Protein AF-0000000085125922 (afdb_homodimer)

Structure (mmCIF, N/CA/C/O backbone):
data_AF-0000000085125922-model_v1
#
loop_
_entity.id
_entity.type
_entity.pdbx_description
1 polymer 'Metal dependent phosphohydrolase'
#
loop_
_atom_site.group_PDB
_atom_site.id
_atom_site.type_symbol
_atom_site.label_atom_id
_atom_site.label_alt_id
_atom_site.label_comp_id
_atom_site.label_asym_id
_atom_site.label_entity_id
_atom_site.label_seq_id
_atom_site.pdbx_PDB_ins_code
_atom_site.Cartn_x
_atom_site.Cartn_y
_atom_site.Cartn_z
_atom_site.occupancy
_atom_site.B_iso_or_equiv
_atom_site.auth_seq_id
_atom_site.auth_comp_id
_atom_site.auth_asym_id
_atom_site.auth_atom_id
_atom_site.pdbx_PDB_model_num
ATOM 1 N N . MET A 1 1 ? 83.375 18.859 -31.219 1 23.72 1 MET A N 1
ATOM 2 C CA . MET A 1 1 ? 82.5 17.797 -30.75 1 23.72 1 MET A CA 1
ATOM 3 C C . MET A 1 1 ? 81.812 18.156 -29.422 1 23.72 1 MET A C 1
ATOM 5 O O . MET A 1 1 ? 82.5 18.047 -28.375 1 23.72 1 MET A O 1
ATOM 9 N N . ALA A 1 2 ? 81 19.297 -29.406 1 33.5 2 ALA A N 1
ATOM 10 C CA . ALA A 1 2 ? 80.312 19.875 -28.266 1 33.5 2 ALA A CA 1
ATOM 11 C C . ALA A 1 2 ? 79.375 18.859 -27.656 1 33.5 2 ALA A C 1
ATOM 13 O O . ALA A 1 2 ? 78.5 18.266 -28.359 1 33.5 2 ALA A O 1
ATOM 14 N N . GLN A 1 3 ? 79.812 18.141 -26.594 1 27.28 3 GLN A N 1
ATOM 15 C CA . GLN A 1 3 ? 79.062 17.188 -25.781 1 27.28 3 GLN A CA 1
ATOM 16 C C . GLN A 1 3 ? 77.812 17.828 -25.219 1 27.28 3 GLN A C 1
ATOM 18 O O . GLN A 1 3 ? 77.875 18.812 -24.484 1 27.28 3 GLN A O 1
ATOM 23 N N . TYR A 1 4 ? 76.688 17.859 -25.984 1 34.41 4 TYR A N 1
ATOM 24 C CA . TYR A 1 4 ? 75.375 18.297 -25.516 1 34.41 4 TYR A CA 1
ATOM 25 C C . TYR A 1 4 ? 74.875 17.453 -24.328 1 34.41 4 TYR A C 1
ATOM 27 O O . TYR A 1 4 ? 74.812 16.234 -24.422 1 34.41 4 TYR A O 1
ATOM 35 N N . GLN A 1 5 ? 75.312 17.828 -23.078 1 34.16 5 GLN A N 1
ATOM 36 C CA . GLN A 1 5 ? 74.75 17.281 -21.828 1 34.16 5 GLN A CA 1
ATOM 37 C C . GLN A 1 5 ? 73.25 17.297 -21.828 1 34.16 5 GLN A C 1
ATOM 39 O O . GLN A 1 5 ? 72.625 18.359 -21.922 1 34.16 5 GLN A O 1
ATOM 44 N N . THR A 1 6 ? 72.562 16.328 -22.453 1 35.84 6 THR A N 1
ATOM 45 C CA . THR A 1 6 ? 71.125 16.156 -22.375 1 35.84 6 THR A CA 1
ATOM 46 C C . THR A 1 6 ? 70.688 16.094 -20.922 1 35.84 6 THR A C 1
ATOM 48 O O . THR A 1 6 ? 71.062 15.203 -20.172 1 35.84 6 THR A O 1
ATOM 51 N N . GLY A 1 7 ? 70.625 17.234 -20.203 1 35.59 7 GLY A N 1
ATOM 52 C CA . GLY A 1 7 ? 70 17.297 -18.875 1 35.59 7 GLY A CA 1
ATOM 53 C C . GLY A 1 7 ? 68.75 16.5 -18.766 1 35.59 7 GLY A C 1
ATOM 54 O O . GLY A 1 7 ? 67.875 16.531 -19.672 1 35.59 7 GLY A O 1
ATOM 55 N N . ASN A 1 8 ? 68.812 15.305 -18.234 1 36.09 8 ASN A N 1
ATOM 56 C CA . ASN A 1 8 ? 67.625 14.469 -17.922 1 36.09 8 ASN A CA 1
ATOM 57 C C . ASN A 1 8 ? 66.5 15.281 -17.266 1 36.09 8 ASN A C 1
ATOM 59 O O . ASN A 1 8 ? 66.75 15.945 -16.25 1 36.09 8 ASN A O 1
ATOM 63 N N . PRO A 1 9 ? 65.5 15.781 -18 1 38.12 9 PRO A N 1
ATOM 64 C CA . PRO A 1 9 ? 64.438 16.484 -17.344 1 38.12 9 PRO A CA 1
ATOM 65 C C . PRO A 1 9 ? 63.938 15.805 -16.047 1 38.12 9 PRO A C 1
ATOM 67 O O . PRO A 1 9 ? 63.781 14.586 -16.031 1 38.12 9 PRO A O 1
ATOM 70 N N . ARG A 1 10 ? 64.5 16.203 -14.906 1 38.09 10 ARG A N 1
ATOM 71 C CA . ARG A 1 10 ? 63.938 15.789 -13.617 1 38.09 10 ARG A CA 1
ATOM 72 C C . ARG A 1 10 ? 62.438 15.602 -13.695 1 38.09 10 ARG A C 1
ATOM 74 O O . ARG A 1 10 ? 61.719 16.5 -14.148 1 38.09 10 ARG A O 1
ATOM 81 N N . GLU A 1 11 ? 62.062 14.414 -14.016 1 39.72 11 GLU A N 1
ATOM 82 C CA . GLU A 1 11 ? 60.656 14.086 -13.867 1 39.72 11 GLU A CA 1
ATOM 83 C C . GLU A 1 11 ? 60.031 14.812 -12.664 1 39.72 11 GLU A C 1
ATOM 85 O O . GLU A 1 11 ? 60.625 14.805 -11.57 1 39.72 11 GLU A O 1
ATOM 90 N N . PRO A 1 12 ? 59.406 16.016 -12.82 1 39.19 12 PRO A N 1
ATOM 91 C CA . PRO A 1 12 ? 58.844 16.672 -11.648 1 39.19 12 PRO A CA 1
ATOM 92 C C . PRO A 1 12 ? 58.344 15.688 -10.594 1 39.19 12 PRO A C 1
ATOM 94 O O . PRO A 1 12 ? 57.656 14.727 -10.922 1 39.19 12 PRO A O 1
ATOM 97 N N . SER A 1 13 ? 59.125 15.18 -9.688 1 42.81 13 SER A N 1
ATOM 98 C CA . SER A 1 13 ? 58.656 14.539 -8.453 1 42.81 13 SER A CA 1
ATOM 99 C C . SER A 1 13 ? 57.375 15.172 -7.949 1 42.81 13 SER A C 1
ATOM 101 O O . SER A 1 13 ? 57.375 16.344 -7.559 1 42.81 13 SER A O 1
ATOM 103 N N . ARG A 1 14 ? 56.281 15.031 -8.617 1 44.16 14 ARG A N 1
ATOM 104 C CA . ARG A 1 14 ? 55.031 15.516 -8.039 1 44.16 14 ARG A CA 1
ATOM 105 C C . ARG A 1 14 ? 54.969 15.258 -6.539 1 44.16 14 ARG A C 1
ATOM 107 O O . ARG A 1 14 ? 54.75 14.125 -6.105 1 44.16 14 ARG A O 1
ATOM 114 N N . ARG A 1 15 ? 55.781 15.836 -5.809 1 50.28 15 ARG A N 1
ATOM 115 C CA . ARG A 1 15 ? 55.781 15.93 -4.352 1 50.28 15 ARG A CA 1
ATOM 116 C C . ARG A 1 15 ? 54.406 16.234 -3.814 1 50.28 15 ARG A C 1
ATOM 118 O O . ARG A 1 15 ? 53.844 17.312 -4.066 1 50.28 15 ARG A O 1
ATOM 125 N N . PHE A 1 16 ? 53.625 15.148 -3.701 1 58.78 16 PHE A N 1
ATOM 126 C CA . PHE A 1 16 ? 52.281 15.453 -3.211 1 58.78 16 PHE A CA 1
ATOM 127 C C . PHE A 1 16 ? 52.312 15.891 -1.753 1 58.78 16 PHE A C 1
ATOM 129 O O . PHE A 1 16 ? 53.156 15.414 -0.979 1 58.78 16 PHE A O 1
ATOM 136 N N . ASP A 1 17 ? 51.938 17.016 -1.491 1 68.56 17 ASP A N 1
ATOM 137 C CA . ASP A 1 17 ? 51.75 17.641 -0.191 1 68.56 17 ASP A CA 1
ATOM 138 C C . ASP A 1 17 ? 51.094 16.688 0.794 1 68.56 17 ASP A C 1
ATOM 140 O O . ASP A 1 17 ? 50.031 16.125 0.505 1 68.56 17 ASP A O 1
ATOM 144 N N . PRO A 1 18 ? 52 16.109 1.729 1 73.44 18 PRO A N 1
ATOM 145 C CA . PRO A 1 18 ? 51.438 15.234 2.762 1 73.44 18 PRO A CA 1
ATOM 146 C C . PRO A 1 18 ? 50.062 15.688 3.238 1 73.44 18 PRO A C 1
ATOM 148 O O . PRO A 1 18 ? 49.188 14.852 3.521 1 73.44 18 PRO A O 1
ATOM 151 N N . ALA A 1 19 ? 49.875 16.906 3.281 1 78.25 19 ALA A N 1
ATOM 152 C CA . ALA A 1 19 ? 48.562 17.438 3.697 1 78.25 19 ALA A CA 1
ATOM 153 C C . ALA A 1 19 ? 47.469 17.047 2.699 1 78.25 19 ALA A C 1
ATOM 155 O O . ALA A 1 19 ? 46.344 16.734 3.09 1 78.25 19 ALA A O 1
ATOM 156 N N . ALA A 1 20 ? 47.844 17.016 1.454 1 78.94 20 ALA A N 1
ATOM 157 C CA . ALA A 1 20 ? 46.875 16.656 0.409 1 78.94 20 ALA A CA 1
ATOM 158 C C . ALA A 1 20 ? 46.5 15.188 0.489 1 78.94 20 ALA A C 1
ATOM 160 O O . ALA A 1 20 ? 45.344 14.828 0.316 1 78.94 20 ALA A O 1
ATOM 161 N N . VAL A 1 21 ? 47.406 14.344 0.812 1 78.88 21 VAL A N 1
ATOM 162 C CA . VAL A 1 21 ? 47.156 12.914 0.924 1 78.88 21 VAL A CA 1
ATOM 163 C C . VAL A 1 21 ? 46.281 12.641 2.125 1 78.88 21 VAL A C 1
ATOM 165 O O . VAL A 1 21 ? 45.344 11.836 2.035 1 78.88 21 VAL A O 1
ATOM 168 N N . GLU A 1 22 ? 46.562 13.328 3.205 1 81.06 22 GLU A N 1
ATOM 169 C CA . GLU A 1 22 ? 45.75 13.188 4.402 1 81.06 22 GLU A CA 1
ATOM 170 C C . GLU A 1 22 ? 44.281 13.609 4.137 1 81.06 22 GLU A C 1
ATOM 172 O O . GLU A 1 22 ? 43.344 12.961 4.605 1 81.06 22 GLU A O 1
ATOM 177 N N . GLN A 1 23 ? 44.188 14.641 3.412 1 82.5 23 GLN A N 1
ATOM 178 C CA . GLN A 1 23 ? 42.844 15.125 3.057 1 82.5 23 GLN A CA 1
ATOM 179 C C . GLN A 1 23 ? 42.125 14.102 2.195 1 82.5 23 GLN A C 1
ATOM 181 O O . GLN A 1 23 ? 40.906 13.875 2.383 1 82.5 23 GLN A O 1
ATOM 186 N N . MET A 1 24 ? 42.781 13.438 1.279 1 81.81 24 MET A N 1
ATOM 187 C CA . MET A 1 24 ? 42.156 12.445 0.402 1 81.81 24 MET A CA 1
ATOM 188 C C . MET A 1 24 ? 41.719 11.219 1.192 1 81.81 24 MET A C 1
ATOM 190 O O . MET A 1 24 ? 40.656 10.656 0.935 1 81.81 24 MET A O 1
ATOM 194 N N . GLU A 1 25 ? 42.531 10.898 2.176 1 80.25 25 GLU A N 1
ATOM 195 C CA . GLU A 1 25 ? 42.188 9.766 3.035 1 80.25 25 GLU A CA 1
ATOM 196 C C . GLU A 1 25 ? 40.938 10.062 3.844 1 80.25 25 GLU A C 1
ATOM 198 O O . GLU A 1 25 ? 40.062 9.195 4.004 1 80.25 25 GLU A O 1
ATOM 203 N N . GLN A 1 26 ? 40.906 11.258 4.301 1 86.56 26 GLN A N 1
ATOM 204 C CA . GLN A 1 26 ? 39.719 11.664 5.047 1 86.56 26 GLN A CA 1
ATOM 205 C C . GLN A 1 26 ? 38.469 11.656 4.156 1 86.56 26 GLN A C 1
ATOM 207 O O . GLN A 1 26 ? 37.406 11.227 4.582 1 86.56 26 GLN A O 1
ATOM 212 N N . LEU A 1 27 ? 38.625 12.062 2.988 1 82.25 27 LEU A N 1
ATOM 213 C CA . LEU A 1 27 ? 37.531 12.078 2.041 1 82.25 27 LEU A CA 1
ATOM 214 C C . LEU A 1 27 ? 37.031 10.664 1.733 1 82.25 27 LEU A C 1
ATOM 216 O O . LEU A 1 27 ? 35.844 10.414 1.669 1 82.25 27 LEU A O 1
ATOM 220 N N . ILE A 1 28 ? 37.938 9.836 1.632 1 80.94 28 ILE A N 1
ATOM 221 C CA . ILE A 1 28 ? 37.625 8.445 1.343 1 80.94 28 ILE A CA 1
ATOM 222 C C . ILE A 1 28 ? 36.844 7.84 2.516 1 80.94 28 ILE A C 1
ATOM 224 O O . ILE A 1 28 ? 35.844 7.137 2.32 1 80.94 28 ILE A O 1
ATOM 228 N N . GLN A 1 29 ? 37.312 8.164 3.717 1 85.31 29 GLN A N 1
ATOM 229 C CA . GLN A 1 29 ? 36.625 7.664 4.902 1 85.31 29 GLN A CA 1
ATOM 230 C C . GLN A 1 29 ? 35.219 8.242 5.008 1 85.31 29 GLN A C 1
ATOM 232 O O . GLN A 1 29 ? 34.25 7.516 5.312 1 85.31 29 GLN A O 1
ATOM 237 N N . ASP A 1 30 ? 35.156 9.484 4.77 1 86.44 30 ASP A N 1
ATOM 238 C CA . ASP A 1 30 ? 33.875 10.148 4.832 1 86.44 30 ASP A CA 1
ATOM 239 C C . ASP A 1 30 ? 32.906 9.594 3.783 1 86.44 30 ASP A C 1
ATOM 241 O O . ASP A 1 30 ? 31.734 9.367 4.066 1 86.44 30 ASP A O 1
ATOM 245 N N . PHE A 1 31 ? 33.406 9.305 2.643 1 82.19 31 PHE A N 1
ATOM 246 C CA . PHE A 1 31 ? 32.594 8.75 1.566 1 82.19 31 PHE A CA 1
ATOM 247 C C . PHE A 1 31 ? 32.125 7.344 1.914 1 82.19 31 PHE A C 1
ATOM 249 O O . PHE A 1 31 ? 30.984 6.977 1.624 1 82.19 31 PHE A O 1
ATOM 256 N N . GLY A 1 32 ? 33.062 6.652 2.52 1 82.75 32 GLY A N 1
ATOM 257 C CA . GLY A 1 32 ? 32.688 5.316 2.957 1 82.75 32 GLY A CA 1
ATOM 258 C C . GLY A 1 32 ? 31.547 5.32 3.951 1 82.75 32 GLY A C 1
ATOM 259 O O . GLY A 1 32 ? 30.625 4.512 3.844 1 82.75 32 GLY A O 1
ATOM 260 N N . ARG A 1 33 ? 31.625 6.242 4.859 1 88 33 ARG A N 1
ATOM 261 C CA . ARG A 1 33 ? 30.578 6.363 5.863 1 88 33 ARG A CA 1
ATOM 262 C C . ARG A 1 33 ? 29.25 6.785 5.223 1 88 33 ARG A C 1
ATOM 264 O O . ARG A 1 33 ? 28.203 6.215 5.523 1 88 33 ARG A O 1
ATOM 271 N N . MET A 1 34 ? 29.344 7.691 4.332 1 87.31 34 MET A N 1
ATOM 272 C CA . MET A 1 34 ? 28.141 8.188 3.658 1 87.31 34 MET A CA 1
ATOM 273 C C . MET A 1 34 ? 27.5 7.098 2.805 1 87.31 34 MET A C 1
ATOM 275 O O . MET A 1 34 ? 26.281 6.957 2.787 1 87.31 34 MET A O 1
ATOM 279 N N . TYR A 1 35 ? 28.375 6.398 2.193 1 85.56 35 TYR A N 1
ATOM 280 C CA . TYR A 1 35 ? 27.906 5.309 1.351 1 85.56 35 TYR A CA 1
ATOM 281 C C . TYR A 1 35 ? 27.188 4.25 2.182 1 85.56 35 TYR A C 1
ATOM 283 O O . TYR A 1 35 ? 26.109 3.779 1.804 1 85.56 35 TYR A O 1
ATOM 291 N N . ARG A 1 36 ? 27.734 3.945 3.279 1 87.88 36 ARG A N 1
ATOM 292 C CA . ARG A 1 36 ? 27.141 2.939 4.152 1 87.88 36 ARG A CA 1
ATOM 293 C C . ARG A 1 36 ? 25.797 3.416 4.691 1 87.88 36 ARG A C 1
ATOM 295 O O . ARG A 1 36 ? 24.828 2.641 4.762 1 87.88 36 ARG A O 1
ATOM 302 N N . GLU A 1 37 ? 25.734 4.613 5.051 1 88.88 37 GLU A N 1
ATOM 303 C CA . GLU A 1 37 ? 24.5 5.184 5.551 1 88.88 37 GLU A CA 1
ATOM 304 C C . GLU A 1 37 ? 23.406 5.141 4.488 1 88.88 37 GLU A C 1
ATOM 306 O O . GLU A 1 37 ? 22.266 4.777 4.777 1 88.88 37 GLU A O 1
ATOM 311 N N . ARG A 1 38 ? 23.766 5.484 3.262 1 88.81 38 ARG A N 1
ATOM 312 C CA . ARG A 1 38 ? 22.797 5.48 2.176 1 88.81 38 ARG A CA 1
ATOM 313 C C . ARG A 1 38 ? 22.328 4.066 1.857 1 88.81 38 ARG A C 1
ATOM 315 O O . ARG A 1 38 ? 21.156 3.842 1.572 1 88.81 38 ARG A O 1
ATOM 322 N N . ASN A 1 39 ? 23.281 3.178 1.933 1 89.31 39 ASN A N 1
ATOM 323 C CA . ASN A 1 39 ? 22.938 1.778 1.706 1 89.31 39 ASN A CA 1
ATOM 324 C C . ASN A 1 39 ? 21.969 1.257 2.77 1 89.31 39 ASN A C 1
ATOM 326 O O . ASN A 1 39 ? 21.047 0.514 2.457 1 89.31 39 ASN A O 1
ATOM 330 N N . ASP A 1 40 ? 22.219 1.629 3.959 1 90.56 40 ASP A N 1
ATOM 331 C CA . ASP A 1 40 ? 21.344 1.211 5.051 1 90.56 40 ASP A CA 1
ATOM 332 C C . ASP A 1 40 ? 19.938 1.784 4.875 1 90.56 40 ASP A C 1
ATOM 334 O O . ASP A 1 40 ? 18.938 1.075 5.059 1 90.56 40 ASP A O 1
ATOM 338 N N . LEU A 1 41 ? 19.891 3.006 4.488 1 89.12 41 LEU A N 1
ATOM 339 C CA . LEU A 1 41 ? 18.609 3.648 4.27 1 89.12 41 LEU A CA 1
ATOM 340 C C . LEU A 1 41 ? 17.875 3.002 3.102 1 89.12 41 LEU A C 1
ATOM 342 O O . LEU A 1 41 ? 16.656 2.816 3.154 1 89.12 41 LEU A O 1
ATOM 346 N N . LEU A 1 42 ? 18.578 2.695 2.072 1 89.81 42 LEU A N 1
ATOM 347 C CA . LEU A 1 42 ? 17.984 2.039 0.913 1 89.81 42 LEU A CA 1
ATOM 348 C C . LEU A 1 42 ? 17.391 0.691 1.3 1 89.81 42 LEU A C 1
ATOM 350 O O . LEU A 1 42 ? 16.266 0.372 0.906 1 89.81 42 LEU A O 1
ATOM 354 N N . LYS A 1 43 ? 18.094 -0.055 2.074 1 90.56 43 LYS A N 1
ATOM 355 C CA . LYS A 1 43 ? 17.594 -1.348 2.537 1 90.56 43 LYS A CA 1
ATOM 356 C C . LYS A 1 43 ? 16.328 -1.183 3.375 1 90.56 43 LYS A C 1
ATOM 358 O O . LYS A 1 43 ? 15.375 -1.942 3.219 1 90.56 43 LYS A O 1
ATOM 363 N N . GLU A 1 44 ? 16.359 -0.213 4.211 1 90.5 44 GLU A N 1
ATOM 364 C CA . GLU A 1 44 ? 15.219 0.043 5.09 1 90.5 44 GLU A CA 1
ATOM 365 C C . GLU A 1 44 ? 13.969 0.416 4.289 1 90.5 44 GLU A C 1
ATOM 367 O O . GLU A 1 44 ? 12.898 -0.141 4.516 1 90.5 44 GLU A O 1
ATOM 372 N N . VAL A 1 45 ? 14.141 1.299 3.348 1 90.88 45 VAL A N 1
ATOM 373 C CA . VAL A 1 45 ? 12.992 1.772 2.59 1 90.88 45 VAL A CA 1
ATOM 374 C C . VAL A 1 45 ? 12.492 0.667 1.657 1 90.88 45 VAL A C 1
ATOM 376 O O . VAL A 1 45 ? 11.289 0.518 1.447 1 90.88 45 VAL A O 1
ATOM 379 N N . THR A 1 46 ? 13.43 -0.085 1.116 1 91.88 46 THR A N 1
ATOM 380 C CA . THR A 1 46 ? 13.047 -1.196 0.252 1 91.88 46 THR A CA 1
ATOM 381 C C . THR A 1 46 ? 12.219 -2.223 1.022 1 91.88 46 THR A C 1
ATOM 383 O O . THR A 1 46 ? 11.203 -2.711 0.525 1 91.88 46 THR A O 1
ATOM 386 N N . ARG A 1 47 ? 12.648 -2.498 2.188 1 91.69 47 ARG A N 1
ATOM 387 C CA . ARG A 1 47 ? 11.938 -3.447 3.035 1 91.69 47 ARG A CA 1
ATOM 388 C C . ARG A 1 47 ? 10.547 -2.926 3.4 1 91.69 47 ARG A C 1
ATOM 390 O O . ARG A 1 47 ? 9.562 -3.664 3.338 1 91.69 47 ARG A O 1
ATOM 397 N N . ALA A 1 48 ? 10.484 -1.724 3.783 1 91.56 48 ALA A N 1
ATOM 398 C CA . ALA A 1 48 ? 9.203 -1.101 4.109 1 91.56 48 ALA A CA 1
ATOM 399 C C . ALA A 1 48 ? 8.281 -1.088 2.896 1 91.56 48 ALA A C 1
ATOM 401 O O . ALA A 1 48 ? 7.078 -1.343 3.021 1 91.56 48 ALA A O 1
ATOM 402 N N . HIS A 1 49 ? 8.867 -0.761 1.781 1 92.88 49 HIS A N 1
ATOM 403 C CA . HIS A 1 49 ? 8.109 -0.766 0.535 1 92.88 49 HIS A CA 1
ATOM 404 C C . HIS A 1 49 ? 7.543 -2.15 0.239 1 92.88 49 HIS A C 1
ATOM 406 O O . HIS A 1 49 ? 6.371 -2.285 -0.121 1 92.88 49 HIS A O 1
ATOM 412 N N . HIS A 1 50 ? 8.32 -3.154 0.436 1 94.56 50 HIS A N 1
ATOM 413 C CA . HIS A 1 50 ? 7.895 -4.531 0.22 1 94.56 50 HIS A CA 1
ATOM 414 C C . HIS A 1 50 ? 6.715 -4.895 1.119 1 94.56 50 HIS A C 1
ATOM 416 O O . HIS A 1 50 ? 5.719 -5.441 0.65 1 94.56 50 HIS A O 1
ATOM 422 N N . GLU A 1 51 ? 6.863 -4.566 2.322 1 92.75 51 GLU A N 1
ATOM 423 C CA . GLU A 1 51 ? 5.789 -4.863 3.268 1 92.75 51 GLU A CA 1
ATOM 424 C C . 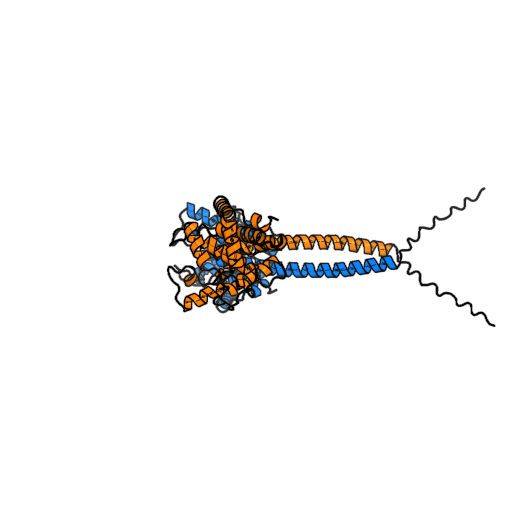GLU A 1 51 ? 4.5 -4.148 2.879 1 92.75 51 GLU A C 1
ATOM 426 O O . GLU A 1 51 ? 3.414 -4.73 2.957 1 92.75 51 GLU A O 1
ATOM 431 N N . THR A 1 52 ? 4.617 -2.934 2.494 1 93.12 52 THR A N 1
ATOM 432 C CA . THR A 1 52 ? 3.447 -2.162 2.088 1 93.12 52 THR A CA 1
ATOM 433 C C . THR A 1 52 ? 2.789 -2.785 0.861 1 93.12 52 THR A C 1
ATOM 435 O O . THR A 1 52 ? 1.561 -2.855 0.778 1 93.12 52 THR A O 1
ATOM 438 N N . LEU A 1 53 ? 3.582 -3.236 -0.054 1 94.44 53 LEU A N 1
ATOM 439 C CA . LEU A 1 53 ? 3.045 -3.895 -1.239 1 94.44 53 LEU A CA 1
ATOM 440 C C . LEU A 1 53 ? 2.287 -5.164 -0.859 1 94.44 53 LEU A C 1
ATOM 442 O O . LEU A 1 53 ? 1.225 -5.445 -1.417 1 94.44 53 LEU A O 1
ATOM 446 N N . LEU A 1 54 ? 2.797 -5.871 0.092 1 94.06 54 LEU A N 1
ATOM 447 C CA . LEU A 1 54 ? 2.117 -7.078 0.547 1 94.06 54 LEU A CA 1
ATOM 448 C C . LEU A 1 54 ? 0.792 -6.734 1.22 1 94.06 54 LEU A C 1
ATOM 450 O O . LEU A 1 54 ? -0.209 -7.426 1.019 1 94.06 54 LEU A O 1
ATOM 454 N N . ARG A 1 55 ? 0.777 -5.703 1.972 1 91.31 55 ARG A N 1
ATOM 455 C CA . ARG A 1 55 ? -0.463 -5.254 2.596 1 91.31 55 ARG A CA 1
ATOM 456 C C . ARG A 1 55 ? -1.464 -4.785 1.546 1 91.31 55 ARG A C 1
ATOM 458 O O . ARG A 1 55 ? -2.67 -5 1.689 1 91.31 55 ARG A O 1
ATOM 465 N N . LEU A 1 56 ? -0.984 -4.086 0.569 1 92.81 56 LEU A N 1
ATOM 466 C CA . LEU A 1 56 ? -1.843 -3.672 -0.535 1 92.81 56 LEU A CA 1
ATOM 467 C C . LEU A 1 56 ? -2.418 -4.887 -1.259 1 92.81 56 LEU A C 1
ATOM 469 O O . LEU A 1 56 ? -3.604 -4.91 -1.595 1 92.81 56 LEU A O 1
ATOM 473 N N . ALA A 1 57 ? -1.562 -5.883 -1.498 1 93.12 57 ALA A N 1
ATOM 474 C CA . ALA A 1 57 ? -2.027 -7.125 -2.107 1 93.12 57 ALA A CA 1
ATOM 475 C C . ALA A 1 57 ? -3.125 -7.77 -1.266 1 93.12 57 ALA A C 1
ATOM 477 O O . ALA A 1 57 ? -4.117 -8.266 -1.803 1 93.12 57 ALA A O 1
ATOM 478 N N . MET A 1 58 ? -2.922 -7.754 0.012 1 89.38 58 MET A N 1
ATOM 479 C CA . MET A 1 58 ? -3.918 -8.297 0.931 1 89.38 58 MET A CA 1
ATOM 480 C C . MET A 1 58 ? -5.223 -7.512 0.845 1 89.38 58 MET A C 1
ATOM 482 O O . MET A 1 58 ? -6.305 -8.102 0.792 1 89.38 58 MET A O 1
ATOM 486 N N . ALA A 1 59 ? -5.109 -6.211 0.773 1 86 59 ALA A N 1
ATOM 487 C CA . ALA A 1 59 ? -6.281 -5.336 0.712 1 86 59 ALA A CA 1
ATOM 488 C C . ALA A 1 59 ? -7.023 -5.512 -0.609 1 86 59 ALA A C 1
ATOM 490 O O . ALA A 1 59 ? -8.242 -5.312 -0.675 1 86 59 ALA A O 1
ATOM 491 N N . ALA A 1 60 ? -6.25 -5.848 -1.646 1 84.88 60 ALA A N 1
ATOM 492 C CA . ALA A 1 60 ? -6.82 -6.02 -2.98 1 84.88 60 ALA A CA 1
ATOM 493 C C . ALA A 1 60 ? -7.66 -7.289 -3.061 1 84.88 60 ALA A C 1
ATOM 495 O O . ALA A 1 60 ? -8.516 -7.422 -3.941 1 84.88 60 ALA A O 1
ATOM 496 N N . GLU A 1 61 ? -7.324 -8.172 -2.197 1 77.75 61 GLU A N 1
ATOM 497 C CA . GLU A 1 61 ? -8.062 -9.438 -2.219 1 77.75 61 GLU A CA 1
ATOM 498 C C . GLU A 1 61 ? -9.297 -9.367 -1.328 1 77.75 61 GLU A C 1
ATOM 500 O O . GLU A 1 61 ? -9.414 -8.477 -0.484 1 77.75 61 GLU A O 1
ATOM 505 N N . LEU A 1 62 ? -10.219 -10.078 -1.745 1 58.12 62 LEU A N 1
ATOM 506 C CA . LEU A 1 62 ? -11.453 -10.07 -0.978 1 58.12 62 LEU A CA 1
ATOM 507 C C . LEU A 1 62 ? -11.18 -10.336 0.5 1 58.12 62 LEU A C 1
ATOM 509 O O . LEU A 1 62 ? -10.391 -11.211 0.842 1 58.12 62 LEU A O 1
ATOM 513 N N . LYS A 1 63 ? -11.305 -9.18 1.294 1 56.34 63 LYS A N 1
ATOM 514 C CA . LYS A 1 63 ? -11.086 -9.188 2.738 1 56.34 63 LYS A CA 1
ATOM 515 C C . LYS A 1 63 ? -11.742 -10.398 3.391 1 56.34 63 LYS A C 1
ATOM 517 O O . LYS A 1 63 ? -12.898 -10.328 3.828 1 56.34 63 LYS A O 1
ATOM 522 N N . ASP A 1 64 ? -11.508 -11.609 2.695 1 56.81 64 ASP A N 1
ATOM 523 C CA . ASP A 1 64 ? -11.883 -12.742 3.531 1 56.81 64 ASP A CA 1
ATOM 524 C C . ASP A 1 64 ? -10.797 -13.055 4.559 1 56.81 64 ASP A C 1
ATOM 526 O O . ASP A 1 64 ? -9.648 -12.625 4.406 1 56.81 64 ASP A O 1
ATOM 530 N N . ASP A 1 65 ? -11.141 -13.484 5.73 1 58.69 65 ASP A N 1
ATOM 531 C CA . ASP A 1 65 ? -10.344 -13.773 6.918 1 58.69 65 ASP A CA 1
ATOM 532 C C . ASP A 1 65 ? -9.078 -14.539 6.555 1 58.69 65 ASP A C 1
ATOM 534 O O . ASP A 1 65 ? -8.078 -14.477 7.277 1 58.69 65 ASP A O 1
ATOM 538 N N . ASP A 1 66 ? -9.055 -15.086 5.301 1 70.38 66 ASP A N 1
ATOM 539 C CA . ASP A 1 66 ? -7.934 -15.992 5.109 1 70.38 66 ASP A CA 1
ATOM 540 C C . ASP A 1 66 ? -6.961 -15.453 4.059 1 70.38 66 ASP A C 1
ATOM 542 O O . ASP A 1 66 ? -6.109 -16.188 3.561 1 70.38 66 ASP A O 1
ATOM 546 N N . THR A 1 67 ? -7.004 -14.156 3.756 1 77.25 67 THR A N 1
ATOM 547 C CA . THR A 1 67 ? -6.195 -13.609 2.672 1 77.25 67 THR A CA 1
ATOM 548 C C . THR A 1 67 ? -4.734 -13.484 3.096 1 77.25 67 THR A C 1
ATOM 550 O O . THR A 1 67 ? -3.828 -13.766 2.309 1 77.25 67 THR A O 1
ATOM 553 N N . GLY A 1 68 ? -4.527 -13.156 4.309 1 82.19 68 GLY A N 1
ATOM 554 C CA . GLY A 1 68 ? -3.164 -13.047 4.805 1 82.19 68 GLY A CA 1
ATOM 555 C C . GLY A 1 68 ? -2.41 -14.359 4.762 1 82.19 68 GLY A C 1
ATOM 556 O O . GLY A 1 68 ? -1.267 -14.414 4.305 1 82.19 68 GLY A O 1
ATOM 557 N N . SER A 1 69 ? -3.064 -15.352 5.191 1 88.75 69 SER A N 1
ATOM 558 C CA . SER A 1 69 ? -2.461 -16.688 5.176 1 88.75 69 SER A CA 1
ATOM 559 C C . SER A 1 69 ? -2.217 -17.156 3.746 1 88.75 69 SER A C 1
ATOM 561 O O . SER A 1 69 ? -1.196 -17.781 3.461 1 88.75 69 SER A O 1
ATOM 563 N N . HIS A 1 70 ? -3.135 -16.844 2.941 1 91.75 70 HIS A N 1
ATOM 564 C CA . HIS A 1 70 ? -2.99 -17.188 1.534 1 91.75 70 HIS A CA 1
ATOM 565 C C . HIS A 1 70 ? -1.738 -16.562 0.934 1 91.75 70 HIS A C 1
ATOM 567 O O . HIS A 1 70 ? -0.966 -17.234 0.249 1 91.75 70 HIS A O 1
ATOM 573 N N . ILE A 1 71 ? -1.557 -15.344 1.162 1 93.12 71 ILE A N 1
ATOM 574 C CA . ILE A 1 71 ? -0.423 -14.594 0.629 1 93.12 71 ILE A CA 1
ATOM 575 C C . ILE A 1 71 ? 0.883 -15.227 1.101 1 93.12 71 ILE A C 1
ATOM 577 O O . ILE A 1 71 ? 1.799 -15.445 0.304 1 93.12 71 ILE A O 1
ATOM 581 N N . VAL A 1 72 ? 0.934 -15.578 2.303 1 94.69 72 VAL A N 1
ATOM 582 C CA . VAL A 1 72 ? 2.127 -16.172 2.895 1 94.69 72 VAL A CA 1
ATOM 583 C C . VAL A 1 72 ? 2.348 -17.562 2.312 1 94.69 72 VAL A C 1
ATOM 585 O O . VAL A 1 72 ? 3.469 -17.922 1.935 1 94.69 72 VAL A O 1
ATOM 588 N N . ARG A 1 73 ? 1.309 -18.344 2.225 1 96.38 73 ARG A N 1
ATOM 589 C CA . ARG A 1 73 ? 1.421 -19.688 1.665 1 96.38 73 ARG A CA 1
ATOM 590 C C . ARG A 1 73 ? 1.952 -19.641 0.237 1 96.38 73 ARG A C 1
ATOM 592 O O . ARG A 1 73 ? 2.807 -20.438 -0.139 1 96.38 73 ARG A O 1
ATOM 599 N N . ILE A 1 74 ? 1.519 -18.719 -0.55 1 97.62 74 ILE A N 1
ATOM 600 C CA . ILE A 1 74 ? 1.969 -18.578 -1.932 1 97.62 74 ILE A CA 1
ATOM 601 C C . ILE A 1 74 ? 3.488 -18.438 -1.967 1 97.62 74 ILE A C 1
ATOM 603 O O . ILE A 1 74 ? 4.16 -19.094 -2.773 1 97.62 74 ILE A O 1
ATOM 607 N N . GLY A 1 75 ? 3.971 -17.578 -1.093 1 98.06 75 GLY A N 1
ATOM 608 C CA . GLY A 1 75 ? 5.402 -17.344 -1.062 1 98.06 75 GLY A CA 1
ATOM 609 C C . GLY A 1 75 ? 6.207 -18.578 -0.708 1 98.06 75 GLY A C 1
ATOM 610 O O . GLY A 1 75 ? 7.062 -19.016 -1.483 1 98.06 75 GLY A O 1
ATOM 611 N N . TYR A 1 76 ? 5.898 -19.188 0.351 1 98.25 76 TYR A N 1
ATOM 612 C CA . TYR A 1 76 ? 6.688 -20.297 0.856 1 98.25 76 TYR A CA 1
ATOM 613 C C . TYR A 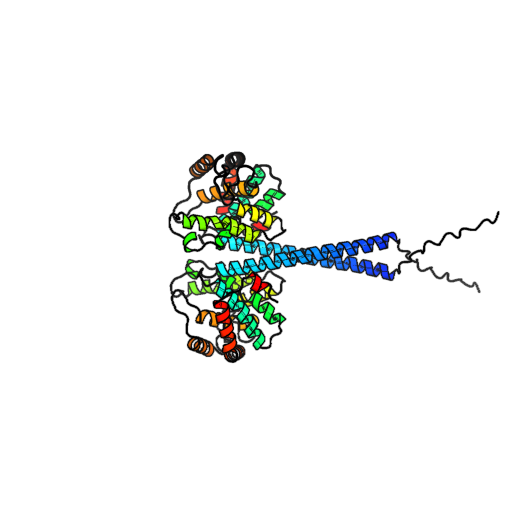1 76 ? 6.523 -21.531 -0.03 1 98.25 76 TYR A C 1
ATOM 615 O O . TYR A 1 76 ? 7.484 -22.266 -0.261 1 98.25 76 TYR A O 1
ATOM 623 N N . LEU A 1 77 ? 5.348 -21.781 -0.493 1 98.62 77 LEU A N 1
ATOM 624 C CA . LEU A 1 77 ? 5.125 -22.922 -1.373 1 98.62 77 LEU A CA 1
ATOM 625 C C . LEU A 1 77 ? 5.855 -22.734 -2.699 1 98.62 77 LEU A C 1
ATOM 627 O O . LEU A 1 77 ? 6.402 -23.703 -3.25 1 98.62 77 LEU A O 1
ATOM 631 N N . SER A 1 78 ? 5.82 -21.5 -3.238 1 98.81 78 SER A N 1
ATOM 632 C CA . SER A 1 78 ? 6.547 -21.234 -4.473 1 98.81 78 SER A CA 1
ATOM 633 C C . SER A 1 78 ? 8.039 -21.5 -4.305 1 98.81 78 SER A C 1
ATOM 635 O O . SER A 1 78 ? 8.68 -22.078 -5.18 1 98.81 78 SER A O 1
ATOM 637 N N . GLU A 1 79 ? 8.539 -21.031 -3.197 1 98.75 79 GLU A N 1
ATOM 638 C CA . GLU A 1 79 ? 9.953 -21.281 -2.906 1 98.75 79 GLU A CA 1
ATOM 639 C C . GLU A 1 79 ? 10.242 -22.781 -2.836 1 98.75 79 GLU A C 1
ATOM 641 O O . GLU A 1 79 ? 11.195 -23.266 -3.457 1 98.75 79 GLU A O 1
ATOM 646 N N . ALA A 1 80 ? 9.461 -23.484 -2.08 1 98.69 80 ALA A N 1
ATOM 647 C CA . ALA A 1 80 ? 9.656 -24.922 -1.903 1 98.69 80 ALA A CA 1
ATOM 648 C C . ALA A 1 80 ? 9.617 -25.656 -3.244 1 98.69 80 ALA A C 1
ATOM 650 O O . ALA A 1 80 ? 10.461 -26.5 -3.52 1 98.69 80 ALA A O 1
ATOM 651 N N . LEU A 1 81 ? 8.633 -25.344 -4.039 1 98.81 81 LEU A N 1
ATOM 652 C CA . LEU A 1 81 ? 8.5 -25.984 -5.344 1 98.81 81 LEU A CA 1
ATOM 653 C C . LEU A 1 81 ? 9.695 -25.656 -6.234 1 98.81 81 LEU A C 1
ATOM 655 O O . LEU A 1 81 ? 10.227 -26.531 -6.922 1 98.81 81 LEU A O 1
ATOM 659 N N . ALA A 1 82 ? 10.125 -24.375 -6.242 1 98.88 82 ALA A N 1
ATOM 660 C CA . ALA A 1 82 ? 11.289 -23.969 -7.023 1 98.88 82 ALA A CA 1
ATOM 661 C C . ALA A 1 82 ? 12.523 -24.781 -6.629 1 98.88 82 ALA A C 1
ATOM 663 O O . ALA A 1 82 ? 13.273 -25.234 -7.496 1 98.88 82 ALA A O 1
ATOM 664 N N . LEU A 1 83 ? 12.688 -24.953 -5.363 1 98.69 83 LEU A N 1
ATOM 665 C CA . LEU A 1 83 ? 13.828 -25.719 -4.871 1 98.69 83 LEU A CA 1
ATOM 666 C C . LEU A 1 83 ? 13.75 -27.172 -5.348 1 98.69 83 LEU A C 1
ATOM 668 O O . LEU A 1 83 ? 14.766 -27.75 -5.746 1 98.69 83 LEU A O 1
ATOM 672 N N . ARG A 1 84 ? 12.641 -27.734 -5.355 1 98.38 84 ARG A N 1
ATOM 673 C CA . ARG A 1 84 ? 12.453 -29.125 -5.789 1 98.38 84 ARG A CA 1
ATOM 674 C C . ARG A 1 84 ? 12.617 -29.25 -7.301 1 98.38 84 ARG A C 1
ATOM 676 O O . ARG A 1 84 ? 12.898 -30.344 -7.809 1 98.38 84 ARG A O 1
ATOM 683 N N . LEU A 1 85 ? 12.414 -28.172 -8.008 1 98.5 85 LEU A N 1
ATOM 684 C CA . LEU A 1 85 ? 12.641 -28.125 -9.453 1 98.5 85 LEU A CA 1
ATOM 685 C C . LEU A 1 85 ? 14.125 -28 -9.766 1 98.5 85 LEU A C 1
ATOM 687 O O . LEU A 1 85 ? 14.523 -28.047 -10.938 1 98.5 85 LEU A O 1
ATOM 691 N N . GLY A 1 86 ? 14.859 -27.781 -8.734 1 98.06 86 GLY A N 1
ATOM 692 C CA . GLY A 1 86 ? 16.297 -27.672 -8.906 1 98.06 86 GLY A CA 1
ATOM 693 C C . GLY A 1 86 ? 16.766 -26.25 -9.125 1 98.06 86 GLY A C 1
ATOM 694 O O . GLY A 1 86 ? 17.906 -26.031 -9.547 1 98.06 86 GLY A O 1
ATOM 695 N N . CYS A 1 87 ? 15.961 -25.297 -8.844 1 98.31 87 CYS A N 1
ATOM 696 C CA . CYS A 1 87 ? 16.375 -23.906 -8.984 1 98.31 87 CYS A CA 1
ATOM 697 C C . CYS A 1 87 ? 17.391 -23.516 -7.918 1 98.31 87 CYS A C 1
ATOM 699 O O . CYS A 1 87 ? 17.438 -24.141 -6.852 1 98.31 87 CYS A O 1
ATOM 701 N N . ARG A 1 88 ? 18.172 -22.516 -8.25 1 97.5 88 ARG A N 1
ATOM 702 C CA . ARG A 1 88 ? 19.125 -21.984 -7.285 1 97.5 88 ARG A CA 1
ATOM 703 C C . ARG A 1 88 ? 18.406 -21.375 -6.086 1 97.5 88 ARG A C 1
ATOM 705 O O . ARG A 1 88 ? 17.312 -20.828 -6.223 1 97.5 88 ARG A O 1
ATOM 712 N N . ILE A 1 89 ? 19.078 -21.391 -4.992 1 97.62 89 ILE A N 1
ATOM 713 C CA . ILE A 1 89 ? 18.516 -20.906 -3.734 1 97.62 89 ILE A CA 1
ATOM 714 C C . ILE A 1 89 ? 18.172 -19.422 -3.854 1 97.62 89 ILE A C 1
ATOM 716 O O . ILE A 1 89 ? 17.172 -18.969 -3.295 1 97.62 89 ILE A O 1
ATOM 720 N N . GLU A 1 90 ? 18.969 -18.688 -4.551 1 96.81 90 GLU A N 1
ATOM 721 C CA . GLU A 1 90 ? 18.734 -17.25 -4.723 1 96.81 90 GLU A CA 1
ATOM 722 C C . GLU A 1 90 ? 17.438 -16.984 -5.48 1 96.81 90 GLU A C 1
ATOM 724 O O . GLU A 1 90 ? 16.672 -16.094 -5.113 1 96.81 90 GLU A O 1
ATOM 729 N N . PHE A 1 91 ? 17.266 -17.781 -6.496 1 98.06 91 PHE A N 1
ATOM 730 C CA . PHE A 1 91 ? 16.031 -17.641 -7.266 1 98.06 91 PHE A CA 1
ATOM 731 C C . PHE A 1 91 ? 14.82 -18.016 -6.418 1 98.06 91 PHE A C 1
ATOM 733 O O . PHE A 1 91 ? 13.82 -17.281 -6.406 1 98.06 91 PHE A O 1
ATOM 740 N N . ALA A 1 92 ? 14.953 -19.109 -5.719 1 98.5 92 ALA A N 1
ATOM 741 C CA . ALA A 1 92 ? 13.844 -19.594 -4.906 1 98.5 92 ALA A CA 1
ATOM 742 C C . ALA A 1 92 ? 13.484 -18.594 -3.811 1 98.5 92 ALA A C 1
ATOM 744 O O . ALA A 1 92 ? 12.305 -18.344 -3.559 1 98.5 92 ALA A O 1
ATOM 745 N N . SER A 1 93 ? 14.508 -18.047 -3.17 1 97.81 93 SER A N 1
ATOM 746 C CA . SER A 1 93 ? 14.297 -17.031 -2.131 1 97.81 93 SER A CA 1
ATOM 747 C C . SER A 1 93 ? 13.625 -15.789 -2.699 1 97.81 93 SER A C 1
ATOM 749 O O . SER A 1 93 ? 12.719 -15.227 -2.08 1 97.81 93 SER A O 1
ATOM 751 N N . LEU A 1 94 ? 14.086 -15.391 -3.846 1 97.69 94 LEU A N 1
ATOM 752 C CA . LEU A 1 94 ? 13.492 -14.234 -4.516 1 97.69 94 LEU A CA 1
ATOM 753 C C . LEU A 1 94 ? 12.039 -14.508 -4.883 1 97.69 94 LEU A C 1
ATOM 755 O O . LEU A 1 94 ? 11.18 -13.641 -4.723 1 97.69 94 LEU A O 1
ATOM 759 N N . LEU A 1 95 ? 11.797 -15.688 -5.328 1 98.56 95 LEU A N 1
ATOM 760 C CA . LEU A 1 95 ? 10.453 -16.094 -5.715 1 98.56 95 LEU A CA 1
ATOM 761 C C . LEU A 1 95 ? 9.508 -16.078 -4.512 1 98.56 95 LEU A C 1
ATOM 763 O O . LEU A 1 95 ? 8.367 -15.625 -4.625 1 98.56 95 LEU A O 1
ATOM 767 N N . ARG A 1 96 ? 9.961 -16.531 -3.373 1 98.31 96 ARG A N 1
ATOM 768 C CA . ARG A 1 96 ? 9.164 -16.469 -2.148 1 98.31 96 ARG A CA 1
ATOM 769 C C . ARG A 1 96 ? 8.695 -15.047 -1.863 1 98.31 96 ARG A C 1
ATOM 771 O O . ARG A 1 96 ? 7.535 -14.828 -1.516 1 98.31 96 ARG A O 1
ATOM 778 N N . LYS A 1 97 ? 9.555 -14.148 -2.064 1 97.62 97 LYS A N 1
ATOM 779 C CA . LYS A 1 97 ? 9.297 -12.75 -1.728 1 97.62 97 LYS A CA 1
ATOM 780 C C . LYS A 1 97 ? 8.445 -12.078 -2.797 1 97.62 97 LYS A C 1
ATOM 782 O O . LYS A 1 97 ? 7.672 -11.164 -2.496 1 97.62 97 LYS A O 1
ATOM 787 N N . ALA A 1 98 ? 8.5 -12.492 -4.02 1 98 98 ALA A N 1
ATOM 788 C CA . ALA A 1 98 ? 7.879 -11.828 -5.16 1 98 98 ALA A CA 1
ATOM 789 C C . ALA A 1 98 ? 6.488 -12.391 -5.434 1 98 98 ALA A C 1
ATOM 791 O O . ALA A 1 98 ? 5.539 -11.641 -5.672 1 98 98 ALA A O 1
ATOM 792 N N . ALA A 1 99 ? 6.289 -13.641 -5.34 1 98.56 99 ALA A N 1
ATOM 793 C CA . ALA A 1 99 ? 5.102 -14.352 -5.793 1 98.56 99 ALA A CA 1
ATOM 794 C C . ALA A 1 99 ? 3.854 -13.867 -5.059 1 98.56 99 ALA A C 1
ATOM 796 O O . ALA A 1 99 ? 2.779 -13.758 -5.652 1 98.56 99 ALA A O 1
ATOM 797 N N . PRO A 1 100 ? 4.004 -13.547 -3.74 1 97.44 100 PRO A N 1
ATOM 798 C CA . PRO A 1 100 ? 2.824 -13.148 -2.969 1 97.44 100 PRO A CA 1
ATOM 799 C C . PRO A 1 100 ? 2.135 -11.914 -3.541 1 97.44 100 PRO A C 1
ATOM 801 O O . PRO A 1 100 ? 0.989 -11.617 -3.191 1 97.44 100 PRO A O 1
ATOM 804 N N . MET A 1 101 ? 2.768 -11.219 -4.426 1 96.94 101 MET A N 1
ATOM 805 C CA . MET A 1 101 ? 2.234 -9.961 -4.934 1 96.94 101 MET A CA 1
ATOM 806 C C . MET A 1 101 ? 1.545 -10.164 -6.281 1 96.94 101 MET A C 1
ATOM 808 O O . MET A 1 101 ? 1.147 -9.195 -6.93 1 96.94 101 MET A O 1
ATOM 812 N N . HIS A 1 102 ? 1.297 -11.359 -6.695 1 97.69 102 HIS A N 1
ATOM 813 C CA . HIS A 1 102 ? 0.841 -11.688 -8.047 1 97.69 102 HIS A CA 1
ATOM 814 C C . HIS A 1 102 ? -0.504 -11.031 -8.344 1 97.69 102 HIS A C 1
ATOM 816 O O . HIS A 1 102 ? -0.763 -10.625 -9.477 1 97.69 102 HIS A O 1
ATOM 822 N N . ASP A 1 103 ? -1.327 -10.844 -7.348 1 95.88 103 ASP A N 1
ATOM 823 C CA . ASP A 1 103 ? -2.697 -10.383 -7.543 1 95.88 103 ASP A CA 1
ATOM 824 C C . ASP A 1 103 ? -2.865 -8.945 -7.07 1 95.88 103 ASP A C 1
ATOM 826 O O . ASP A 1 103 ? -3.988 -8.477 -6.867 1 95.88 103 ASP A O 1
ATOM 830 N N . ILE A 1 104 ? -1.808 -8.211 -6.84 1 95.12 104 ILE A N 1
ATOM 831 C CA . ILE A 1 104 ? -1.847 -6.867 -6.277 1 95.12 104 ILE A CA 1
ATOM 832 C C . ILE A 1 104 ? -2.646 -5.949 -7.199 1 95.12 104 ILE A C 1
ATOM 834 O O . ILE A 1 104 ? -3.246 -4.973 -6.746 1 95.12 104 ILE A O 1
ATOM 838 N N . GLY A 1 105 ? -2.709 -6.266 -8.523 1 95.19 105 GLY A N 1
ATOM 839 C CA . GLY A 1 105 ? -3.396 -5.445 -9.508 1 95.19 105 GLY A CA 1
ATOM 840 C C . GLY A 1 105 ? -4.898 -5.398 -9.305 1 95.19 105 GLY A C 1
ATOM 841 O O . GLY A 1 105 ? -5.578 -4.535 -9.859 1 95.19 105 GLY A O 1
ATOM 842 N N . LYS A 1 106 ? -5.438 -6.246 -8.469 1 92.75 106 LYS A N 1
ATOM 843 C CA . LYS A 1 106 ? -6.867 -6.27 -8.188 1 92.75 106 LYS A CA 1
ATOM 844 C C . LYS A 1 106 ? -7.309 -4.992 -7.473 1 92.75 106 LYS A C 1
ATOM 846 O O . LYS A 1 106 ? -8.5 -4.676 -7.43 1 92.75 106 LYS A O 1
ATOM 851 N N . VAL A 1 107 ? -6.359 -4.328 -6.953 1 88.69 107 VAL A N 1
ATOM 852 C CA . VAL A 1 107 ? -6.648 -3.045 -6.32 1 88.69 107 VAL A CA 1
ATOM 853 C C . VAL A 1 107 ? -7.25 -2.086 -7.348 1 88.69 107 VAL A C 1
ATOM 855 O O . VAL A 1 107 ? -7.957 -1.143 -6.984 1 88.69 107 VAL A O 1
ATOM 858 N N . GLY A 1 108 ? -6.977 -2.285 -8.625 1 88.94 108 GLY A N 1
ATOM 859 C CA . GLY A 1 108 ? -7.457 -1.42 -9.688 1 88.94 108 GLY A CA 1
ATOM 860 C C . GLY A 1 108 ? -8.766 -1.891 -10.289 1 88.94 108 GLY A C 1
ATOM 861 O O . GLY A 1 108 ? -9.273 -1.29 -11.242 1 88.94 108 GLY A O 1
ATOM 862 N N . ILE A 1 109 ? -9.336 -2.928 -9.766 1 91.69 109 ILE A N 1
ATOM 863 C CA . ILE A 1 109 ? -10.594 -3.484 -10.266 1 91.69 109 ILE A CA 1
ATOM 864 C C . ILE A 1 109 ? -11.758 -2.979 -9.422 1 91.69 109 ILE A C 1
ATOM 866 O O . ILE A 1 109 ? -11.703 -3.016 -8.188 1 91.69 109 ILE A O 1
ATOM 870 N N . PRO A 1 110 ? -12.836 -2.488 -10.062 1 87.06 110 PRO A N 1
ATOM 871 C CA . PRO A 1 110 ? -13.984 -2.008 -9.297 1 87.06 110 PRO A CA 1
ATOM 872 C C . PRO A 1 110 ? -14.594 -3.088 -8.398 1 87.06 110 PRO A C 1
ATOM 874 O O . PRO A 1 110 ? -14.672 -4.254 -8.805 1 87.06 110 PRO A O 1
ATOM 877 N N . ASP A 1 111 ? -15.062 -2.695 -7.273 1 81.12 111 ASP A N 1
ATOM 878 C CA . ASP A 1 111 ? -15.641 -3.611 -6.293 1 81.12 111 ASP A CA 1
ATOM 879 C C . ASP A 1 111 ? -16.828 -4.363 -6.875 1 81.12 111 ASP A C 1
ATOM 881 O O . ASP A 1 111 ? -17.078 -5.52 -6.527 1 81.12 111 ASP A O 1
ATOM 885 N N . THR A 1 112 ? -17.578 -3.678 -7.684 1 85.38 112 THR A N 1
ATOM 886 C CA . THR A 1 112 ? -18.781 -4.27 -8.273 1 85.38 112 THR A CA 1
ATOM 887 C C . THR A 1 112 ? -18.422 -5.516 -9.078 1 85.38 112 THR A C 1
ATOM 889 O O . THR A 1 112 ? -19.266 -6.41 -9.25 1 85.38 112 THR A O 1
ATOM 892 N N . ILE A 1 113 ? -17.219 -5.52 -9.539 1 90 113 ILE A N 1
ATOM 893 C CA . ILE A 1 113 ? -16.766 -6.668 -10.312 1 90 113 ILE A CA 1
ATOM 894 C C . ILE A 1 113 ? -15.992 -7.625 -9.414 1 90 113 ILE A C 1
ATOM 896 O O . ILE A 1 113 ? -16.234 -8.836 -9.414 1 90 113 ILE A O 1
ATOM 900 N N . LEU A 1 114 ? -15.133 -7.125 -8.578 1 86.31 114 LEU A N 1
ATOM 901 C CA . LEU A 1 114 ? -14.258 -7.898 -7.707 1 86.31 114 LEU A CA 1
ATOM 902 C C . LEU A 1 114 ? -15.07 -8.711 -6.703 1 86.31 114 LEU A C 1
ATOM 904 O O . LEU A 1 114 ? -14.742 -9.867 -6.426 1 86.31 114 LEU A O 1
ATOM 908 N N . LYS A 1 115 ? -16.062 -8.125 -6.211 1 80.31 115 LYS A N 1
ATOM 909 C CA . LYS A 1 115 ? -16.828 -8.734 -5.125 1 80.31 115 LYS A CA 1
ATOM 910 C C . LYS A 1 115 ? -18.172 -9.258 -5.617 1 80.31 115 LYS A C 1
ATOM 912 O O . LYS A 1 115 ? -19.062 -9.523 -4.816 1 80.31 115 LYS A O 1
ATOM 917 N N . LYS A 1 116 ? -18.281 -9.258 -6.883 1 83.44 116 LYS A N 1
ATOM 918 C CA . LYS A 1 116 ? -19.547 -9.734 -7.453 1 83.44 116 LYS A CA 1
ATOM 919 C C . LYS A 1 116 ? -19.812 -11.18 -7.043 1 83.44 116 LYS A C 1
ATOM 921 O O . LYS A 1 116 ? -18.938 -12.039 -7.141 1 83.44 116 LYS A O 1
ATOM 926 N N . GLY A 1 117 ? -21.125 -11.289 -6.523 1 79.38 117 GLY A N 1
ATOM 927 C CA . GLY A 1 117 ? -21.562 -12.648 -6.238 1 79.38 117 GLY A CA 1
ATOM 928 C C . GLY A 1 117 ? -21.953 -13.414 -7.48 1 79.38 117 GLY A C 1
ATOM 929 O O . GLY A 1 117 ? -22.656 -12.891 -8.344 1 79.38 117 GLY A O 1
ATOM 930 N N . GLY A 1 118 ? -21.25 -14.453 -7.934 1 81.31 118 GLY A N 1
ATOM 931 C CA . GLY A 1 118 ? -21.594 -15.242 -9.109 1 81.31 118 GLY A CA 1
ATOM 932 C C . GLY A 1 118 ? -20.578 -15.102 -10.234 1 81.31 118 GLY A C 1
ATOM 933 O O . GLY A 1 118 ? -19.531 -14.469 -10.07 1 81.31 118 GLY A O 1
ATOM 934 N N . PRO A 1 119 ? -21.125 -15.57 -11.367 1 88.75 119 PRO A N 1
ATOM 935 C CA . PRO A 1 119 ? -20.188 -15.539 -12.484 1 88.75 119 PRO A CA 1
ATOM 936 C C . PRO A 1 119 ? -20.094 -14.164 -13.133 1 88.75 119 PRO A C 1
ATOM 938 O O . PRO A 1 119 ? -21.094 -13.438 -13.195 1 88.75 119 PRO A O 1
ATOM 941 N N . LEU A 1 120 ? -18.953 -13.789 -13.586 1 93.38 120 LEU A N 1
ATOM 942 C CA . LEU A 1 120 ? -18.734 -12.547 -14.328 1 93.38 120 LEU A CA 1
ATOM 943 C C . LEU A 1 120 ? -19.219 -12.688 -15.766 1 93.38 120 LEU A C 1
ATOM 945 O O . LEU A 1 120 ? -19.031 -13.734 -16.391 1 93.38 120 LEU A O 1
ATOM 949 N N . ASP A 1 121 ? -19.906 -11.641 -16.266 1 94.94 121 ASP A N 1
ATOM 950 C CA . ASP A 1 121 ? -20.188 -11.641 -17.688 1 94.94 121 ASP A CA 1
ATOM 951 C C . ASP A 1 121 ? -18.938 -11.336 -18.5 1 94.94 121 ASP A C 1
ATOM 953 O O . ASP A 1 121 ? -17.875 -11.047 -17.938 1 94.94 121 ASP A O 1
ATOM 957 N N . PRO A 1 122 ? -19.062 -11.484 -19.844 1 95.62 122 PRO A N 1
ATOM 958 C CA . PRO A 1 122 ? -17.859 -11.352 -20.656 1 95.62 122 PRO A CA 1
ATOM 959 C C . PRO A 1 122 ? -17.188 -9.984 -20.516 1 95.62 122 PRO A C 1
ATOM 961 O O . PRO A 1 122 ? -15.961 -9.898 -20.469 1 95.62 122 PRO A O 1
ATOM 964 N N . GLN A 1 123 ? -17.953 -8.984 -20.438 1 96.5 123 GLN A N 1
ATOM 965 C CA . GLN A 1 123 ? -17.406 -7.641 -20.297 1 96.5 123 GLN A CA 1
ATOM 966 C C . GLN A 1 123 ? -16.75 -7.461 -18.922 1 96.5 123 GLN A C 1
ATOM 968 O O . GLN A 1 123 ? -15.68 -6.867 -18.812 1 96.5 123 GLN A O 1
ATOM 973 N N . GLU A 1 124 ? -17.391 -7.941 -17.906 1 96 124 GLU A N 1
ATOM 974 C CA . GLU A 1 124 ? -16.844 -7.902 -16.547 1 96 124 GLU A CA 1
ATOM 975 C C . GLU A 1 124 ? -15.547 -8.703 -16.453 1 96 124 GLU A C 1
ATOM 977 O O . GLU A 1 124 ? -14.617 -8.305 -15.758 1 96 124 GLU A O 1
ATOM 982 N N . ARG A 1 125 ? -15.57 -9.758 -17.156 1 96.31 125 ARG A N 1
ATOM 983 C CA . ARG A 1 125 ? -14.383 -10.602 -17.172 1 96.31 125 ARG A CA 1
ATOM 984 C C . ARG A 1 125 ? -13.188 -9.867 -17.766 1 96.31 125 ARG A C 1
ATOM 986 O O . ARG A 1 125 ? -12.07 -9.961 -17.266 1 96.31 125 ARG A O 1
ATOM 993 N N . LEU A 1 126 ? -13.445 -9.188 -18.828 1 96.56 126 LEU A N 1
ATOM 994 C CA . LEU A 1 126 ? -12.383 -8.406 -19.453 1 96.56 126 LEU A CA 1
ATOM 995 C C . LEU A 1 126 ? -11.805 -7.395 -18.469 1 96.56 126 LEU A C 1
ATOM 997 O O . LEU A 1 126 ? -10.586 -7.195 -18.406 1 96.56 126 LEU A O 1
ATOM 1001 N N . VAL A 1 127 ? -12.641 -6.805 -17.672 1 96.31 127 VAL A N 1
ATOM 1002 C CA . VAL A 1 127 ? -12.203 -5.836 -16.672 1 96.31 127 VAL A CA 1
ATOM 1003 C C . VAL A 1 127 ? -11.383 -6.543 -15.594 1 96.31 127 VAL A C 1
ATOM 1005 O O . VAL A 1 127 ? -10.312 -6.062 -15.203 1 96.31 127 VAL A O 1
ATOM 1008 N N . MET A 1 128 ? -11.859 -7.652 -15.188 1 95.19 128 MET A N 1
ATOM 1009 C CA . MET A 1 128 ? -11.164 -8.438 -14.172 1 95.19 128 MET A CA 1
ATOM 1010 C C . MET A 1 128 ? -9.766 -8.82 -14.648 1 95.19 128 MET A C 1
ATOM 1012 O O . MET A 1 128 ? -8.797 -8.727 -13.891 1 95.19 128 MET A O 1
ATOM 1016 N N . ASN A 1 129 ? -9.672 -9.203 -15.914 1 97.25 129 ASN A N 1
ATOM 1017 C CA . ASN A 1 129 ? -8.414 -9.688 -16.469 1 97.25 129 ASN A CA 1
ATOM 1018 C C . ASN A 1 129 ? -7.355 -8.586 -16.5 1 97.25 129 ASN A C 1
ATOM 1020 O O . ASN A 1 129 ? -6.16 -8.867 -16.594 1 97.25 129 ASN A O 1
ATOM 1024 N N . ARG A 1 130 ? -7.738 -7.375 -16.406 1 97.06 130 ARG A N 1
ATOM 1025 C CA . ARG A 1 130 ? -6.809 -6.25 -16.469 1 97.06 130 ARG A CA 1
ATOM 1026 C C . ARG A 1 130 ? -5.941 -6.18 -15.227 1 97.06 130 ARG A C 1
ATOM 1028 O O . ARG A 1 130 ? -4.941 -5.461 -15.195 1 97.06 130 ARG A O 1
ATOM 1035 N N . HIS A 1 131 ? -6.309 -6.949 -14.141 1 96.69 131 HIS A N 1
ATOM 1036 C CA . HIS A 1 131 ? -5.531 -6.867 -12.914 1 96.69 131 HIS A CA 1
ATOM 1037 C C . HIS A 1 131 ? -4.086 -7.293 -13.148 1 96.69 131 HIS A C 1
ATOM 1039 O O . HIS A 1 131 ? -3.176 -6.824 -12.461 1 96.69 131 HIS A O 1
ATOM 1045 N N . ALA A 1 132 ? -3.865 -8.18 -14.148 1 97.62 132 ALA A N 1
ATOM 1046 C CA . ALA A 1 132 ? -2.51 -8.609 -14.469 1 97.62 132 ALA A CA 1
ATOM 1047 C C . ALA A 1 132 ? -1.653 -7.441 -14.945 1 97.62 132 ALA A C 1
ATOM 1049 O O . ALA A 1 132 ? -0.555 -7.219 -14.43 1 97.62 132 ALA A O 1
ATOM 1050 N N . GLU A 1 133 ? -2.158 -6.641 -15.828 1 96.75 133 GLU A N 1
ATOM 1051 C CA . GLU A 1 133 ? -1.447 -5.484 -16.359 1 96.75 133 GLU A CA 1
ATOM 1052 C C . GLU A 1 133 ? -1.311 -4.387 -15.312 1 96.75 133 GLU A C 1
ATOM 1054 O O . GLU A 1 133 ? -0.265 -3.74 -15.211 1 96.75 133 GLU A O 1
ATOM 1059 N N . ILE A 1 134 ? -2.328 -4.152 -14.609 1 94.81 134 ILE A N 1
ATOM 1060 C CA . ILE A 1 134 ? -2.318 -3.135 -13.562 1 94.81 134 ILE A CA 1
ATOM 1061 C C . ILE A 1 134 ? -1.245 -3.467 -12.523 1 94.81 134 ILE A C 1
ATOM 1063 O O . ILE A 1 134 ? -0.461 -2.598 -12.133 1 94.81 134 ILE A O 1
ATOM 1067 N N . GLY A 1 135 ? -1.253 -4.75 -12.094 1 96.31 135 GLY A N 1
ATOM 1068 C CA . GLY A 1 135 ? -0.243 -5.172 -11.133 1 96.31 135 GLY A CA 1
ATOM 1069 C C . GLY A 1 135 ? 1.174 -5.016 -11.656 1 96.31 135 GLY A C 1
ATOM 1070 O O . GLY A 1 135 ? 2.055 -4.539 -10.938 1 96.31 135 GLY A O 1
ATOM 1071 N N . ALA A 1 136 ? 1.392 -5.391 -12.898 1 96.62 136 ALA A N 1
ATOM 1072 C CA . ALA A 1 136 ? 2.707 -5.262 -13.523 1 96.62 136 ALA A CA 1
ATOM 1073 C C . ALA A 1 136 ? 3.156 -3.805 -13.555 1 96.62 136 ALA A C 1
ATOM 1075 O O . ALA A 1 136 ? 4.312 -3.498 -13.258 1 96.62 136 ALA A O 1
ATOM 1076 N N . ARG A 1 137 ? 2.314 -2.957 -13.883 1 93.12 137 ARG A N 1
ATOM 1077 C CA . ARG A 1 137 ? 2.627 -1.532 -13.953 1 93.12 137 ARG A CA 1
ATOM 1078 C C . ARG A 1 137 ? 2.943 -0.97 -12.57 1 93.12 137 ARG A C 1
ATOM 1080 O O . ARG A 1 137 ? 3.896 -0.205 -12.414 1 93.12 137 ARG A O 1
ATOM 1087 N N . LEU A 1 138 ? 2.146 -1.357 -11.664 1 91.12 138 LEU A N 1
ATOM 1088 C CA . LEU A 1 138 ? 2.322 -0.886 -10.297 1 91.12 138 LEU A CA 1
ATOM 1089 C C . LEU A 1 138 ? 3.678 -1.312 -9.742 1 91.12 138 LEU A C 1
ATOM 1091 O O . LEU A 1 138 ? 4.355 -0.526 -9.078 1 91.12 138 LEU A O 1
ATOM 1095 N N . LEU A 1 139 ? 4.086 -2.535 -10.078 1 93.69 139 LEU A N 1
ATOM 1096 C CA . LEU A 1 139 ? 5.309 -3.119 -9.539 1 93.69 139 LEU A CA 1
ATOM 1097 C C . LEU A 1 139 ? 6.516 -2.73 -10.383 1 93.69 139 LEU A C 1
ATOM 1099 O O . LEU A 1 139 ? 7.648 -2.754 -9.898 1 93.69 139 LEU A O 1
ATOM 1103 N N . GLY A 1 140 ? 6.398 -2.609 -11.703 1 76.75 140 GLY A N 1
ATOM 1104 C CA . GLY A 1 140 ? 7.422 -2.648 -12.734 1 76.75 140 GLY A CA 1
ATOM 1105 C C . GLY A 1 140 ? 8.258 -1.386 -12.789 1 76.75 140 GLY A C 1
ATOM 1106 O O . GLY A 1 140 ? 9.266 -1.336 -13.5 1 76.75 140 GLY A O 1
ATOM 1107 N N . GLN A 1 141 ? 8.141 -0.488 -12.094 1 69.19 141 GLN A N 1
ATOM 1108 C CA . GLN A 1 141 ? 8.922 0.737 -12.227 1 69.19 141 GLN A CA 1
ATOM 1109 C C . GLN A 1 141 ? 10.188 0.674 -11.383 1 69.19 141 GLN A C 1
ATOM 1111 O O . GLN A 1 141 ? 10.992 1.613 -11.375 1 69.19 141 GLN A O 1
ATOM 1116 N N . SER A 1 142 ? 10.523 -0.593 -10.977 1 78.12 142 SER A N 1
ATOM 1117 C CA . SER A 1 142 ? 11.617 -0.653 -10.023 1 78.12 142 SER A CA 1
ATOM 1118 C C . SER A 1 142 ? 12.812 -1.415 -10.594 1 78.12 142 SER A C 1
ATOM 1120 O O . SER A 1 142 ? 12.633 -2.355 -11.367 1 78.12 142 SER A O 1
ATOM 1122 N N . ARG A 1 143 ? 14.031 -1.055 -10.328 1 84.19 143 ARG A N 1
ATOM 1123 C CA . ARG A 1 143 ? 15.266 -1.748 -10.688 1 84.19 143 ARG A CA 1
ATOM 1124 C C . ARG A 1 143 ? 15.633 -2.791 -9.641 1 84.19 143 ARG A C 1
ATOM 1126 O O . ARG A 1 143 ? 16.641 -3.482 -9.773 1 84.19 143 ARG A O 1
ATOM 1133 N N . ILE A 1 144 ? 14.891 -2.879 -8.664 1 88.56 144 ILE A N 1
ATOM 1134 C CA . ILE A 1 144 ? 15.148 -3.826 -7.586 1 88.56 144 ILE A CA 1
ATOM 1135 C C . ILE A 1 144 ? 14.656 -5.215 -7.984 1 88.56 144 ILE A C 1
ATOM 1137 O O . ILE A 1 144 ? 13.492 -5.383 -8.352 1 88.56 144 ILE A O 1
ATOM 1141 N N . PRO A 1 145 ? 15.406 -6.238 -7.863 1 92.5 145 PRO A N 1
ATOM 1142 C CA . PRO A 1 145 ? 15.141 -7.562 -8.43 1 92.5 145 PRO A CA 1
ATOM 1143 C C . PRO A 1 145 ? 13.82 -8.156 -7.941 1 92.5 145 PRO A C 1
ATOM 1145 O O . PRO A 1 145 ? 13.062 -8.727 -8.734 1 92.5 145 PRO A O 1
ATOM 1148 N N . VAL A 1 146 ? 13.523 -8.07 -6.668 1 95.06 146 VAL A N 1
ATOM 1149 C CA . VAL A 1 146 ? 12.305 -8.68 -6.133 1 95.06 146 VAL A CA 1
ATOM 1150 C C . VAL A 1 146 ? 11.086 -8.047 -6.797 1 95.06 146 VAL A C 1
ATOM 1152 O O . VAL A 1 146 ? 10.117 -8.742 -7.113 1 95.06 146 VAL A O 1
ATOM 1155 N N . PHE A 1 147 ? 11.125 -6.793 -7.059 1 95.12 147 PHE A N 1
ATOM 1156 C CA . PHE A 1 147 ? 9.977 -6.113 -7.648 1 95.12 147 PHE A CA 1
ATOM 1157 C C . PHE A 1 147 ? 9.906 -6.375 -9.148 1 95.12 147 PHE A C 1
ATOM 1159 O O . PHE A 1 147 ? 8.812 -6.449 -9.719 1 95.12 147 PHE A O 1
ATOM 1166 N N . GLN A 1 148 ? 11.062 -6.574 -9.766 1 95.69 148 GLN A N 1
ATOM 1167 C CA . GLN A 1 148 ? 11.078 -6.98 -11.164 1 95.69 148 GLN A CA 1
ATOM 1168 C C . GLN A 1 148 ? 10.43 -8.352 -11.352 1 95.69 148 GLN A C 1
ATOM 1170 O O . GLN A 1 148 ? 9.602 -8.539 -12.242 1 95.69 148 GLN A O 1
ATOM 1175 N N . MET A 1 149 ? 10.789 -9.211 -10.516 1 97.25 149 MET A N 1
ATOM 1176 C CA . MET A 1 149 ? 10.195 -10.539 -10.594 1 97.25 149 MET A CA 1
ATOM 1177 C C . MET A 1 149 ? 8.711 -10.492 -10.258 1 97.25 149 MET A C 1
ATOM 1179 O O . MET A 1 149 ? 7.902 -11.188 -10.883 1 97.25 149 MET A O 1
ATOM 1183 N N . ALA A 1 150 ? 8.391 -9.695 -9.25 1 98 150 ALA A N 1
ATOM 1184 C CA . ALA A 1 150 ? 6.988 -9.555 -8.883 1 98 150 ALA A CA 1
ATOM 1185 C C . ALA A 1 150 ? 6.164 -9.023 -10.055 1 98 150 ALA A C 1
ATOM 1187 O O . ALA A 1 150 ? 5.059 -9.5 -10.305 1 98 150 ALA A O 1
ATOM 1188 N N . ALA A 1 151 ? 6.723 -8.055 -10.75 1 97.56 151 ALA A N 1
ATOM 1189 C CA . ALA A 1 151 ? 6.047 -7.492 -11.914 1 97.56 151 ALA A CA 1
ATOM 1190 C C . ALA A 1 151 ? 5.859 -8.547 -13 1 97.56 151 ALA A C 1
ATOM 1192 O O . ALA A 1 151 ? 4.789 -8.633 -13.609 1 97.56 151 ALA A O 1
ATOM 1193 N N . GLU A 1 152 ? 6.875 -9.266 -13.156 1 97.19 152 GLU A N 1
ATOM 1194 C CA . GLU A 1 152 ? 6.848 -10.359 -14.125 1 97.19 152 GLU A CA 1
ATOM 1195 C C . GLU A 1 152 ? 5.758 -11.367 -13.781 1 97.19 152 GLU A C 1
ATOM 1197 O O . GLU A 1 152 ? 4.988 -11.781 -14.656 1 97.19 152 GLU A O 1
ATOM 1202 N N . ILE A 1 153 ? 5.688 -11.734 -12.602 1 98.44 153 ILE A N 1
ATOM 1203 C CA . ILE A 1 153 ? 4.707 -12.703 -12.125 1 98.44 153 ILE A CA 1
ATOM 1204 C C . ILE A 1 153 ? 3.299 -12.125 -12.266 1 98.44 153 ILE A C 1
ATOM 1206 O O . ILE A 1 153 ? 2.396 -12.797 -12.781 1 98.44 153 ILE A O 1
ATOM 1210 N N . ALA A 1 154 ? 3.125 -10.922 -11.82 1 98.19 154 ALA A N 1
ATOM 1211 C CA . ALA A 1 154 ? 1.817 -10.281 -11.922 1 98.19 154 ALA A CA 1
ATOM 1212 C C . ALA A 1 154 ? 1.338 -10.234 -13.367 1 98.19 154 ALA A C 1
ATOM 1214 O O . ALA A 1 154 ? 0.159 -10.477 -13.648 1 98.19 154 ALA A O 1
ATOM 1215 N N . ALA A 1 155 ? 2.215 -10.039 -14.273 1 97.75 155 ALA A N 1
ATOM 1216 C CA . ALA A 1 155 ? 1.88 -9.875 -15.688 1 97.75 155 ALA A CA 1
ATOM 1217 C C . ALA A 1 155 ? 1.517 -11.211 -16.328 1 97.75 155 ALA A C 1
ATOM 1219 O O . ALA A 1 155 ? 0.782 -11.258 -17.312 1 97.75 155 ALA A O 1
ATOM 1220 N N . SER A 1 156 ? 2.023 -12.297 -15.719 1 98.25 156 SER A N 1
ATOM 1221 C CA . SER A 1 156 ? 2.02 -13.484 -16.562 1 98.25 156 SER A CA 1
ATOM 1222 C C . SER A 1 156 ? 1.441 -14.688 -15.836 1 98.25 156 SER A C 1
ATOM 1224 O O . SER A 1 156 ? 1.307 -15.773 -16.422 1 98.25 156 SER A O 1
ATOM 1226 N N . HIS A 1 157 ? 1.039 -14.547 -14.594 1 98.31 157 HIS A N 1
ATOM 1227 C CA . HIS A 1 157 ? 0.653 -15.734 -13.836 1 98.31 157 HIS A CA 1
ATOM 1228 C C . HIS A 1 157 ? -0.658 -16.312 -14.352 1 98.31 157 HIS A C 1
ATOM 1230 O O . HIS A 1 157 ? -1.011 -17.453 -14.023 1 98.31 157 HIS A O 1
ATOM 1236 N N . HIS A 1 158 ? -1.367 -15.602 -15.188 1 98.31 158 HIS A N 1
ATOM 1237 C CA . HIS A 1 158 ? -2.594 -16.125 -15.789 1 98.31 158 HIS A CA 1
ATOM 1238 C C . HIS A 1 158 ? -2.355 -16.578 -17.219 1 98.31 158 HIS A C 1
ATOM 1240 O O . HIS A 1 158 ? -3.293 -17 -17.906 1 98.31 158 HIS A O 1
ATOM 1246 N N . GLU A 1 159 ? -1.176 -16.453 -17.703 1 98.62 159 GLU A N 1
ATOM 1247 C CA . GLU A 1 159 ? -0.856 -17.109 -18.969 1 98.62 159 GLU A CA 1
ATOM 1248 C C . GLU A 1 159 ? -0.952 -18.625 -18.844 1 98.62 159 GLU A C 1
ATOM 1250 O O . GLU A 1 159 ? -0.701 -19.188 -17.781 1 98.62 159 GLU A O 1
ATOM 1255 N N . ARG A 1 160 ? -1.31 -19.219 -19.922 1 98.56 160 ARG A N 1
ATOM 1256 C CA . ARG A 1 160 ? -1.478 -20.672 -19.953 1 98.56 160 ARG A CA 1
ATOM 1257 C C . ARG A 1 160 ? -0.419 -21.328 -20.844 1 98.56 160 ARG A C 1
ATOM 1259 O O . ARG A 1 160 ? -0.054 -20.781 -21.891 1 98.56 160 ARG A O 1
ATOM 1266 N N . PHE A 1 161 ? -0.084 -22.484 -20.391 1 98.56 161 PHE A N 1
ATOM 1267 C CA . PHE A 1 161 ? 0.97 -23.188 -21.109 1 98.56 161 PHE A CA 1
ATOM 1268 C C . PHE A 1 161 ? 0.555 -23.422 -22.562 1 98.56 161 PHE A C 1
ATOM 1270 O O . PHE A 1 161 ? 1.397 -23.438 -23.453 1 98.56 161 PHE A O 1
ATOM 1277 N N . ASP A 1 162 ? -0.696 -23.578 -22.859 1 98.38 162 ASP A N 1
ATOM 1278 C CA . ASP A 1 162 ? -1.216 -23.859 -24.188 1 98.38 162 ASP A CA 1
ATOM 1279 C C . ASP A 1 162 ? -1.44 -22.578 -24.984 1 98.38 162 ASP A C 1
ATOM 1281 O O . ASP A 1 162 ? -1.941 -22.625 -26.109 1 98.38 162 ASP A O 1
ATOM 1285 N N . GLY A 1 163 ? -1.179 -21.438 -24.422 1 98.31 163 GLY A N 1
ATOM 1286 C CA . GLY A 1 163 ? -1.218 -20.172 -25.141 1 98.31 163 GLY A CA 1
ATOM 1287 C C . GLY A 1 163 ? -2.582 -19.5 -25.109 1 98.31 163 GLY A C 1
ATOM 1288 O O . GLY A 1 163 ? -2.793 -18.469 -25.75 1 98.31 163 GLY A O 1
ATOM 1289 N N . LYS A 1 164 ? -3.5 -20.016 -24.328 1 97.94 164 LYS A N 1
ATOM 1290 C CA . LYS A 1 164 ? -4.871 -19.516 -24.328 1 97.94 164 LYS A CA 1
ATOM 1291 C C . LYS A 1 164 ? -5.117 -18.594 -23.125 1 97.94 164 LYS A C 1
ATOM 1293 O O . LYS A 1 164 ? -6.266 -18.297 -22.797 1 97.94 164 LYS A O 1
ATOM 1298 N N . GLY A 1 165 ? -4.082 -18.25 -22.406 1 97.81 165 GLY A N 1
ATOM 1299 C CA . GLY A 1 165 ? -4.207 -17.375 -21.234 1 97.81 165 GLY A CA 1
ATOM 1300 C C . GLY A 1 165 ? -4.172 -15.906 -21.578 1 97.81 165 GLY A C 1
ATOM 1301 O O . GLY A 1 165 ? -4.391 -15.523 -22.734 1 97.81 165 GLY A O 1
ATOM 1302 N N . TYR A 1 166 ? -4.02 -15.086 -20.703 1 97.75 166 TYR A N 1
ATOM 1303 C CA . TYR A 1 166 ? -4 -13.633 -20.828 1 97.75 166 TYR A CA 1
ATOM 1304 C C . TYR A 1 166 ? -2.939 -13.016 -19.938 1 97.75 166 TYR A C 1
ATOM 1306 O O . TYR A 1 166 ? -2.498 -13.641 -18.969 1 97.75 166 TYR A O 1
ATOM 1314 N N . PRO A 1 167 ? -2.469 -11.789 -20.125 1 97.81 167 PRO A N 1
ATOM 1315 C CA . PRO A 1 167 ? -3.004 -10.828 -21.094 1 97.81 167 PRO A CA 1
ATOM 1316 C C . PRO A 1 167 ? -2.365 -10.969 -22.469 1 97.81 167 PRO A C 1
ATOM 1318 O O . PRO A 1 167 ? -2.898 -10.445 -23.453 1 97.81 167 PRO A O 1
ATOM 1321 N N . GLU A 1 168 ? -1.228 -11.578 -22.594 1 97.12 168 GLU A N 1
ATOM 1322 C CA . GLU A 1 168 ? -0.466 -11.516 -23.828 1 97.12 168 GLU A CA 1
ATOM 1323 C C . GLU A 1 168 ? -0.627 -12.797 -24.641 1 97.12 168 GLU A C 1
ATOM 1325 O O . GLU A 1 168 ? -0.175 -12.867 -25.797 1 97.12 168 GLU A O 1
ATOM 1330 N N . GLY A 1 169 ? -1.142 -13.812 -24.062 1 98.06 169 GLY A N 1
ATOM 1331 C CA . GLY A 1 169 ? -1.292 -15.078 -24.766 1 98.06 169 GLY A CA 1
ATOM 1332 C C . GLY A 1 169 ? 0.022 -15.812 -24.953 1 98.06 169 GLY A C 1
ATOM 1333 O O . GLY A 1 169 ? 0.243 -16.438 -25.984 1 98.06 169 GLY A O 1
ATOM 1334 N N . LEU A 1 170 ? 0.959 -15.68 -24 1 98.19 170 LEU A N 1
ATOM 1335 C CA . LEU A 1 170 ? 2.229 -16.406 -24.031 1 98.19 170 LEU A CA 1
ATOM 1336 C C . LEU A 1 170 ? 2.002 -17.906 -23.922 1 98.19 170 LEU A C 1
ATOM 1338 O O . LEU A 1 170 ? 1.027 -18.344 -23.297 1 98.19 170 LEU A O 1
ATOM 1342 N N . ALA A 1 171 ? 2.98 -18.688 -24.531 1 98.31 171 ALA A N 1
ATOM 1343 C CA . ALA A 1 171 ? 2.84 -20.141 -24.5 1 98.31 171 ALA A CA 1
ATOM 1344 C C . ALA A 1 171 ? 4.137 -20.812 -24.047 1 98.31 171 ALA A C 1
ATOM 1346 O O . ALA A 1 171 ? 5.23 -20.344 -24.375 1 98.31 171 ALA A O 1
ATOM 1347 N N . GLY A 1 172 ? 3.998 -21.875 -23.406 1 97.81 172 GLY A N 1
ATOM 1348 C CA . GLY A 1 172 ? 5.152 -22.672 -23.016 1 97.81 172 GLY A CA 1
ATOM 1349 C C . GLY A 1 172 ? 6.188 -21.891 -22.234 1 97.81 172 GLY A C 1
ATOM 1350 O O . GLY A 1 172 ? 5.855 -21.219 -21.25 1 97.81 172 GLY A O 1
ATOM 1351 N N . GLU A 1 173 ? 7.402 -21.969 -22.75 1 97.81 173 GLU A N 1
ATOM 1352 C CA . GLU A 1 173 ? 8.516 -21.391 -22.016 1 97.81 173 GLU A CA 1
ATOM 1353 C C . GLU A 1 173 ? 8.672 -19.906 -22.312 1 97.81 173 GLU A C 1
ATOM 1355 O O . GLU A 1 173 ? 9.547 -19.234 -21.766 1 97.81 173 GLU A O 1
ATOM 1360 N N . GLU A 1 174 ? 7.723 -19.375 -23.125 1 98.25 174 GLU A N 1
ATOM 1361 C CA . GLU A 1 174 ? 7.641 -17.922 -23.219 1 98.25 174 GLU A CA 1
ATOM 1362 C C . GLU A 1 174 ? 7.18 -17.312 -21.891 1 98.25 174 GLU A C 1
ATOM 1364 O O . GLU A 1 174 ? 7.453 -16.141 -21.625 1 98.25 174 GLU A O 1
ATOM 1369 N N . ILE A 1 175 ? 6.395 -18.062 -21.172 1 98.69 175 ILE A N 1
ATOM 1370 C CA . ILE A 1 175 ? 5.988 -17.656 -19.828 1 98.69 175 ILE A CA 1
ATOM 1371 C C . ILE A 1 175 ? 7.164 -17.781 -18.875 1 98.69 175 ILE A C 1
ATOM 1373 O O . ILE A 1 175 ? 7.7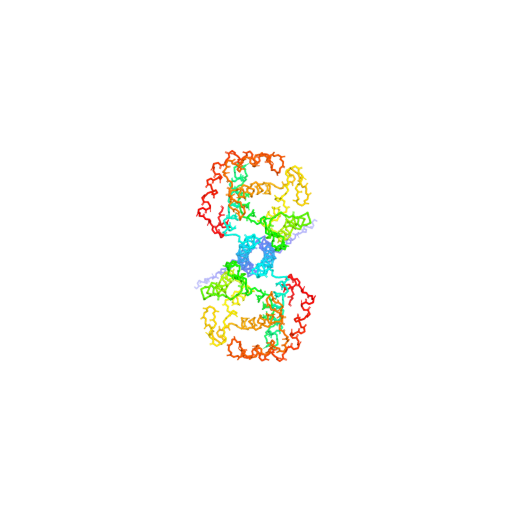85 -18.844 -18.781 1 98.69 175 ILE A O 1
ATOM 1377 N N . PRO A 1 176 ? 7.484 -16.734 -18.188 1 98.56 176 PRO A N 1
ATOM 1378 C CA . PRO A 1 176 ? 8.617 -16.828 -17.266 1 98.56 176 PRO A CA 1
ATOM 1379 C C . PRO A 1 176 ? 8.453 -17.953 -16.25 1 98.56 176 PRO A C 1
ATOM 1381 O O . PRO A 1 176 ? 7.336 -18.219 -15.789 1 98.56 176 PRO A O 1
ATOM 1384 N N . LEU A 1 177 ? 9.562 -18.562 -15.883 1 98.81 177 LEU A N 1
ATOM 1385 C CA . LEU A 1 177 ? 9.547 -19.672 -14.938 1 98.81 177 LEU A CA 1
ATOM 1386 C C . LEU A 1 177 ? 8.875 -19.25 -13.625 1 98.81 177 LEU A C 1
ATOM 1388 O O . LEU A 1 177 ? 8.117 -20.031 -13.047 1 98.81 177 LEU A O 1
ATOM 1392 N N . SER A 1 178 ? 9.18 -18.031 -13.148 1 98.75 178 SER A N 1
ATOM 1393 C CA . SER A 1 178 ? 8.602 -17.5 -11.922 1 98.75 178 SER A CA 1
ATOM 1394 C C . SER A 1 178 ? 7.074 -17.531 -11.969 1 98.75 178 SER A C 1
ATOM 1396 O O . SER A 1 178 ? 6.426 -17.953 -11.016 1 98.75 178 SER A O 1
ATOM 1398 N N . ALA A 1 179 ? 6.508 -17.156 -13.07 1 98.81 179 ALA A N 1
ATOM 1399 C CA . ALA A 1 179 ? 5.055 -17.109 -13.234 1 98.81 179 ALA A CA 1
ATOM 1400 C C . ALA A 1 179 ? 4.477 -18.516 -13.375 1 98.81 179 ALA A C 1
ATOM 1402 O O . ALA A 1 179 ? 3.406 -18.812 -12.828 1 98.81 179 ALA A O 1
ATOM 1403 N N . ARG A 1 180 ? 5.199 -19.359 -14.078 1 98.88 180 ARG A N 1
ATOM 1404 C CA . ARG A 1 180 ? 4.727 -20.734 -14.242 1 98.88 180 ARG A CA 1
ATOM 1405 C C . ARG A 1 180 ? 4.66 -21.453 -12.898 1 98.88 180 ARG A C 1
ATOM 1407 O O . ARG A 1 180 ? 3.695 -22.172 -12.617 1 98.88 180 ARG A O 1
ATOM 1414 N N . ILE A 1 181 ? 5.625 -21.25 -12.062 1 98.88 181 ILE A N 1
ATOM 1415 C CA . ILE A 1 181 ? 5.641 -21.859 -10.734 1 98.88 181 ILE A CA 1
ATOM 1416 C C . ILE A 1 181 ? 4.52 -21.266 -9.883 1 98.88 181 ILE A C 1
ATOM 1418 O O . ILE A 1 181 ? 3.754 -22 -9.258 1 98.88 181 ILE A O 1
ATOM 1422 N N . THR A 1 182 ? 4.383 -19.938 -9.867 1 98.81 182 THR A N 1
ATOM 1423 C CA . THR A 1 182 ? 3.396 -19.234 -9.055 1 98.81 182 THR A CA 1
ATOM 1424 C C . THR A 1 182 ? 1.979 -19.672 -9.43 1 98.81 182 THR A C 1
ATOM 1426 O O . THR A 1 182 ? 1.124 -19.828 -8.555 1 98.81 182 THR A O 1
ATOM 1429 N N . SER A 1 183 ? 1.764 -19.922 -10.664 1 98.62 183 SER A N 1
ATOM 1430 C CA . SER A 1 183 ? 0.431 -20.281 -11.141 1 98.62 183 SER A CA 1
ATOM 1431 C C . SER A 1 183 ? -0.037 -21.594 -10.539 1 98.62 183 SER A C 1
ATOM 1433 O O . SER A 1 183 ? -1.172 -21.703 -10.07 1 98.62 183 SER A O 1
ATOM 1435 N N . ILE A 1 184 ? 0.792 -22.562 -10.547 1 98.56 184 ILE A N 1
ATOM 1436 C CA . ILE A 1 184 ? 0.427 -23.875 -10.008 1 98.56 184 ILE A CA 1
ATOM 1437 C C . ILE A 1 184 ? 0.169 -23.766 -8.508 1 98.56 184 ILE A C 1
ATOM 1439 O O . ILE A 1 184 ? -0.813 -24.312 -7.996 1 98.56 184 ILE A O 1
ATOM 1443 N N . VAL A 1 185 ? 1.006 -23.016 -7.812 1 98.5 185 VAL A N 1
ATOM 1444 C CA . VAL A 1 185 ? 0.875 -22.844 -6.367 1 98.5 185 VAL A CA 1
ATOM 1445 C C . VAL A 1 185 ? -0.42 -22.094 -6.055 1 98.5 185 VAL A C 1
ATOM 1447 O O . VAL A 1 185 ? -1.154 -22.469 -5.141 1 98.5 185 VAL A O 1
ATOM 1450 N N . ASP A 1 186 ? -0.675 -21.094 -6.836 1 97.06 186 ASP A N 1
ATOM 1451 C CA . ASP A 1 186 ? -1.892 -20.297 -6.652 1 97.06 186 ASP A CA 1
ATOM 1452 C C . ASP A 1 186 ? -3.137 -21.172 -6.836 1 97.06 186 ASP A C 1
ATOM 1454 O O . ASP A 1 186 ? -4.066 -21.109 -6.031 1 97.06 186 ASP A O 1
ATOM 1458 N N . ILE A 1 187 ? -3.141 -21.938 -7.867 1 97.06 187 ILE A N 1
ATOM 1459 C CA . ILE A 1 187 ? -4.273 -22.812 -8.156 1 97.06 187 ILE A CA 1
ATOM 1460 C C . ILE A 1 187 ? -4.434 -23.828 -7.035 1 97.06 187 ILE A C 1
ATOM 1462 O O . ILE A 1 187 ? -5.539 -24.062 -6.543 1 97.06 187 ILE A O 1
ATOM 1466 N N . PHE A 1 188 ? -3.32 -24.453 -6.609 1 98.12 188 PHE A N 1
ATOM 1467 C CA . PHE A 1 188 ? -3.352 -25.438 -5.539 1 98.12 188 PHE A CA 1
ATOM 1468 C C . PHE A 1 188 ? -3.928 -24.844 -4.262 1 98.12 188 PHE A C 1
ATOM 1470 O O . PHE A 1 188 ? -4.828 -25.422 -3.648 1 98.12 188 PHE A O 1
ATOM 1477 N N . ASP A 1 189 ? -3.422 -23.672 -3.859 1 95.69 189 ASP A N 1
ATOM 1478 C CA . ASP A 1 189 ? -3.885 -23.031 -2.639 1 95.69 189 ASP A CA 1
ATOM 1479 C C . ASP A 1 189 ? -5.363 -22.656 -2.742 1 95.69 189 ASP A C 1
ATOM 1481 O O . ASP A 1 189 ? -6.125 -22.844 -1.792 1 95.69 189 ASP A O 1
ATOM 1485 N N . ALA A 1 190 ? -5.758 -22.156 -3.924 1 91.44 190 ALA A N 1
ATOM 1486 C CA . ALA A 1 190 ? -7.145 -21.766 -4.152 1 91.44 190 ALA A CA 1
ATOM 1487 C C . ALA A 1 190 ? -8.086 -22.969 -4.043 1 91.44 190 ALA A C 1
ATOM 1489 O O . ALA A 1 190 ? -9.195 -22.844 -3.518 1 91.44 190 ALA A O 1
ATOM 1490 N N . LEU A 1 191 ? -7.68 -24.062 -4.543 1 94.5 191 LEU A N 1
ATOM 1491 C CA . LEU A 1 191 ? -8.508 -25.25 -4.543 1 94.5 191 LEU A CA 1
ATOM 1492 C C . LEU A 1 191 ? -8.633 -25.828 -3.137 1 94.5 191 LEU A C 1
ATOM 1494 O O . LEU A 1 191 ? -9.648 -26.453 -2.805 1 94.5 191 LEU A O 1
ATOM 1498 N N . THR A 1 192 ? -7.625 -25.609 -2.334 1 94.38 192 THR A N 1
ATOM 1499 C CA . THR A 1 192 ? -7.574 -26.281 -1.04 1 94.38 192 THR A CA 1
ATOM 1500 C C . THR A 1 192 ? -7.949 -25.312 0.083 1 94.38 192 THR A C 1
ATOM 1502 O O . THR A 1 192 ? -7.699 -25.594 1.257 1 94.38 192 THR A O 1
ATOM 1505 N N . MET A 1 193 ? -8.445 -24.172 -0.2 1 88.62 193 MET A N 1
ATOM 1506 C CA . MET A 1 193 ? -8.922 -23.234 0.811 1 88.62 193 MET A CA 1
ATOM 1507 C C . MET A 1 193 ? -10.422 -23.031 0.703 1 88.62 193 MET A C 1
ATOM 1509 O O . MET A 1 193 ? -11.008 -23.219 -0.364 1 88.62 193 MET A O 1
ATOM 1513 N N . ASP A 1 194 ? -10.977 -22.703 1.836 1 82.69 194 ASP A N 1
ATOM 1514 C CA . ASP A 1 194 ? -12.406 -22.406 1.842 1 82.69 194 ASP A CA 1
ATOM 1515 C C . ASP A 1 194 ? -12.695 -21.078 1.137 1 82.69 194 ASP A C 1
ATOM 1517 O O . ASP A 1 194 ? -11.938 -20.109 1.272 1 82.69 194 ASP A O 1
ATOM 1521 N N . ARG A 1 195 ? -13.758 -21.109 0.373 1 75.25 195 ARG A N 1
ATOM 1522 C CA . ARG A 1 195 ? -14.305 -19.891 -0.212 1 75.25 195 ARG A CA 1
ATOM 1523 C C . ARG A 1 195 ? -15.727 -19.641 0.276 1 75.25 195 ARG A C 1
ATOM 1525 O O . ARG A 1 195 ? -16.344 -20.516 0.896 1 75.25 195 ARG A O 1
ATOM 1532 N N . VAL A 1 196 ? -16.125 -18.422 0.172 1 68.06 196 VAL A N 1
ATOM 1533 C CA . VAL A 1 196 ? -17.438 -18 0.663 1 68.06 196 VAL A CA 1
ATOM 1534 C C . VAL A 1 196 ? -18.516 -18.906 0.083 1 68.06 196 VAL A C 1
ATOM 1536 O O . VAL A 1 196 ? -19.453 -19.297 0.788 1 68.06 196 VAL A O 1
ATOM 1539 N N . TYR A 1 197 ? -18.297 -19.391 -1.097 1 71.19 197 TYR A N 1
ATOM 1540 C CA . TYR A 1 197 ? -19.391 -20.109 -1.762 1 71.19 197 TYR A CA 1
ATOM 1541 C C . TYR A 1 197 ? -19.047 -21.578 -1.971 1 71.19 197 TYR A C 1
ATOM 1543 O O . TYR A 1 197 ? -19.828 -22.328 -2.551 1 71.19 197 TYR A O 1
ATOM 1551 N N . ARG A 1 198 ? -17.875 -21.953 -1.54 1 78.5 198 ARG A N 1
ATOM 1552 C CA . ARG A 1 198 ? -17.438 -23.328 -1.777 1 78.5 198 ARG A CA 1
ATOM 1553 C C . ARG A 1 198 ? -16.438 -23.781 -0.72 1 78.5 198 ARG A C 1
ATOM 1555 O O . ARG A 1 198 ? -15.469 -23.094 -0.446 1 78.5 198 ARG A O 1
ATOM 1562 N N . PRO A 1 199 ? -16.766 -24.875 -0.165 1 86.75 199 PRO A N 1
ATOM 1563 C CA . PRO A 1 199 ? -15.758 -25.438 0.737 1 86.75 199 PRO A CA 1
ATOM 1564 C C . PRO A 1 199 ? -14.484 -25.859 0.006 1 86.75 199 PRO A C 1
ATOM 1566 O O . PRO A 1 199 ? -14.508 -26.062 -1.212 1 86.75 199 PRO A O 1
ATOM 1569 N N . ALA A 1 200 ? -13.422 -26 0.764 1 91.5 200 ALA A N 1
ATOM 1570 C CA . ALA A 1 200 ? -12.164 -26.469 0.212 1 91.5 200 ALA A CA 1
ATOM 1571 C C . ALA A 1 200 ? -12.32 -27.859 -0.396 1 91.5 200 ALA A C 1
ATOM 1573 O O . ALA A 1 200 ? -13.047 -28.703 0.143 1 91.5 200 ALA A O 1
ATOM 1574 N N . PHE A 1 201 ? -11.703 -28.078 -1.479 1 93.81 201 PHE A N 1
ATOM 1575 C CA . PHE A 1 201 ? -11.617 -29.438 -2.02 1 93.81 201 PHE A CA 1
ATOM 1576 C C . PHE A 1 201 ? -10.656 -30.281 -1.196 1 93.81 201 PHE A C 1
ATOM 1578 O O . PHE A 1 201 ? -9.672 -29.781 -0.658 1 93.81 201 PHE A O 1
ATOM 1585 N N . GLY A 1 202 ? -11.008 -31.531 -1.132 1 95 202 GLY A N 1
ATOM 1586 C CA . GLY A 1 202 ? -10.031 -32.469 -0.585 1 95 202 GLY A CA 1
ATOM 1587 C C . GLY A 1 202 ? -8.758 -32.531 -1.411 1 95 202 GLY A C 1
ATOM 1588 O O . GLY A 1 202 ? -8.758 -32.188 -2.596 1 95 202 GLY A O 1
ATOM 1589 N N . LEU A 1 203 ? -7.703 -33 -0.787 1 96.75 203 LEU A N 1
ATOM 1590 C CA . LEU A 1 203 ? -6.398 -33.031 -1.437 1 96.75 203 LEU A CA 1
ATOM 1591 C C . LEU A 1 203 ? -6.453 -33.844 -2.727 1 96.75 203 LEU A C 1
ATOM 1593 O O . LEU A 1 203 ? -5.969 -33.406 -3.768 1 96.75 203 LEU A O 1
ATOM 1597 N N . GLU A 1 204 ? -7.055 -34.969 -2.654 1 97.31 204 GLU A N 1
ATOM 1598 C CA . GLU A 1 204 ? -7.113 -35.844 -3.814 1 97.31 204 GLU A CA 1
ATOM 1599 C C . GLU A 1 204 ? -7.852 -35.188 -4.977 1 97.31 204 GLU A C 1
ATOM 1601 O O . GLU A 1 204 ? -7.395 -35.25 -6.121 1 97.31 204 GLU A O 1
ATOM 1606 N N . GLN A 1 205 ? -8.898 -34.625 -4.668 1 97.56 205 GLN A N 1
ATOM 1607 C CA . GLN A 1 205 ? -9.672 -33.938 -5.699 1 97.56 205 GLN A CA 1
ATOM 1608 C C . GLN A 1 205 ? -8.898 -32.75 -6.281 1 97.56 205 GLN A C 1
ATOM 1610 O O . GLN A 1 205 ? -8.898 -32.562 -7.496 1 97.56 205 GLN A O 1
ATOM 1615 N N . ALA A 1 206 ? -8.312 -32 -5.445 1 97.94 206 ALA A N 1
ATOM 1616 C CA . ALA A 1 206 ? -7.5 -30.875 -5.891 1 97.94 206 ALA A CA 1
ATOM 1617 C C . ALA A 1 206 ? -6.391 -31.344 -6.828 1 97.94 206 ALA A C 1
ATOM 1619 O O . ALA A 1 206 ? -6.137 -30.703 -7.855 1 97.94 206 ALA A O 1
ATOM 1620 N N . LEU A 1 207 ? -5.777 -32.438 -6.508 1 98.31 207 LEU A N 1
ATOM 1621 C CA . LEU A 1 207 ? -4.676 -32.969 -7.309 1 98.31 207 LEU A CA 1
ATOM 1622 C C . LEU A 1 207 ? -5.168 -33.438 -8.672 1 98.31 207 LEU A C 1
ATOM 1624 O O . LEU A 1 207 ? -4.477 -33.281 -9.68 1 98.31 207 LEU A O 1
ATOM 1628 N N . GLU A 1 208 ? -6.324 -34 -8.672 1 98.31 208 GLU A N 1
ATOM 1629 C CA . GLU A 1 208 ? -6.926 -34.406 -9.93 1 98.31 208 GLU A CA 1
ATOM 1630 C C . GLU A 1 208 ? -7.184 -33.219 -10.844 1 98.31 208 GLU A C 1
ATOM 1632 O O . GLU A 1 208 ? -6.938 -33.281 -12.047 1 98.31 208 GLU A O 1
ATOM 1637 N N . MET A 1 209 ? -7.645 -32.219 -10.273 1 98.06 209 MET A N 1
ATOM 1638 C CA . MET A 1 209 ? -7.949 -31.031 -11.039 1 98.06 209 MET A CA 1
ATOM 1639 C C . MET A 1 209 ? -6.68 -30.406 -11.602 1 98.06 209 MET A C 1
ATOM 1641 O O . MET A 1 209 ? -6.672 -29.906 -12.734 1 98.06 209 MET A O 1
ATOM 1645 N N . ILE A 1 210 ? -5.625 -30.406 -10.828 1 98.44 210 ILE A N 1
ATOM 1646 C CA . ILE A 1 210 ? -4.352 -29.859 -11.281 1 98.44 210 ILE A CA 1
ATOM 1647 C C . ILE A 1 210 ? -3.771 -30.75 -12.383 1 98.44 210 ILE A C 1
ATOM 1649 O O . ILE A 1 210 ? -3.287 -30.25 -13.398 1 98.44 210 ILE A O 1
ATOM 1653 N N . ALA A 1 211 ? -3.875 -32.031 -12.195 1 98.38 211 ALA A N 1
ATOM 1654 C CA . ALA A 1 211 ? -3.381 -32.969 -13.18 1 98.38 211 ALA A CA 1
ATOM 1655 C C . ALA A 1 211 ? -4.105 -32.812 -14.516 1 98.38 211 ALA A C 1
ATOM 1657 O O . ALA A 1 211 ? -3.512 -33 -15.578 1 98.38 211 ALA A O 1
ATOM 1658 N N . ALA A 1 212 ? -5.359 -32.469 -14.43 1 98.44 212 ALA A N 1
ATOM 1659 C CA . ALA A 1 212 ? -6.172 -32.312 -15.625 1 98.44 212 ALA A CA 1
ATOM 1660 C C . ALA A 1 212 ? -5.68 -31.125 -16.453 1 98.44 212 ALA A C 1
ATOM 1662 O O . ALA A 1 212 ? -5.949 -31.031 -17.656 1 98.44 212 ALA A O 1
ATOM 1663 N N . GLU A 1 213 ? -4.957 -30.188 -15.812 1 98.38 213 GLU A N 1
ATOM 1664 C CA . GLU A 1 213 ? -4.488 -28.984 -16.5 1 98.38 213 GLU A CA 1
ATOM 1665 C C . GLU A 1 213 ? -3.047 -29.141 -16.969 1 98.38 213 GLU A C 1
ATOM 1667 O O . GLU A 1 213 ? -2.48 -28.234 -17.578 1 98.38 213 GLU A O 1
ATOM 1672 N N . ARG A 1 214 ? -2.438 -30.328 -16.734 1 98.44 214 ARG A N 1
ATOM 1673 C CA . ARG A 1 214 ? -1.07 -30.625 -17.141 1 98.44 214 ARG A CA 1
ATOM 1674 C C . ARG A 1 214 ? -0.913 -30.469 -18.656 1 98.44 214 ARG A C 1
ATOM 1676 O O . ARG A 1 214 ? -1.596 -31.141 -19.422 1 98.44 214 ARG A O 1
ATOM 1683 N N . GLY A 1 215 ? -0.046 -29.609 -19.031 1 98.12 215 GLY A N 1
ATOM 1684 C CA . GLY A 1 215 ? 0.212 -29.406 -20.438 1 98.12 215 GLY A CA 1
ATOM 1685 C C . GLY A 1 215 ? -0.809 -28.5 -21.109 1 98.12 215 GLY A C 1
ATOM 1686 O O . GLY A 1 215 ? -0.673 -28.156 -22.281 1 98.12 215 GLY A O 1
ATOM 1687 N N . LYS A 1 216 ? -1.807 -28.141 -20.438 1 98.31 216 LYS A N 1
ATOM 1688 C CA . LYS A 1 216 ? -2.787 -27.156 -20.891 1 98.31 216 LYS A CA 1
ATOM 1689 C C . LYS A 1 216 ? -2.545 -25.797 -20.234 1 98.31 216 LYS A C 1
ATOM 1691 O O . LYS A 1 216 ? -1.709 -25.016 -20.703 1 98.31 216 LYS A O 1
ATOM 1696 N N . ALA A 1 217 ? -3.051 -25.562 -19.078 1 98.31 217 ALA A N 1
ATOM 1697 C CA . ALA A 1 217 ? -2.834 -24.312 -18.375 1 98.31 217 ALA A CA 1
ATOM 1698 C C . ALA A 1 217 ? -1.48 -24.297 -17.672 1 98.31 217 ALA A C 1
ATOM 1700 O O . ALA A 1 217 ? -0.859 -23.25 -17.516 1 98.31 217 ALA A O 1
ATOM 1701 N N . LEU A 1 218 ? -1.067 -25.453 -17.328 1 98.75 218 LEU A N 1
ATOM 1702 C CA . LEU A 1 218 ? 0.086 -25.531 -16.438 1 98.75 218 LEU A CA 1
ATOM 1703 C C . LEU A 1 218 ? 1.247 -26.25 -17.109 1 98.75 218 LEU A C 1
ATOM 1705 O O . LEU A 1 218 ? 1.036 -27.188 -17.891 1 98.75 218 LEU A O 1
ATOM 1709 N N . ASP A 1 219 ? 2.473 -25.844 -16.828 1 98.69 219 ASP A N 1
ATOM 1710 C CA . ASP A 1 219 ? 3.697 -26.484 -17.312 1 98.69 219 ASP A CA 1
ATOM 1711 C C . ASP A 1 219 ? 3.768 -27.938 -16.891 1 98.69 219 ASP A C 1
ATOM 1713 O O . ASP A 1 219 ? 3.771 -28.234 -15.695 1 98.69 219 ASP A O 1
ATOM 1717 N N . PRO A 1 220 ? 3.82 -28.844 -17.891 1 98.69 220 PRO A N 1
ATOM 1718 C CA . PRO A 1 220 ? 3.779 -30.25 -17.531 1 98.69 220 PRO A CA 1
ATOM 1719 C C . PRO A 1 220 ? 4.961 -30.672 -16.656 1 98.69 220 PRO A C 1
ATOM 1721 O O . PRO A 1 220 ? 4.809 -31.516 -15.766 1 98.69 220 PRO A O 1
ATOM 1724 N N . GLY A 1 221 ? 6.137 -30.141 -16.906 1 98.5 221 GLY A N 1
ATOM 1725 C CA . GLY A 1 221 ? 7.285 -30.453 -16.078 1 98.5 221 GLY A CA 1
ATOM 1726 C C . GLY A 1 221 ? 7.121 -30 -14.633 1 98.5 221 GLY A C 1
ATOM 1727 O O . GLY A 1 221 ? 7.52 -30.719 -13.703 1 98.5 221 GLY A O 1
ATOM 1728 N N . ILE A 1 222 ? 6.555 -28.859 -14.414 1 98.75 222 ILE A N 1
ATOM 1729 C CA . ILE A 1 222 ? 6.367 -28.344 -13.07 1 98.75 222 ILE A CA 1
ATOM 1730 C C . ILE A 1 222 ? 5.25 -29.109 -12.367 1 98.75 222 ILE A C 1
ATOM 1732 O O . ILE A 1 222 ? 5.336 -29.375 -11.164 1 98.75 222 ILE A O 1
ATOM 1736 N N . VAL A 1 223 ? 4.199 -29.453 -13.125 1 98.81 223 VAL A N 1
ATOM 1737 C CA . VAL A 1 223 ? 3.131 -30.25 -12.547 1 98.81 223 VAL A CA 1
ATOM 1738 C C . VAL A 1 223 ? 3.699 -31.578 -12.047 1 98.81 223 VAL A C 1
ATOM 1740 O O . VAL A 1 223 ? 3.371 -32.031 -10.938 1 98.81 223 VAL A O 1
ATOM 1743 N N . ASP A 1 224 ? 4.539 -32.219 -12.859 1 98.75 224 ASP A N 1
ATOM 1744 C CA . ASP A 1 224 ? 5.148 -33.469 -12.461 1 98.75 224 ASP A CA 1
ATOM 1745 C C . ASP A 1 224 ? 5.949 -33.312 -11.172 1 98.75 224 ASP A C 1
ATOM 1747 O O . ASP A 1 224 ? 5.809 -34.125 -10.242 1 98.75 224 ASP A O 1
ATOM 1751 N N . ALA A 1 225 ? 6.738 -32.281 -11.125 1 98.62 225 ALA A N 1
ATOM 1752 C CA . ALA A 1 225 ? 7.52 -32.031 -9.922 1 98.62 225 ALA A CA 1
ATOM 1753 C C . ALA A 1 225 ? 6.613 -31.766 -8.727 1 98.62 225 ALA A C 1
ATOM 1755 O O . ALA A 1 225 ? 6.891 -32.219 -7.613 1 98.62 225 ALA A O 1
ATOM 1756 N N . PHE A 1 226 ? 5.633 -31.031 -8.938 1 98.81 226 PHE A N 1
ATOM 1757 C CA . PHE A 1 226 ? 4.652 -30.719 -7.902 1 98.81 226 PHE A CA 1
ATOM 1758 C C . PHE A 1 226 ? 4.023 -32 -7.348 1 98.81 226 PHE A C 1
ATOM 1760 O O . PHE A 1 226 ? 3.992 -32.219 -6.133 1 98.81 226 PHE A O 1
ATOM 1767 N N . MET A 1 227 ? 3.605 -32.875 -8.25 1 98.5 227 MET A N 1
ATOM 1768 C CA . MET A 1 227 ? 2.959 -34.125 -7.859 1 98.5 227 MET A CA 1
ATOM 1769 C C . MET A 1 227 ? 3.938 -35.031 -7.125 1 98.5 227 MET A C 1
ATOM 1771 O O . MET A 1 227 ? 3.572 -35.656 -6.133 1 98.5 227 MET A O 1
ATOM 1775 N N . ASP A 1 228 ? 5.094 -35.062 -7.598 1 98.38 228 ASP A N 1
ATOM 1776 C CA . ASP A 1 228 ? 6.121 -35.906 -7.012 1 98.38 228 ASP A CA 1
ATOM 1777 C C . ASP A 1 228 ? 6.453 -35.469 -5.59 1 98.38 228 ASP A C 1
ATOM 1779 O O . ASP A 1 228 ? 6.961 -36.281 -4.793 1 98.38 228 ASP A O 1
ATOM 1783 N N . ASN A 1 229 ? 6.191 -34.25 -5.289 1 98.5 229 ASN A N 1
ATOM 1784 C CA . ASN A 1 229 ? 6.586 -33.719 -3.988 1 98.5 229 ASN A CA 1
ATOM 1785 C C . ASN A 1 229 ? 5.375 -33.25 -3.184 1 98.5 229 ASN A C 1
ATOM 1787 O O . ASN A 1 229 ? 5.504 -32.406 -2.303 1 98.5 229 ASN A O 1
ATOM 1791 N N . ILE A 1 230 ? 4.262 -33.75 -3.486 1 98.38 230 ILE A N 1
ATOM 1792 C CA . ILE A 1 230 ? 3.006 -33.219 -2.959 1 98.38 230 ILE A CA 1
ATOM 1793 C C . ILE A 1 230 ? 2.945 -33.469 -1.45 1 98.38 230 ILE A C 1
ATOM 1795 O O . ILE A 1 230 ? 2.404 -32.625 -0.713 1 98.38 230 ILE A O 1
ATOM 1799 N N . GLU A 1 231 ? 3.414 -34.562 -0.939 1 97.81 231 GLU A N 1
ATOM 1800 C CA . GLU A 1 231 ? 3.375 -34.812 0.495 1 97.81 231 GLU A CA 1
ATOM 1801 C C . GLU A 1 231 ? 4.055 -33.719 1.285 1 97.81 231 GLU A C 1
ATOM 1803 O O . GLU A 1 231 ? 3.494 -33.188 2.256 1 97.81 231 GLU A O 1
ATOM 1808 N N . GLU A 1 232 ? 5.191 -33.344 0.84 1 98 232 GLU A N 1
ATOM 1809 C CA . GLU A 1 232 ? 5.938 -32.281 1.496 1 98 232 GLU A CA 1
ATOM 1810 C C . GLU A 1 232 ? 5.246 -30.938 1.318 1 98 232 GLU A C 1
ATOM 1812 O O . GLU A 1 232 ? 5.148 -30.156 2.266 1 98 232 GLU A O 1
ATOM 1817 N N . LEU A 1 233 ? 4.863 -30.625 0.136 1 98.38 233 LEU A N 1
ATOM 1818 C CA . LEU A 1 233 ? 4.227 -29.359 -0.167 1 98.38 233 LEU A CA 1
ATOM 1819 C C . LEU A 1 233 ? 2.922 -29.203 0.605 1 98.38 233 LEU A C 1
ATOM 1821 O O . LEU A 1 233 ? 2.631 -28.125 1.129 1 98.38 233 LEU A O 1
ATOM 1825 N N . ASP A 1 234 ? 2.164 -30.266 0.681 1 98 234 ASP A N 1
ATOM 1826 C CA . ASP A 1 234 ? 0.909 -30.203 1.425 1 98 234 ASP A CA 1
ATOM 1827 C C . ASP A 1 234 ? 1.164 -30.078 2.926 1 98 234 ASP A C 1
ATOM 1829 O O . ASP A 1 234 ? 0.417 -29.391 3.629 1 98 234 ASP A O 1
ATOM 1833 N N . ALA A 1 235 ? 2.133 -30.812 3.396 1 97.81 235 ALA A N 1
ATOM 1834 C CA . ALA A 1 235 ? 2.504 -30.656 4.801 1 97.81 235 ALA A CA 1
ATOM 1835 C C . ALA A 1 235 ? 2.875 -29.219 5.121 1 97.81 235 ALA A C 1
ATOM 1837 O O . ALA A 1 235 ? 2.504 -28.688 6.176 1 97.81 235 ALA A O 1
ATOM 1838 N N . LEU A 1 236 ? 3.623 -28.625 4.254 1 97.69 236 LEU A N 1
ATOM 1839 C CA . LEU A 1 236 ? 4.004 -27.234 4.418 1 97.69 236 LEU A CA 1
ATOM 1840 C C . LEU A 1 236 ? 2.773 -26.328 4.402 1 97.69 236 LEU A C 1
ATOM 1842 O O . LEU A 1 236 ? 2.635 -25.438 5.254 1 97.69 236 LEU A O 1
ATOM 1846 N N . ARG A 1 237 ? 1.938 -26.531 3.457 1 96.88 237 ARG A N 1
ATOM 1847 C CA . ARG A 1 237 ? 0.701 -25.766 3.373 1 96.88 237 ARG A CA 1
ATOM 1848 C C . ARG A 1 237 ? -0.08 -25.844 4.68 1 96.88 237 ARG A C 1
ATOM 1850 O O . ARG A 1 237 ? -0.525 -24.812 5.203 1 96.88 237 ARG A O 1
ATOM 1857 N N . LEU A 1 238 ? -0.246 -27.047 5.199 1 95.44 238 LEU A N 1
ATOM 1858 C CA . LEU A 1 238 ? -0.989 -27.266 6.438 1 95.44 238 LEU A CA 1
ATOM 1859 C C . LEU A 1 238 ? -0.306 -26.562 7.609 1 95.44 238 LEU A C 1
ATOM 1861 O O . LEU A 1 238 ? -0.974 -25.969 8.461 1 95.44 238 LEU A O 1
ATOM 1865 N N . ALA A 1 239 ? 0.969 -26.672 7.664 1 96.19 239 ALA A N 1
ATOM 1866 C CA . ALA A 1 239 ? 1.722 -26.031 8.734 1 96.19 239 ALA A CA 1
ATOM 1867 C C . ALA A 1 239 ? 1.529 -24.516 8.703 1 96.19 239 ALA A C 1
ATOM 1869 O O . ALA A 1 239 ? 1.342 -23.891 9.75 1 96.19 239 ALA A O 1
ATOM 1870 N N . LEU A 1 240 ? 1.545 -23.969 7.504 1 95 240 LEU A N 1
ATOM 1871 C CA . LEU A 1 240 ? 1.403 -22.531 7.328 1 95 240 LEU A CA 1
ATOM 1872 C C . LEU A 1 240 ? -0.019 -22.078 7.645 1 95 240 LEU A C 1
ATOM 1874 O O . LEU A 1 240 ? -0.236 -20.938 8.062 1 95 240 LEU A O 1
ATOM 1878 N N . THR A 1 241 ? -0.912 -22.922 7.402 1 91.44 241 THR A N 1
ATOM 1879 C CA . THR A 1 241 ? -2.305 -22.641 7.723 1 91.44 241 THR A CA 1
ATOM 1880 C C . T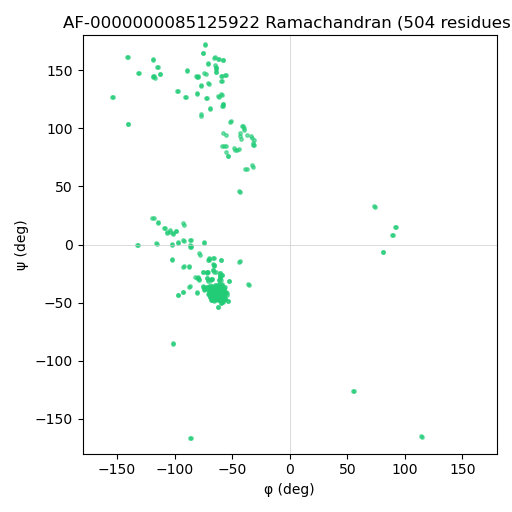HR A 1 241 ? -2.518 -22.609 9.234 1 91.44 241 THR A C 1
ATOM 1882 O O . THR A 1 241 ? -3.273 -21.781 9.75 1 91.44 241 THR A O 1
ATOM 1885 N N . ARG A 1 242 ? -1.851 -23.5 9.938 1 90.69 242 ARG A N 1
ATOM 1886 C CA . ARG A 1 242 ? -1.953 -23.562 11.391 1 90.69 242 ARG A CA 1
ATOM 1887 C C . ARG A 1 242 ? -1.281 -22.359 12.039 1 90.69 242 ARG A C 1
ATOM 1889 O O . ARG A 1 242 ? -1.821 -21.766 12.977 1 90.69 242 ARG A O 1
ATOM 1896 N N . GLN A 1 243 ? -0.1 -22.031 11.5 1 89.94 243 GLN A N 1
ATOM 1897 C CA . GLN A 1 243 ? 0.665 -20.891 11.977 1 89.94 243 GLN A CA 1
ATOM 1898 C C . GLN A 1 243 ? 1.312 -20.141 10.812 1 89.94 243 GLN A C 1
ATOM 1900 O O . GLN A 1 243 ? 2.359 -20.547 10.312 1 89.94 243 GLN A O 1
ATOM 1905 N N . ALA A 1 244 ? 0.703 -19.047 10.508 1 85 244 ALA A N 1
ATOM 1906 C CA . ALA A 1 244 ? 1.257 -18.297 9.391 1 85 244 ALA A CA 1
ATOM 1907 C C . ALA A 1 244 ? 2.301 -17.297 9.867 1 85 244 ALA A C 1
ATOM 1909 O O . ALA A 1 244 ? 2.053 -16.516 10.797 1 85 244 ALA A O 1
ATOM 1910 N N . PRO A 1 245 ? 3.473 -17.375 9.25 1 88.44 245 PRO A N 1
ATOM 1911 C CA . PRO A 1 245 ? 4.441 -16.312 9.516 1 88.44 245 PRO A CA 1
ATOM 1912 C C . PRO A 1 245 ? 3.906 -14.922 9.164 1 88.44 245 PRO A C 1
ATOM 1914 O O . PRO A 1 245 ? 2.963 -14.805 8.383 1 88.44 245 PRO A O 1
ATOM 1917 N N . SER A 1 246 ? 4.566 -13.906 9.797 1 89.75 246 SER A N 1
ATOM 1918 C CA . SER A 1 246 ? 4.23 -12.523 9.461 1 89.75 246 SER A CA 1
ATOM 1919 C C . SER A 1 246 ? 4.828 -12.125 8.109 1 89.75 246 SER A C 1
ATOM 1921 O O . SER A 1 246 ? 5.699 -12.82 7.586 1 89.75 246 SER A O 1
ATOM 1923 N N . PHE A 1 247 ? 4.363 -11.039 7.547 1 89.31 247 PHE A N 1
ATOM 1924 C CA . PHE A 1 247 ? 4.953 -10.516 6.32 1 89.31 247 PHE A CA 1
ATOM 1925 C C . PHE A 1 247 ? 6.43 -10.195 6.527 1 89.31 247 PHE A C 1
ATOM 1927 O O . PHE A 1 247 ? 7.246 -10.398 5.625 1 89.31 247 PHE A O 1
ATOM 1934 N N . THR A 1 248 ? 6.734 -9.75 7.723 1 88.25 248 THR A N 1
ATOM 1935 C CA . THR A 1 248 ? 8.125 -9.453 8.055 1 88.25 248 THR A CA 1
ATOM 1936 C C . THR A 1 248 ? 8.984 -10.711 7.969 1 88.25 248 THR A C 1
ATOM 1938 O O . THR A 1 248 ? 10.078 -10.688 7.406 1 88.25 248 THR A O 1
ATOM 1941 N N . GLU A 1 249 ? 8.477 -11.758 8.453 1 91.62 249 GLU A N 1
ATOM 1942 C CA . GLU A 1 249 ? 9.188 -13.031 8.391 1 91.62 249 GLU A CA 1
ATOM 1943 C C . GLU A 1 249 ? 9.328 -13.523 6.953 1 91.62 249 GLU A C 1
ATOM 1945 O O . GLU A 1 249 ? 10.383 -14.039 6.57 1 91.62 249 GLU A O 1
ATOM 1950 N N . LEU A 1 250 ? 8.266 -13.383 6.238 1 93.94 250 LEU A N 1
ATOM 1951 C CA . LEU A 1 250 ? 8.266 -13.781 4.836 1 93.94 250 LEU A CA 1
ATOM 1952 C C . LEU A 1 250 ? 9.359 -13.055 4.062 1 93.94 250 LEU A C 1
ATOM 1954 O O . LEU A 1 250 ? 10.031 -13.656 3.223 1 93.94 250 LEU A O 1
ATOM 1958 N N . ILE A 1 251 ? 9.586 -11.773 4.367 1 92.31 251 ILE A N 1
ATOM 1959 C CA . ILE A 1 251 ? 10.523 -10.914 3.654 1 92.31 251 ILE A CA 1
ATOM 1960 C C . ILE A 1 251 ? 11.945 -11.18 4.148 1 92.31 251 ILE A C 1
ATOM 1962 O O . ILE A 1 251 ? 12.875 -11.289 3.348 1 92.31 251 ILE A O 1
ATOM 1966 N N . ASP A 1 252 ? 12.109 -11.352 5.434 1 88.25 252 ASP A N 1
ATOM 1967 C CA . ASP A 1 252 ? 13.43 -11.297 6.043 1 88.25 252 ASP A CA 1
ATOM 1968 C C . ASP A 1 252 ? 14.055 -12.688 6.121 1 88.25 252 ASP A C 1
ATOM 1970 O O . ASP A 1 252 ? 15.266 -12.82 6.32 1 88.25 252 ASP A O 1
ATOM 1974 N N . THR A 1 253 ? 13.258 -13.664 6.023 1 79 253 THR A N 1
ATOM 1975 C CA . THR A 1 253 ? 13.828 -15 6.035 1 79 253 THR A CA 1
ATOM 1976 C C . THR A 1 253 ? 14.766 -15.203 4.852 1 79 253 THR A C 1
ATOM 1978 O O . THR A 1 253 ? 14.422 -14.875 3.715 1 79 253 THR A O 1
ATOM 1981 N N . PRO A 1 254 ? 15.969 -15.633 5.148 1 70.62 254 PRO A N 1
ATOM 1982 C CA . PRO A 1 254 ? 16.938 -15.852 4.07 1 70.62 254 PRO A CA 1
ATOM 1983 C C . PRO A 1 254 ? 16.531 -17 3.146 1 70.62 254 PRO A C 1
ATOM 1985 O O . PRO A 1 254 ? 15.836 -17.938 3.572 1 70.62 254 PRO A O 1
ATOM 1988 N N . MET B 1 1 ? 83.375 23.656 24.047 1 27.02 1 MET B N 1
ATOM 1989 C CA . MET B 1 1 ? 82.25 24.25 23.422 1 27.02 1 MET B CA 1
ATOM 1990 C C . MET B 1 1 ? 81.812 23.484 22.156 1 27.02 1 MET B C 1
ATOM 1992 O O . MET B 1 1 ? 82.312 23.766 21.078 1 27.02 1 MET B O 1
ATOM 1996 N N . ALA B 1 2 ? 81.75 22.109 22.234 1 34.06 2 ALA B N 1
ATOM 1997 C CA . ALA B 1 2 ? 81.438 21.156 21.172 1 34.06 2 ALA B CA 1
ATOM 1998 C C . ALA B 1 2 ? 80.062 21.438 20.531 1 34.06 2 ALA B C 1
ATOM 2000 O O . ALA B 1 2 ? 79.062 21.469 21.219 1 34.06 2 ALA B O 1
ATOM 2001 N N . GLN B 1 3 ? 80 22.391 19.5 1 29.09 3 GLN B N 1
ATOM 2002 C CA . GLN B 1 3 ? 78.812 22.703 18.766 1 29.09 3 GLN B CA 1
ATOM 2003 C C . GLN B 1 3 ? 78.188 21.453 18.125 1 29.09 3 GLN B C 1
ATOM 2005 O O . GLN B 1 3 ? 78.812 20.797 17.312 1 29.09 3 GLN B O 1
ATOM 2010 N N . TYR B 1 4 ? 77.438 20.641 18.906 1 35.53 4 TYR B N 1
ATOM 2011 C CA . TYR B 1 4 ? 76.688 19.5 18.359 1 35.53 4 TYR B CA 1
ATOM 2012 C C . TYR B 1 4 ? 75.75 19.953 17.234 1 35.53 4 TYR B C 1
ATOM 2014 O O . TYR B 1 4 ? 74.938 20.875 17.422 1 35.53 4 TYR B O 1
ATOM 2022 N N . GLN B 1 5 ? 76.25 19.859 15.953 1 34.56 5 GLN B N 1
ATOM 2023 C CA . GLN B 1 5 ? 75.375 20.016 14.781 1 34.56 5 GLN B CA 1
ATOM 2024 C C . GLN B 1 5 ? 74.125 19.172 14.891 1 34.56 5 GLN B C 1
ATOM 2026 O O . GLN B 1 5 ? 74.188 17.953 15.023 1 34.56 5 GLN B O 1
ATOM 2031 N N . THR B 1 6 ? 73.062 19.672 15.609 1 35.97 6 THR B N 1
ATOM 2032 C CA . THR B 1 6 ? 71.75 19.031 15.641 1 35.97 6 THR B CA 1
ATOM 2033 C C . THR B 1 6 ? 71.25 18.812 14.227 1 35.97 6 THR B C 1
ATOM 2035 O O . THR B 1 6 ? 71.062 19.75 13.453 1 35.97 6 THR B O 1
ATOM 2038 N N . GLY B 1 7 ? 71.812 17.781 13.531 1 35.91 7 GLY B N 1
ATOM 2039 C CA . GLY B 1 7 ? 71.25 17.375 12.258 1 35.91 7 GLY B CA 1
ATOM 2040 C C . GLY B 1 7 ? 69.75 17.406 12.258 1 35.91 7 GLY B C 1
ATOM 2041 O O . GLY B 1 7 ? 69.062 17.031 13.242 1 35.91 7 GLY B O 1
ATOM 2042 N N . ASN B 1 8 ? 69.188 18.453 11.695 1 36.25 8 ASN B N 1
ATOM 2043 C CA . ASN B 1 8 ? 67.75 18.594 11.453 1 36.25 8 ASN B CA 1
ATOM 2044 C C . ASN B 1 8 ? 67.125 17.297 10.93 1 36.25 8 ASN B C 1
ATOM 2046 O O . ASN B 1 8 ? 67.562 16.766 9.914 1 36.25 8 ASN B O 1
ATOM 2050 N N . PRO B 1 9 ? 66.625 16.391 11.773 1 37.56 9 PRO B N 1
ATOM 2051 C CA . PRO B 1 9 ? 65.938 15.203 11.242 1 37.56 9 PRO B CA 1
ATOM 2052 C C . PRO B 1 9 ? 65.125 15.508 10 1 37.56 9 PRO B C 1
ATOM 2054 O O . PRO B 1 9 ? 64.438 16.516 9.961 1 37.56 9 PRO B O 1
ATOM 2057 N N . ARG B 1 10 ? 65.688 15.32 8.805 1 38.06 10 ARG B N 1
ATOM 2058 C CA . ARG B 1 10 ? 64.938 15.359 7.574 1 38.06 10 ARG B CA 1
ATOM 2059 C C . ARG B 1 10 ? 63.5 14.844 7.816 1 38.06 10 ARG B C 1
ATOM 2061 O O . ARG B 1 10 ? 63.312 13.758 8.367 1 38.06 10 ARG B O 1
ATOM 2068 N N . GLU B 1 11 ? 62.688 15.734 8.188 1 39.09 11 GLU B N 1
ATOM 2069 C CA . GLU B 1 11 ? 61.281 15.367 8.172 1 39.09 11 GLU B CA 1
ATOM 2070 C C . GLU B 1 11 ? 60.969 14.383 7.047 1 39.09 11 GLU B C 1
ATOM 2072 O O . GLU B 1 11 ? 61.375 14.594 5.902 1 39.09 11 GLU B O 1
ATOM 2077 N N . PRO B 1 12 ? 61.031 13.031 7.289 1 39.28 12 PRO B N 1
ATOM 2078 C CA . PRO B 1 12 ? 60.75 12.141 6.164 1 39.28 12 PRO B CA 1
ATOM 2079 C C . PRO B 1 12 ? 59.75 12.742 5.164 1 39.28 12 PRO B C 1
ATOM 2081 O O . PRO B 1 12 ? 58.719 13.258 5.562 1 39.28 12 PRO B O 1
ATOM 2084 N N . SER B 1 13 ? 60.156 13.523 4.203 1 41.31 13 SER B N 1
ATOM 2085 C CA . SER B 1 13 ? 59.344 13.812 3.014 1 41.31 13 SER B CA 1
ATOM 2086 C C . SER B 1 13 ? 58.469 12.633 2.627 1 41.31 13 SER B C 1
ATOM 2088 O O . SER B 1 13 ? 58.969 11.578 2.232 1 41.31 13 SER B O 1
ATOM 2090 N N . ARG B 1 14 ? 57.531 12.273 3.398 1 44.19 14 ARG B N 1
ATOM 2091 C CA . ARG B 1 14 ? 56.594 11.242 2.939 1 44.19 14 ARG B CA 1
ATOM 2092 C C . ARG B 1 14 ? 56.281 11.391 1.451 1 44.19 14 ARG B C 1
ATOM 2094 O O . ARG B 1 14 ? 55.531 12.273 1.052 1 44.19 14 ARG B O 1
ATOM 2101 N N . ARG B 1 15 ? 57.25 11.203 0.623 1 49.59 15 ARG B N 1
ATOM 2102 C CA . ARG B 1 15 ? 57.188 11.07 -0.829 1 49.59 15 ARG B CA 1
ATOM 2103 C C . ARG B 1 15 ? 56.062 10.133 -1.242 1 49.59 15 ARG B C 1
ATOM 2105 O O . ARG B 1 15 ? 56.094 8.938 -0.937 1 49.59 15 ARG B O 1
ATOM 2112 N N . PHE B 1 16 ? 54.844 10.727 -1.26 1 58.78 16 PHE B N 1
ATOM 2113 C CA . PHE B 1 16 ? 53.781 9.828 -1.628 1 58.78 16 PHE B CA 1
ATOM 2114 C C . PHE B 1 16 ? 53.875 9.422 -3.094 1 58.78 16 PHE B C 1
ATOM 2116 O O . PHE B 1 16 ? 54.312 10.211 -3.932 1 58.78 16 PHE B O 1
ATOM 2123 N N . ASP B 1 17 ? 54.062 8.242 -3.332 1 68.12 17 ASP B N 1
ATOM 2124 C CA . ASP B 1 17 ? 54.062 7.559 -4.621 1 68.12 17 ASP B CA 1
ATOM 2125 C C . ASP B 1 17 ? 52.938 8.086 -5.527 1 68.12 17 ASP B C 1
ATOM 2127 O O . ASP B 1 17 ? 51.781 8.102 -5.137 1 68.12 17 ASP B O 1
ATOM 2131 N N . PRO B 1 18 ? 53.406 8.984 -6.516 1 73.44 18 PRO B N 1
ATOM 2132 C CA . PRO B 1 18 ? 52.406 9.484 -7.48 1 73.44 18 PRO B CA 1
ATOM 2133 C C . PRO B 1 18 ? 51.375 8.445 -7.852 1 73.44 18 PRO B C 1
ATOM 2135 O O . PRO B 1 18 ? 50.188 8.781 -8.047 1 73.44 18 PRO B O 1
ATOM 2138 N N . ALA B 1 19 ? 51.781 7.277 -7.902 1 77.88 19 ALA B N 1
ATOM 2139 C CA . ALA B 1 19 ? 50.844 6.207 -8.219 1 77.88 19 ALA B CA 1
ATOM 2140 C C . ALA B 1 19 ? 49.781 6.062 -7.129 1 77.88 19 ALA B C 1
ATOM 2142 O O . ALA B 1 19 ? 48.594 5.816 -7.422 1 77.88 19 ALA B O 1
ATOM 2143 N N . ALA B 1 20 ? 50.188 6.293 -5.918 1 78.69 20 ALA B N 1
ATOM 2144 C CA . ALA B 1 20 ? 49.25 6.18 -4.789 1 78.69 20 ALA B CA 1
ATOM 2145 C C . ALA B 1 20 ? 48.219 7.312 -4.809 1 78.69 20 ALA B C 1
ATOM 2147 O O . ALA B 1 20 ? 47.062 7.09 -4.535 1 78.69 20 ALA B O 1
ATOM 2148 N N . VAL B 1 21 ? 48.625 8.469 -5.188 1 78.88 21 VAL B N 1
ATOM 2149 C CA . VAL B 1 21 ? 47.719 9.617 -5.25 1 78.88 21 VAL B CA 1
ATOM 2150 C C . VAL B 1 21 ? 46.688 9.422 -6.367 1 78.88 21 VAL B C 1
ATOM 2152 O O . VAL B 1 21 ? 45.5 9.703 -6.188 1 78.88 21 VAL B O 1
ATOM 2155 N N . GLU B 1 22 ? 47.188 8.922 -7.48 1 81.19 22 GLU B N 1
ATOM 2156 C CA . GLU B 1 22 ? 46.312 8.641 -8.609 1 81.19 22 GLU B CA 1
ATOM 2157 C C . GLU B 1 22 ? 45.25 7.609 -8.227 1 81.19 22 GLU B C 1
ATOM 2159 O O . GLU B 1 22 ? 44.094 7.742 -8.609 1 81.19 22 GLU B O 1
ATOM 2164 N N . GLN B 1 23 ? 45.688 6.66 -7.516 1 82.31 23 GLN B N 1
ATOM 2165 C CA . GLN B 1 23 ? 44.75 5.625 -7.062 1 82.31 23 GLN B CA 1
ATOM 2166 C C . GLN B 1 23 ? 43.688 6.203 -6.125 1 82.31 23 GLN B C 1
ATOM 2168 O O . GLN B 1 23 ? 42.531 5.844 -6.211 1 82.31 23 GLN B O 1
ATOM 2173 N N . MET B 1 24 ? 44.062 7.129 -5.262 1 81.69 24 MET B N 1
ATOM 2174 C CA . MET B 1 24 ? 43.125 7.738 -4.316 1 81.69 24 MET B CA 1
ATOM 2175 C C . MET B 1 24 ? 42.094 8.609 -5.047 1 81.69 24 MET B C 1
ATOM 2177 O O . MET B 1 24 ? 40.938 8.617 -4.691 1 81.69 24 MET B O 1
ATOM 2181 N N . GLU B 1 25 ? 42.625 9.25 -6.082 1 80.31 25 GLU B N 1
ATOM 2182 C CA . GLU B 1 25 ? 41.719 10.07 -6.891 1 80.31 25 GLU B CA 1
ATOM 2183 C C . GLU B 1 25 ? 40.656 9.211 -7.602 1 80.31 25 GLU B C 1
ATOM 2185 O O . GLU B 1 25 ? 39.5 9.578 -7.676 1 80.31 25 GLU B O 1
ATOM 2190 N N . GLN B 1 26 ? 41.125 8.117 -8.078 1 86.69 26 GLN B N 1
ATOM 2191 C CA . GLN B 1 26 ? 40.219 7.195 -8.734 1 86.69 26 GLN B CA 1
ATOM 2192 C C . GLN B 1 26 ? 39.188 6.648 -7.746 1 86.69 26 GLN B C 1
ATOM 2194 O O . GLN B 1 26 ? 38 6.523 -8.078 1 86.69 26 GLN B O 1
ATOM 2199 N N . LEU B 1 27 ? 39.625 6.402 -6.609 1 82.06 27 LEU B N 1
ATOM 2200 C CA . LEU B 1 27 ? 38.719 5.891 -5.578 1 82.06 27 LEU B CA 1
ATOM 2201 C C . LEU B 1 27 ? 37.656 6.926 -5.207 1 82.06 27 LEU B C 1
ATOM 2203 O O . LEU B 1 27 ? 36.5 6.59 -5.043 1 82.06 27 LEU B O 1
ATOM 2207 N N . ILE B 1 28 ? 38.094 8.094 -5.168 1 80.81 28 ILE B N 1
ATOM 2208 C CA . ILE B 1 28 ? 37.188 9.18 -4.828 1 80.81 28 ILE B CA 1
ATOM 2209 C C . ILE B 1 28 ? 36.156 9.336 -5.926 1 80.81 28 ILE B C 1
ATOM 2211 O O . ILE B 1 28 ? 34.969 9.5 -5.641 1 80.81 28 ILE B O 1
ATOM 2215 N N . GLN B 1 29 ? 36.594 9.234 -7.156 1 85.5 29 GLN B N 1
ATOM 2216 C CA . GLN B 1 29 ? 35.688 9.336 -8.281 1 85.5 29 GLN B CA 1
ATOM 2217 C C . GLN B 1 29 ? 34.688 8.172 -8.281 1 85.5 29 GLN B C 1
ATOM 2219 O O . GLN B 1 29 ? 33.5 8.367 -8.5 1 85.5 29 GLN B O 1
ATOM 2224 N N . ASP B 1 30 ? 35.219 7.051 -8.047 1 86.5 30 ASP B N 1
ATOM 2225 C CA . ASP B 1 30 ? 34.375 5.855 -8.023 1 86.5 30 ASP B CA 1
ATOM 2226 C C . ASP B 1 30 ? 33.375 5.93 -6.891 1 86.5 30 ASP B C 1
ATOM 2228 O O . ASP B 1 30 ? 32.188 5.582 -7.078 1 86.5 30 ASP B O 1
ATOM 2232 N N . PHE B 1 31 ? 33.75 6.453 -5.801 1 82.19 31 PHE B N 1
ATOM 2233 C CA . PHE B 1 31 ? 32.875 6.59 -4.652 1 82.19 31 PHE B CA 1
ATOM 2234 C C . PHE B 1 31 ? 31.766 7.609 -4.941 1 82.19 31 PHE B C 1
ATOM 2236 O O . PHE B 1 31 ? 30.609 7.41 -4.559 1 82.19 31 PHE B O 1
ATOM 2243 N N . GLY B 1 32 ? 32.25 8.648 -5.613 1 83 32 GLY B N 1
ATOM 2244 C CA . GLY B 1 32 ? 31.25 9.648 -5.996 1 83 32 GLY B CA 1
ATOM 2245 C C . GLY B 1 32 ? 30.172 9.094 -6.898 1 83 32 GLY B C 1
ATOM 2246 O O . GLY B 1 32 ? 28.984 9.383 -6.703 1 83 32 GLY B O 1
ATOM 2247 N N . ARG B 1 33 ? 30.578 8.297 -7.824 1 87.94 33 ARG B N 1
ATOM 2248 C CA . ARG B 1 33 ? 29.641 7.676 -8.742 1 87.94 33 ARG B CA 1
ATOM 2249 C C . ARG B 1 33 ? 28.719 6.703 -8.016 1 87.94 33 ARG B C 1
ATOM 2251 O O . ARG B 1 33 ? 27.5 6.719 -8.219 1 87.94 33 ARG B O 1
ATOM 2258 N N . MET B 1 34 ? 29.281 5.965 -7.145 1 87.25 34 MET B N 1
ATOM 2259 C CA . MET B 1 34 ? 28.5 4.98 -6.391 1 87.25 34 MET B CA 1
ATOM 2260 C C . MET B 1 34 ? 27.5 5.668 -5.469 1 87.25 34 MET B C 1
ATOM 2262 O O . MET B 1 34 ? 26.359 5.227 -5.352 1 87.25 34 MET B O 1
ATOM 2266 N N . TYR B 1 35 ? 28.016 6.707 -4.918 1 85.5 35 TYR B N 1
ATOM 2267 C CA . TYR B 1 35 ? 27.141 7.469 -4.023 1 85.5 35 TYR B CA 1
ATOM 2268 C C . TYR B 1 35 ? 25.953 8.055 -4.777 1 85.5 35 TYR B C 1
ATOM 2270 O O . TYR B 1 35 ? 24.828 7.98 -4.305 1 85.5 35 TYR B O 1
ATOM 2278 N N . ARG B 1 36 ? 26.219 8.562 -5.91 1 87.94 36 ARG B N 1
ATOM 2279 C CA . ARG B 1 36 ? 25.156 9.156 -6.719 1 87.94 36 ARG B CA 1
ATOM 2280 C C . ARG B 1 36 ? 24.156 8.094 -7.16 1 87.94 36 ARG B C 1
ATOM 2282 O O . ARG B 1 36 ? 22.938 8.336 -7.137 1 87.94 36 ARG B O 1
ATOM 2289 N N . GLU B 1 37 ? 24.625 6.996 -7.527 1 88.62 37 GLU B N 1
ATOM 2290 C CA . GLU B 1 37 ? 23.75 5.898 -7.938 1 88.62 37 GLU B CA 1
ATOM 2291 C C . GLU B 1 37 ? 22.859 5.449 -6.793 1 88.62 37 GLU B C 1
ATOM 2293 O O . GLU B 1 37 ? 21.656 5.234 -6.984 1 88.62 37 GLU B O 1
ATOM 2298 N N . ARG B 1 38 ? 23.438 5.355 -5.605 1 88.56 38 ARG B N 1
ATOM 2299 C CA . ARG B 1 38 ? 22.656 4.926 -4.449 1 88.56 38 ARG B CA 1
ATOM 2300 C C . ARG B 1 38 ? 21.609 5.969 -4.074 1 88.56 38 ARG B C 1
ATOM 2302 O O . ARG B 1 38 ? 20.5 5.621 -3.699 1 88.56 38 ARG B O 1
ATOM 2309 N N . ASN B 1 39 ? 22.031 7.18 -4.211 1 89.19 39 ASN B N 1
ATOM 2310 C CA . ASN B 1 39 ? 21.094 8.266 -3.936 1 89.19 39 ASN B CA 1
ATOM 2311 C C . ASN B 1 39 ? 19.922 8.25 -4.914 1 89.19 39 ASN B C 1
ATOM 2313 O O . ASN B 1 39 ? 18.781 8.484 -4.52 1 89.19 39 ASN B O 1
ATOM 2317 N N . ASP B 1 40 ? 20.219 8.016 -6.117 1 90.5 40 ASP B N 1
ATOM 2318 C CA . ASP B 1 40 ? 19.172 7.957 -7.129 1 90.5 40 ASP B CA 1
ATOM 2319 C C . ASP B 1 40 ? 18.219 6.797 -6.859 1 90.5 40 ASP B C 1
ATOM 2321 O O . ASP B 1 40 ? 17 6.957 -6.953 1 90.5 40 ASP B O 1
ATOM 2325 N N . LEU B 1 41 ? 18.781 5.707 -6.492 1 89 41 LEU B N 1
ATOM 2326 C CA . LEU B 1 41 ? 17.953 4.539 -6.184 1 89 41 LEU B CA 1
ATOM 2327 C C . LEU B 1 41 ? 17.094 4.797 -4.953 1 89 41 LEU B C 1
ATOM 2329 O O . LEU B 1 41 ? 15.93 4.391 -4.91 1 89 41 LEU B O 1
ATOM 2333 N N . LEU B 1 42 ? 17.656 5.426 -3.971 1 89.81 42 LEU B N 1
ATOM 2334 C CA . LEU B 1 42 ? 16.906 5.754 -2.758 1 89.81 42 LEU B CA 1
ATOM 2335 C C . LEU B 1 42 ? 15.719 6.656 -3.074 1 89.81 42 LEU B C 1
ATOM 2337 O O . LEU B 1 42 ? 14.609 6.422 -2.588 1 89.81 42 LEU B O 1
ATOM 2341 N N . LYS B 1 43 ? 15.945 7.629 -3.895 1 90.5 43 LYS B N 1
ATOM 2342 C CA . LYS B 1 43 ? 14.867 8.531 -4.293 1 90.5 43 LYS B CA 1
ATOM 2343 C C . LYS B 1 43 ? 13.766 7.777 -5.035 1 90.5 43 LYS B C 1
ATOM 2345 O O . LYS B 1 43 ? 12.578 8 -4.789 1 90.5 43 LYS B O 1
ATOM 2350 N N . GLU B 1 44 ? 14.164 6.906 -5.883 1 90.56 44 GLU B N 1
ATOM 2351 C CA . GLU B 1 44 ? 13.219 6.133 -6.68 1 90.56 44 GLU B CA 1
ATOM 2352 C C . GLU B 1 44 ? 12.359 5.234 -5.793 1 90.56 44 GLU B C 1
ATOM 2354 O O . GLU B 1 44 ? 11.133 5.219 -5.926 1 90.56 44 GLU B O 1
ATOM 2359 N N . VAL B 1 45 ? 12.992 4.555 -4.883 1 90.88 45 VAL B N 1
ATOM 2360 C CA . VAL B 1 45 ? 12.258 3.613 -4.047 1 90.88 45 VAL B CA 1
ATOM 2361 C C . VAL B 1 45 ? 11.383 4.375 -3.059 1 90.88 45 VAL B C 1
ATOM 2363 O O . VAL B 1 45 ? 10.266 3.949 -2.754 1 90.88 45 VAL B O 1
ATOM 2366 N N . THR B 1 46 ? 11.875 5.488 -2.578 1 91.88 46 THR B N 1
ATOM 2367 C CA . THR B 1 46 ? 11.086 6.309 -1.666 1 91.88 46 THR B CA 1
ATOM 2368 C C . THR B 1 46 ? 9.82 6.816 -2.354 1 91.88 46 THR B C 1
ATOM 2370 O O . THR B 1 46 ? 8.734 6.785 -1.769 1 91.88 46 THR B O 1
ATOM 2373 N N . ARG B 1 47 ? 9.984 7.234 -3.547 1 91.75 47 ARG B N 1
ATOM 2374 C CA . ARG B 1 47 ? 8.852 7.723 -4.32 1 91.75 47 ARG B CA 1
ATOM 2375 C C . ARG B 1 47 ? 7.844 6.605 -4.586 1 91.75 47 ARG B C 1
ATOM 2377 O O . ARG B 1 47 ? 6.637 6.801 -4.434 1 91.75 47 ARG B O 1
ATOM 2384 N N . ALA B 1 48 ? 8.328 5.508 -4.988 1 91.56 48 ALA B N 1
ATOM 2385 C CA . ALA B 1 48 ? 7.465 4.355 -5.227 1 91.56 48 ALA B CA 1
ATOM 2386 C C . ALA B 1 48 ? 6.75 3.934 -3.947 1 91.56 48 ALA B C 1
ATOM 2388 O O . ALA B 1 48 ? 5.562 3.596 -3.975 1 91.56 48 ALA B O 1
ATOM 2389 N N . HIS B 1 49 ? 7.512 3.943 -2.879 1 92.94 49 HIS B N 1
ATOM 2390 C CA . HIS B 1 49 ? 6.938 3.615 -1.577 1 92.94 49 HIS B CA 1
ATOM 2391 C C . HIS B 1 49 ? 5.812 4.578 -1.212 1 92.94 49 HIS B C 1
ATOM 2393 O O . HIS B 1 49 ? 4.75 4.156 -0.76 1 92.94 49 HIS B O 1
ATOM 2399 N N . HIS B 1 50 ? 6.008 5.828 -1.45 1 94.56 50 HIS B N 1
ATOM 2400 C CA . HIS B 1 50 ? 5.004 6.852 -1.175 1 94.56 50 HIS B CA 1
ATOM 2401 C C . HIS B 1 50 ? 3.727 6.598 -1.973 1 94.56 50 HIS B C 1
ATOM 2403 O O . HIS B 1 50 ? 2.627 6.625 -1.417 1 94.56 50 HIS B O 1
ATOM 2409 N N . GLU B 1 51 ? 3.91 6.352 -3.191 1 92.81 51 GLU B N 1
ATOM 2410 C CA . GLU B 1 51 ? 2.754 6.09 -4.043 1 92.81 51 GLU B CA 1
ATOM 2411 C C . GLU B 1 51 ? 1.985 4.859 -3.566 1 92.81 51 GLU B C 1
ATOM 2413 O O . GLU B 1 51 ? 0.752 4.859 -3.549 1 92.81 51 GLU B O 1
ATOM 2418 N N . THR B 1 52 ? 2.695 3.848 -3.217 1 93.12 52 THR B N 1
ATOM 2419 C CA . THR B 1 52 ? 2.061 2.627 -2.732 1 93.12 52 THR B CA 1
ATOM 2420 C C . THR B 1 52 ? 1.28 2.895 -1.449 1 93.12 52 THR B C 1
ATOM 2422 O O . THR B 1 52 ? 0.173 2.383 -1.271 1 93.12 52 THR B O 1
ATOM 2425 N N . LEU B 1 53 ? 1.828 3.682 -0.589 1 94.44 53 LEU B N 1
ATOM 2426 C CA . LEU B 1 53 ? 1.14 4.035 0.646 1 94.44 53 LEU B CA 1
ATOM 2427 C C . LEU B 1 53 ? -0.152 4.793 0.352 1 94.44 53 LEU B C 1
ATOM 2429 O O . LEU B 1 53 ? -1.176 4.555 0.996 1 94.44 53 LEU B O 1
ATOM 2433 N N . LEU B 1 54 ? -0.108 5.637 -0.62 1 94.12 54 LEU B N 1
ATOM 2434 C CA . LEU B 1 54 ? -1.309 6.375 -0.997 1 94.12 54 LEU B CA 1
ATOM 2435 C C . LEU B 1 54 ? -2.365 5.438 -1.571 1 94.12 54 LEU B C 1
ATOM 2437 O O . LEU B 1 54 ? -3.555 5.578 -1.278 1 94.12 54 LEU B O 1
ATOM 2441 N N . ARG B 1 55 ? -1.947 4.504 -2.34 1 91.31 55 ARG B N 1
ATOM 2442 C CA . ARG B 1 55 ? -2.877 3.516 -2.875 1 91.31 55 ARG B CA 1
ATOM 2443 C C . ARG B 1 55 ? -3.457 2.65 -1.761 1 91.31 55 ARG B C 1
ATOM 2445 O O . ARG B 1 55 ? -4.629 2.273 -1.806 1 91.31 55 ARG B O 1
ATOM 2452 N N . LEU B 1 56 ? -2.631 2.271 -0.838 1 92.81 56 LEU B N 1
ATOM 2453 C CA . LEU B 1 56 ? -3.109 1.527 0.322 1 92.81 56 LEU B CA 1
ATOM 2454 C C . LEU B 1 56 ? -4.129 2.344 1.109 1 92.81 56 LEU B C 1
ATOM 2456 O O . LEU B 1 56 ? -5.156 1.813 1.535 1 92.81 56 LEU B O 1
ATOM 2460 N N . ALA B 1 57 ? -3.828 3.631 1.3 1 93.06 57 ALA B N 1
ATOM 2461 C CA . ALA B 1 57 ? -4.773 4.523 1.965 1 93.06 57 ALA B CA 1
ATOM 2462 C C . ALA B 1 57 ? -6.109 4.562 1.223 1 93.06 57 ALA B C 1
ATOM 2464 O O . ALA B 1 57 ? -7.172 4.539 1.845 1 93.06 57 ALA B O 1
ATOM 2465 N N . MET B 1 58 ? -6.02 4.621 -0.064 1 89.31 58 MET B N 1
ATOM 2466 C CA . MET B 1 58 ? -7.223 4.613 -0.894 1 89.31 58 MET B CA 1
ATOM 2467 C C . MET B 1 58 ? -7.996 3.312 -0.72 1 89.31 58 MET B C 1
ATOM 2469 O O . MET B 1 58 ? -9.219 3.326 -0.572 1 89.31 58 MET B O 1
ATOM 2473 N N . ALA B 1 59 ? -7.277 2.211 -0.684 1 85.94 59 ALA B N 1
ATOM 2474 C CA . ALA B 1 59 ? -7.895 0.895 -0.548 1 85.94 59 ALA B CA 1
ATOM 2475 C C . ALA B 1 59 ? -8.523 0.726 0.831 1 85.94 59 ALA B C 1
ATOM 2477 O O . ALA B 1 59 ? -9.5 -0.014 0.988 1 85.94 59 ALA B O 1
ATOM 2478 N N . ALA B 1 60 ? -7.93 1.405 1.815 1 84.94 60 ALA B N 1
ATOM 2479 C CA . ALA B 1 60 ? -8.406 1.315 3.193 1 84.94 60 ALA B CA 1
ATOM 2480 C C . ALA B 1 60 ? -9.734 2.043 3.363 1 84.94 60 ALA B C 1
ATOM 2482 O O . ALA B 1 60 ? -10.477 1.785 4.316 1 84.94 60 ALA B O 1
ATOM 2483 N N . GLU B 1 61 ? -9.93 2.963 2.482 1 77.56 61 GLU B N 1
ATOM 2484 C CA . GLU B 1 61 ? -11.172 3.727 2.584 1 77.56 61 GLU B CA 1
ATOM 2485 C C . GLU B 1 61 ? -12.297 3.061 1.795 1 77.56 61 GLU B C 1
ATOM 2487 O O . GLU B 1 61 ? -12.047 2.201 0.949 1 77.56 61 GLU B O 1
ATOM 2492 N N . LEU B 1 62 ? -13.414 3.275 2.293 1 58.09 62 LEU B N 1
ATOM 2493 C CA . LEU B 1 62 ? -14.57 2.676 1.627 1 58.09 62 LEU B CA 1
ATOM 2494 C C . LEU B 1 62 ? -14.57 3.008 0.138 1 58.09 62 LEU B C 1
ATOM 2496 O O . LEU B 1 62 ? -14.312 4.148 -0.248 1 58.09 62 LEU B O 1
ATOM 2500 N N . LYS B 1 63 ? -14.203 1.92 -0.659 1 56 63 LYS B N 1
ATOM 2501 C CA . LYS B 1 63 ? -14.117 1.999 -2.113 1 56 63 LYS B CA 1
ATOM 2502 C C . LYS B 1 63 ? -15.312 2.744 -2.695 1 56 63 LYS B C 1
ATOM 2504 O O . LYS B 1 63 ? -16.328 2.135 -3.021 1 56 63 LYS B O 1
ATOM 2509 N N . ASP B 1 64 ? -15.617 3.959 -2.004 1 56.72 64 ASP B N 1
ATOM 2510 C CA . ASP B 1 64 ? -16.531 4.77 -2.797 1 56.72 64 ASP B CA 1
ATOM 2511 C C . ASP B 1 64 ? -15.797 5.523 -3.898 1 56.72 64 ASP B C 1
ATOM 2513 O O . ASP B 1 64 ? -14.578 5.699 -3.824 1 56.72 64 ASP B O 1
ATOM 2517 N N . ASP B 1 65 ? -16.375 5.691 -5.039 1 58.66 65 ASP B N 1
ATOM 2518 C CA . ASP B 1 65 ? -15.891 6.285 -6.281 1 58.66 65 ASP B CA 1
ATOM 2519 C C . ASP B 1 65 ? -15.109 7.566 -6.004 1 58.66 65 ASP B C 1
ATOM 2521 O O . ASP B 1 65 ? -14.258 7.961 -6.805 1 58.66 65 ASP B O 1
ATOM 2525 N N . ASP B 1 66 ? -15.25 8.094 -4.742 1 70.19 66 ASP B N 1
ATOM 2526 C CA . ASP B 1 66 ? -14.68 9.43 -4.621 1 70.19 66 ASP B CA 1
ATOM 2527 C C . ASP B 1 66 ? -13.492 9.43 -3.658 1 70.19 66 ASP B C 1
ATOM 2529 O O . ASP B 1 66 ? -13.047 10.492 -3.219 1 70.19 66 ASP B O 1
ATOM 2533 N N . THR B 1 67 ? -12.898 8.273 -3.371 1 77.44 67 THR B N 1
ATOM 2534 C CA . THR B 1 67 ? -11.852 8.195 -2.361 1 77.44 67 THR B CA 1
ATOM 2535 C C . THR B 1 67 ? -10.539 8.766 -2.898 1 77.44 67 THR B C 1
ATOM 2537 O O . THR B 1 67 ? -9.812 9.453 -2.178 1 77.44 67 THR B O 1
ATOM 2540 N N . GLY B 1 68 ? -10.305 8.547 -4.133 1 82.19 68 GLY B N 1
ATOM 2541 C CA . GLY B 1 68 ? -9.094 9.086 -4.73 1 82.19 68 GLY B CA 1
ATOM 2542 C C . GLY B 1 68 ? -9.039 10.602 -4.719 1 82.19 68 GLY B C 1
ATOM 2543 O O . GLY B 1 68 ? -8.023 11.188 -4.348 1 82.19 68 GLY B O 1
ATOM 2544 N N . SER B 1 69 ? -10.117 11.164 -5.078 1 88.62 69 SER B N 1
ATOM 2545 C CA . SER B 1 69 ? -10.211 12.617 -5.078 1 88.62 69 SER B CA 1
ATOM 2546 C C . SER B 1 69 ? -10.109 13.18 -3.662 1 88.62 69 SER B C 1
ATOM 2548 O O . SER B 1 69 ? -9.484 14.219 -3.441 1 88.62 69 SER B O 1
ATOM 2550 N N . HIS B 1 70 ? -10.695 12.477 -2.799 1 91.62 70 HIS B N 1
ATOM 2551 C CA . HIS B 1 70 ? -10.633 12.883 -1.398 1 91.62 70 HIS B CA 1
ATOM 2552 C C . HIS B 1 70 ? -9.188 12.922 -0.908 1 91.62 70 HIS B C 1
ATOM 2554 O O . HIS B 1 70 ? -8.773 13.891 -0.269 1 91.62 70 HIS B O 1
ATOM 2560 N N . ILE B 1 71 ? -8.477 11.93 -1.175 1 93.06 71 ILE B N 1
ATOM 2561 C CA . ILE B 1 71 ? -7.086 11.812 -0.743 1 93.06 71 ILE B CA 1
ATOM 2562 C C . ILE B 1 71 ? -6.273 12.977 -1.3 1 93.06 71 ILE B C 1
ATOM 2564 O O . ILE B 1 71 ? -5.504 13.609 -0.571 1 93.06 71 ILE B O 1
ATOM 2568 N N . VAL B 1 72 ? -6.484 13.289 -2.492 1 94.62 72 VAL B N 1
ATOM 2569 C CA . VAL B 1 72 ? -5.762 14.367 -3.16 1 94.62 72 VAL B CA 1
ATOM 2570 C C . VAL B 1 72 ? -6.176 15.719 -2.57 1 94.62 72 VAL B C 1
ATOM 2572 O O . VAL B 1 72 ? -5.328 16.562 -2.271 1 94.62 72 VAL B O 1
ATOM 2575 N N . ARG B 1 73 ? -7.441 15.914 -2.393 1 96.38 73 ARG B N 1
ATOM 2576 C CA . ARG B 1 73 ? -7.93 17.156 -1.817 1 96.38 73 ARG B CA 1
ATOM 2577 C C . ARG B 1 73 ? -7.332 17.391 -0.434 1 96.38 73 ARG B C 1
ATOM 2579 O O . ARG B 1 73 ? -6.934 18.516 -0.108 1 96.38 73 ARG B O 1
ATOM 2586 N N . ILE B 1 74 ? -7.215 16.391 0.364 1 97.56 74 ILE B N 1
ATOM 2587 C CA . ILE B 1 74 ? -6.652 16.516 1.703 1 97.56 74 ILE B CA 1
ATOM 2588 C C . ILE B 1 74 ? -5.246 17.109 1.619 1 97.56 74 ILE B C 1
ATOM 2590 O O . ILE B 1 74 ? -4.898 18 2.385 1 97.56 74 ILE B O 1
ATOM 2594 N N . GLY B 1 75 ? -4.496 16.562 0.7 1 98.12 75 GLY B N 1
ATOM 2595 C CA . GLY B 1 75 ? -3.125 17.031 0.556 1 98.12 75 GLY B CA 1
ATOM 2596 C C . GLY B 1 75 ? -3.025 18.484 0.166 1 98.12 75 GLY B C 1
ATOM 2597 O O . GLY B 1 75 ? -2.416 19.281 0.881 1 98.12 75 GLY B O 1
ATOM 2598 N N . TYR B 1 76 ? -3.664 18.844 -0.852 1 98.25 76 TYR B N 1
ATOM 2599 C CA . TYR B 1 76 ? -3.533 20.203 -1.393 1 98.25 76 TYR B CA 1
ATOM 2600 C C . TYR B 1 76 ? -4.188 21.219 -0.472 1 98.25 76 TYR B C 1
ATOM 2602 O O . TYR B 1 76 ? -3.672 22.328 -0.302 1 98.25 76 TYR B O 1
ATOM 2610 N N . LEU B 1 77 ? -5.301 20.891 0.082 1 98.62 77 LEU B N 1
ATOM 2611 C CA . LEU B 1 77 ? -5.965 21.812 0.999 1 98.62 77 LEU B CA 1
ATOM 2612 C C . LEU B 1 77 ? -5.137 22.016 2.262 1 98.62 77 LEU B C 1
ATOM 2614 O O . LEU B 1 77 ? -5.066 23.125 2.789 1 98.62 77 LEU B O 1
ATOM 2618 N N . SER B 1 78 ? -4.539 20.938 2.773 1 98.81 78 SER B N 1
ATOM 2619 C CA . SER B 1 78 ? -3.678 21.062 3.945 1 98.81 78 SER B CA 1
ATOM 2620 C C . SER B 1 78 ? -2.498 21.984 3.666 1 98.81 78 SER B C 1
ATOM 2622 O O . SER B 1 78 ? -2.146 22.828 4.504 1 98.81 78 SER B O 1
ATOM 2624 N N . GLU B 1 79 ? -1.932 21.797 2.525 1 98.69 79 GLU B N 1
ATOM 2625 C CA . GLU B 1 79 ? -0.833 22.688 2.135 1 98.69 79 GLU B CA 1
ATOM 2626 C C . GLU B 1 79 ? -1.285 24.141 2.072 1 98.69 79 GLU B C 1
ATOM 2628 O O . GLU B 1 79 ? -0.628 25.016 2.627 1 98.69 79 GLU B O 1
ATOM 2633 N N . ALA B 1 80 ? -2.361 24.375 1.388 1 98.69 80 ALA B N 1
ATOM 2634 C CA . ALA B 1 80 ? -2.881 25.734 1.225 1 98.69 80 ALA B CA 1
ATOM 2635 C C . ALA B 1 80 ? -3.156 26.375 2.578 1 98.69 80 ALA B C 1
ATOM 2637 O O . ALA B 1 80 ? -2.791 27.531 2.807 1 98.69 80 ALA B O 1
ATOM 2638 N N . LEU B 1 81 ? -3.807 25.656 3.434 1 98.81 81 LEU B N 1
ATOM 2639 C CA . LEU B 1 81 ? -4.125 26.188 4.754 1 98.81 81 LEU B CA 1
ATOM 2640 C C . LEU B 1 81 ? -2.852 26.469 5.547 1 98.81 81 LEU B C 1
ATOM 2642 O O . LEU B 1 81 ? -2.746 27.5 6.207 1 98.81 81 LEU B O 1
ATOM 2646 N N . ALA B 1 82 ? -1.874 25.547 5.496 1 98.88 82 ALA B N 1
ATOM 2647 C CA . ALA B 1 82 ? -0.6 25.75 6.18 1 98.88 82 ALA B CA 1
ATOM 2648 C C . ALA B 1 82 ? 0.076 27.031 5.711 1 98.88 82 ALA B C 1
ATOM 2650 O O . ALA B 1 82 ? 0.592 27.797 6.527 1 98.88 82 ALA B O 1
ATOM 2651 N N . LEU B 1 83 ? 0.043 27.25 4.445 1 98.62 83 LEU B N 1
ATOM 2652 C CA . LEU B 1 83 ? 0.643 28.453 3.887 1 98.62 83 LEU B CA 1
ATOM 2653 C C . LEU B 1 83 ? -0.068 29.703 4.398 1 98.62 83 LEU B C 1
ATOM 2655 O O . LEU B 1 83 ? 0.58 30.703 4.734 1 98.62 83 LEU B O 1
ATOM 2659 N N . ARG B 1 84 ? -1.309 29.688 4.496 1 98.31 84 ARG B N 1
ATOM 2660 C CA . ARG B 1 84 ? -2.09 30.828 4.969 1 98.31 84 ARG B CA 1
ATOM 2661 C C . ARG B 1 84 ? -1.893 31.047 6.469 1 98.31 84 ARG B C 1
ATOM 2663 O O . ARG B 1 84 ? -2.117 32.156 6.977 1 98.31 84 ARG B O 1
ATOM 2670 N N . LEU B 1 85 ? -1.503 30 7.168 1 98.44 85 LEU B N 1
ATOM 2671 C CA . LEU B 1 85 ? -1.178 30.094 8.586 1 98.44 85 LEU B CA 1
ATOM 2672 C C . LEU B 1 85 ? 0.216 30.672 8.789 1 98.44 85 LEU B C 1
ATOM 2674 O O . LEU B 1 85 ? 0.629 30.938 9.922 1 98.44 85 LEU B O 1
ATOM 2678 N N . GLY B 1 86 ? 0.876 30.812 7.684 1 98.12 86 GLY B N 1
ATOM 2679 C CA . GLY B 1 86 ? 2.203 31.406 7.75 1 98.12 86 GLY B CA 1
ATOM 2680 C C . GLY B 1 86 ? 3.307 30.375 7.906 1 98.12 86 GLY B C 1
ATOM 2681 O O . GLY B 1 86 ? 4.445 30.719 8.234 1 98.12 86 GLY B O 1
ATOM 2682 N N . CYS B 1 87 ? 3.043 2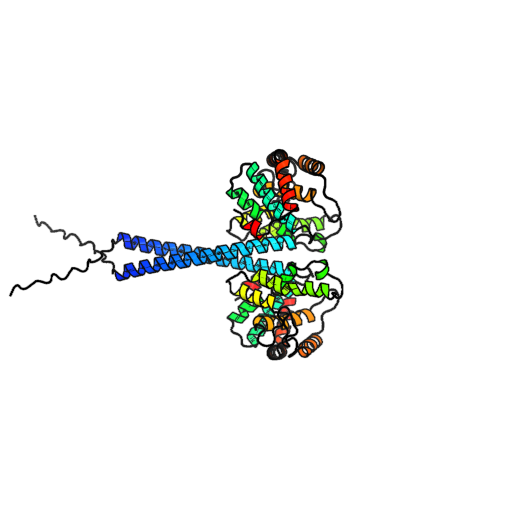9.156 7.668 1 98.25 87 CYS B N 1
ATOM 2683 C CA . CYS B 1 87 ? 4.066 28.125 7.758 1 98.25 87 CYS B CA 1
ATOM 2684 C C . CYS B 1 87 ? 5.062 28.25 6.609 1 98.25 87 CYS B C 1
ATOM 2686 O O . CYS B 1 87 ? 4.742 28.812 5.562 1 98.25 87 CYS B O 1
ATOM 2688 N N . ARG B 1 88 ? 6.207 27.734 6.871 1 97.75 88 ARG B N 1
ATOM 2689 C CA . ARG B 1 88 ? 7.223 27.703 5.824 1 97.75 88 ARG B CA 1
ATOM 2690 C C . ARG B 1 88 ? 6.789 26.797 4.668 1 97.75 88 ARG B C 1
ATOM 2692 O O . ARG B 1 88 ? 6.098 25.797 4.879 1 97.75 88 ARG B O 1
ATOM 2699 N N . ILE B 1 89 ? 7.324 27.094 3.508 1 97.44 89 ILE B N 1
ATOM 2700 C CA . ILE B 1 89 ? 6.953 26.391 2.289 1 97.44 89 ILE B CA 1
ATOM 2701 C C . ILE B 1 89 ? 7.363 24.922 2.4 1 97.44 89 ILE B C 1
ATOM 2703 O O . ILE B 1 89 ? 6.656 24.031 1.916 1 97.44 89 ILE B O 1
ATOM 2707 N N . GLU B 1 90 ? 8.438 24.641 3.037 1 96.81 90 GLU B N 1
ATOM 2708 C CA . GLU B 1 90 ? 8.922 23.281 3.191 1 96.81 90 GLU B CA 1
ATOM 2709 C C . GLU B 1 90 ? 7.961 22.438 4.035 1 96.81 90 GLU B C 1
ATOM 2711 O O . GLU B 1 90 ? 7.676 21.297 3.705 1 96.81 90 GLU B O 1
ATOM 2716 N N . PHE B 1 91 ? 7.527 23.078 5.07 1 98 91 PHE B N 1
ATOM 2717 C CA . PHE B 1 91 ? 6.566 22.391 5.926 1 98 91 PHE B CA 1
ATOM 2718 C C . PHE B 1 91 ? 5.266 22.141 5.18 1 98 91 PHE B C 1
ATOM 2720 O O . PHE B 1 91 ? 4.723 21.031 5.23 1 98 91 PHE B O 1
ATOM 2727 N N . ALA B 1 92 ? 4.809 23.156 4.5 1 98.5 92 ALA B N 1
ATOM 2728 C CA . ALA B 1 92 ? 3.539 23.047 3.783 1 98.5 92 ALA B CA 1
ATOM 2729 C C . ALA B 1 92 ? 3.607 21.969 2.697 1 98.5 92 ALA B C 1
ATOM 2731 O O . ALA B 1 92 ? 2.67 21.188 2.529 1 98.5 92 ALA B O 1
ATOM 2732 N N . SER B 1 93 ? 4.723 21.953 1.977 1 97.88 93 SER B N 1
ATOM 2733 C CA . SER B 1 93 ? 4.926 20.953 0.938 1 97.88 93 SER B CA 1
ATOM 2734 C C . SER B 1 93 ? 4.969 19.547 1.527 1 97.88 93 SER B C 1
ATOM 2736 O O . SER B 1 93 ? 4.387 18.609 0.968 1 97.88 93 SER B O 1
ATOM 2738 N N . LEU B 1 94 ? 5.629 19.422 2.625 1 97.69 94 LEU B N 1
ATOM 2739 C CA . LEU B 1 94 ? 5.703 18.141 3.314 1 97.69 94 LEU B CA 1
ATOM 2740 C C . LEU B 1 94 ? 4.324 17.703 3.797 1 97.69 94 LEU B C 1
ATOM 2742 O O . LEU B 1 94 ? 3.965 16.531 3.686 1 97.69 94 LEU B O 1
ATOM 2746 N N . LEU B 1 95 ? 3.594 18.641 4.277 1 98.56 95 LEU B N 1
ATOM 2747 C CA . LEU B 1 95 ? 2.246 18.375 4.77 1 98.56 95 LEU B CA 1
ATOM 2748 C C . LEU B 1 95 ? 1.34 17.891 3.645 1 98.56 95 LEU B C 1
ATOM 2750 O O . LEU B 1 95 ? 0.554 16.969 3.834 1 98.56 95 LEU B O 1
ATOM 2754 N N . ARG B 1 96 ? 1.448 18.484 2.486 1 98.31 96 ARG B N 1
ATOM 2755 C CA . ARG B 1 96 ? 0.683 18.031 1.325 1 98.31 96 ARG B CA 1
ATOM 2756 C C . ARG B 1 96 ? 0.917 16.562 1.048 1 98.31 96 ARG B C 1
ATOM 2758 O O . ARG B 1 96 ? -0.029 15.812 0.782 1 98.31 96 ARG B O 1
ATOM 2765 N N . LYS B 1 97 ? 2.1 16.172 1.169 1 97.62 97 LYS B N 1
ATOM 2766 C CA . LYS B 1 97 ? 2.506 14.812 0.822 1 97.62 97 LYS B CA 1
ATOM 2767 C C . LYS B 1 97 ? 2.156 13.828 1.939 1 97.62 97 LYS B C 1
ATOM 2769 O O . LYS B 1 97 ? 1.886 12.656 1.681 1 97.62 97 LYS B O 1
ATOM 2774 N N . ALA B 1 98 ? 2.102 14.25 3.16 1 98 98 ALA B N 1
ATOM 2775 C CA . ALA B 1 98 ? 1.955 13.391 4.332 1 98 98 ALA B CA 1
ATOM 2776 C C . ALA B 1 98 ? 0.487 13.234 4.719 1 98 98 ALA B C 1
ATOM 2778 O O . ALA B 1 98 ? 0.027 12.133 5.012 1 98 98 ALA B O 1
ATOM 2779 N N . ALA B 1 99 ? -0.279 14.242 4.672 1 98.56 99 ALA B N 1
ATOM 2780 C CA . ALA B 1 99 ? -1.626 14.32 5.23 1 98.56 99 ALA B CA 1
ATOM 2781 C C . ALA B 1 99 ? -2.551 13.297 4.582 1 98.56 99 ALA B C 1
ATOM 2783 O O . ALA B 1 99 ? -3.4 12.703 5.254 1 98.56 99 ALA B O 1
ATOM 2784 N N . PRO B 1 100 ? -2.361 13.055 3.258 1 97.38 100 PRO B N 1
ATOM 2785 C CA . PRO B 1 100 ? -3.271 12.133 2.574 1 97.38 100 PRO B CA 1
ATOM 2786 C C . PRO B 1 100 ? -3.252 10.727 3.174 1 97.38 100 PRO B C 1
ATOM 2788 O O . PRO B 1 100 ? -4.152 9.93 2.906 1 97.38 100 PRO B O 1
ATOM 2791 N N . MET B 1 101 ? -2.307 10.43 3.982 1 96.94 101 MET B N 1
ATOM 2792 C CA . MET B 1 101 ? -2.145 9.078 4.508 1 96.94 101 MET B CA 1
ATOM 2793 C C . MET B 1 101 ? -2.744 8.961 5.906 1 96.94 101 MET B C 1
ATOM 2795 O O . MET B 1 101 ? -2.582 7.938 6.57 1 96.94 101 MET B O 1
ATOM 2799 N N . HIS B 1 102 ? -3.494 9.914 6.363 1 97.62 102 HIS B N 1
ATOM 2800 C CA . HIS B 1 102 ? -3.943 10.016 7.746 1 97.62 102 HIS B CA 1
ATOM 2801 C C . HIS B 1 102 ? -4.797 8.812 8.141 1 97.62 102 HIS B C 1
ATOM 2803 O O . HIS B 1 102 ? -4.746 8.359 9.281 1 97.62 102 HIS B O 1
ATOM 2809 N N . ASP B 1 103 ? -5.5 8.234 7.211 1 95.88 103 ASP B N 1
ATOM 2810 C CA . ASP B 1 103 ? -6.473 7.188 7.504 1 95.88 103 ASP B CA 1
ATOM 2811 C C . ASP B 1 103 ? -5.98 5.828 7.012 1 95.88 103 ASP B C 1
ATOM 2813 O O . ASP B 1 103 ? -6.766 4.887 6.891 1 95.88 103 ASP B O 1
ATOM 2817 N N . ILE B 1 104 ? -4.73 5.672 6.684 1 95.12 104 I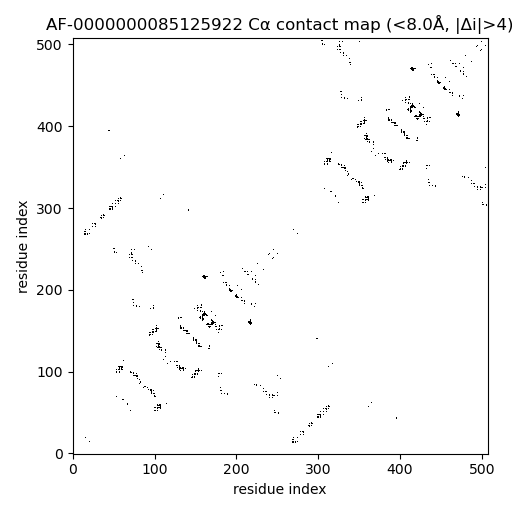LE B N 1
ATOM 2818 C CA . ILE B 1 104 ? -4.176 4.457 6.102 1 95.12 104 ILE B CA 1
ATOM 2819 C C . ILE B 1 104 ? -4.379 3.287 7.062 1 95.12 104 ILE B C 1
ATOM 2821 O O . ILE B 1 104 ? -4.48 2.135 6.637 1 95.12 104 ILE B O 1
ATOM 2825 N N . GLY B 1 105 ? -4.473 3.568 8.398 1 95.19 105 GLY B N 1
ATOM 2826 C CA . GLY B 1 105 ? -4.617 2.541 9.414 1 95.19 105 GLY B CA 1
ATOM 2827 C C . GLY B 1 105 ? -5.934 1.793 9.328 1 95.19 105 GLY B C 1
ATOM 2828 O O . GLY B 1 105 ? -6.086 0.718 9.914 1 95.19 105 GLY B O 1
ATOM 2829 N N . LYS B 1 106 ? -6.867 2.268 8.562 1 92.75 106 LYS B N 1
ATOM 2830 C CA . LYS B 1 106 ? -8.164 1.611 8.383 1 92.75 106 LYS B CA 1
ATOM 2831 C C . LYS B 1 106 ? -8.008 0.266 7.684 1 92.75 106 LYS B C 1
ATOM 2833 O O . LYS B 1 106 ? -8.906 -0.57 7.723 1 92.75 106 LYS B O 1
ATOM 2838 N N . VAL B 1 107 ? -6.895 0.11 7.078 1 88.69 107 VAL B N 1
ATOM 2839 C CA . VAL B 1 107 ? -6.602 -1.171 6.445 1 88.69 107 VAL B CA 1
ATOM 2840 C C . VAL B 1 107 ? -6.602 -2.279 7.496 1 88.69 107 VAL B C 1
ATOM 2842 O O . VAL B 1 107 ? -6.812 -3.451 7.172 1 88.69 107 VAL B O 1
ATOM 2845 N N . GLY B 1 108 ? -6.355 -1.951 8.75 1 88.94 108 GLY B N 1
ATOM 2846 C CA . GLY B 1 108 ? -6.293 -2.92 9.836 1 88.94 108 GLY B CA 1
ATOM 2847 C C . GLY B 1 108 ? -7.621 -3.111 10.539 1 88.94 108 GLY B C 1
ATOM 2848 O O . GLY B 1 108 ? -7.711 -3.873 11.508 1 88.94 108 GLY B O 1
ATOM 2849 N N . ILE B 1 109 ? -8.641 -2.461 10.086 1 91.75 109 ILE B N 1
ATOM 2850 C CA . ILE B 1 109 ? -9.961 -2.547 10.695 1 91.75 109 ILE B CA 1
ATOM 2851 C C . ILE B 1 109 ? -10.812 -3.559 9.93 1 91.75 109 ILE B C 1
ATOM 2853 O O . ILE B 1 109 ? -10.875 -3.523 8.695 1 91.75 109 ILE B O 1
ATOM 2857 N N . PRO B 1 110 ? -11.492 -4.484 10.648 1 87.12 110 PRO B N 1
ATOM 2858 C CA . PRO B 1 110 ? -12.336 -5.465 9.961 1 87.12 110 PRO B CA 1
ATOM 2859 C C . PRO B 1 110 ? -13.445 -4.816 9.141 1 87.12 110 PRO B C 1
ATOM 2861 O O . PRO B 1 110 ? -14.031 -3.816 9.562 1 87.12 110 PRO B O 1
ATOM 2864 N N . ASP B 1 111 ? -13.766 -5.414 8.039 1 81.06 111 ASP B N 1
ATOM 2865 C CA . ASP B 1 111 ? -14.773 -4.895 7.129 1 81.06 111 ASP B CA 1
ATOM 2866 C C . ASP B 1 111 ? -16.125 -4.781 7.816 1 81.06 111 ASP B C 1
ATOM 2868 O O . ASP B 1 111 ? -16.922 -3.883 7.508 1 81.06 111 ASP B O 1
ATOM 2872 N N . THR B 1 112 ? -16.406 -5.723 8.672 1 85.25 112 THR B N 1
ATOM 2873 C CA . THR B 1 112 ? -17.688 -5.754 9.367 1 85.25 112 THR B CA 1
ATOM 2874 C C . THR B 1 112 ? -17.906 -4.473 10.164 1 85.25 112 THR B C 1
ATOM 2876 O O . THR B 1 112 ? -19.047 -4.074 10.422 1 85.25 112 THR B O 1
ATOM 2879 N N . ILE B 1 113 ? -16.812 -3.887 10.531 1 90.06 113 ILE B N 1
ATOM 2880 C CA . ILE B 1 113 ? -16.891 -2.645 11.289 1 90.06 113 ILE B CA 1
ATOM 2881 C C . ILE B 1 113 ? -16.734 -1.452 10.352 1 90.06 113 ILE B C 1
ATOM 2883 O O . ILE B 1 113 ? -17.516 -0.503 10.398 1 90.06 113 ILE B O 1
ATOM 2887 N N . LEU B 1 114 ? -15.805 -1.509 9.438 1 86.38 114 LEU B N 1
ATOM 2888 C CA . LEU B 1 114 ? -15.461 -0.428 8.523 1 86.38 114 LEU B CA 1
ATOM 2889 C C . LEU B 1 114 ? -16.641 -0.115 7.598 1 86.38 114 LEU B C 1
ATOM 2891 O O . LEU B 1 114 ? -16.922 1.053 7.32 1 86.38 114 LEU B O 1
ATOM 2895 N N . LYS B 1 115 ? -17.266 -1.11 7.18 1 80.25 115 LYS B N 1
ATOM 2896 C CA . LYS B 1 115 ? -18.312 -0.949 6.168 1 80.25 115 LYS B CA 1
ATOM 2897 C C . LYS B 1 115 ? -19.703 -1.113 6.777 1 80.25 115 LYS B C 1
ATOM 2899 O O . LYS B 1 115 ? -20.688 -1.312 6.055 1 80.25 115 LYS B O 1
ATOM 2904 N N . LYS B 1 116 ? -19.703 -1.145 8.039 1 83.44 116 LYS B N 1
ATOM 2905 C CA . LYS B 1 116 ? -20.984 -1.312 8.719 1 83.44 116 LYS B CA 1
ATOM 2906 C C . LYS B 1 116 ? -21.953 -0.179 8.359 1 83.44 116 LYS B C 1
ATOM 2908 O O . LYS B 1 116 ? -21.578 0.996 8.414 1 83.44 116 LYS B O 1
ATOM 2913 N N . GLY B 1 117 ? -23.172 -0.705 7.945 1 79.44 117 GLY B N 1
ATOM 2914 C CA . GLY B 1 117 ? -24.219 0.278 7.719 1 79.44 117 GLY B CA 1
ATOM 2915 C C . GLY B 1 117 ? -24.844 0.791 9 1 79.44 117 GLY B C 1
ATOM 2916 O O . GLY B 1 117 ? -25.188 0.006 9.891 1 79.44 117 GLY B O 1
ATOM 2917 N N . GLY B 1 118 ? -24.672 2.027 9.43 1 81.19 118 GLY B N 1
ATOM 2918 C CA . GLY B 1 118 ? -25.25 2.584 10.641 1 81.19 118 GLY B CA 1
ATOM 2919 C C . GLY B 1 118 ? -24.219 2.951 11.688 1 81.19 118 GLY B C 1
ATOM 2920 O O . GLY B 1 118 ? -23.016 2.891 11.422 1 81.19 118 GLY B O 1
ATOM 2921 N N . PRO B 1 119 ? -24.828 3.143 12.859 1 88.75 119 PRO B N 1
ATOM 2922 C CA . PRO B 1 119 ? -23.906 3.58 13.906 1 88.75 119 PRO B CA 1
ATOM 2923 C C . PRO B 1 119 ? -23.125 2.422 14.523 1 88.75 119 PRO B C 1
ATOM 2925 O O . PRO B 1 119 ? -23.641 1.313 14.648 1 88.75 119 PRO B O 1
ATOM 2928 N N . LEU B 1 120 ? -21.906 2.646 14.867 1 93.31 120 LEU B N 1
ATOM 2929 C CA . LEU B 1 120 ? -21.078 1.669 15.562 1 93.31 120 LEU B CA 1
ATOM 2930 C C . LEU B 1 120 ? -21.453 1.59 17.047 1 93.31 120 LEU B C 1
ATOM 2932 O O . LEU B 1 120 ? -21.734 2.613 17.672 1 93.31 120 LEU B O 1
ATOM 2936 N N . ASP B 1 121 ? -21.531 0.37 17.562 1 94.94 121 ASP B N 1
ATOM 2937 C CA . ASP B 1 121 ? -21.672 0.262 19.016 1 94.94 121 ASP B CA 1
ATOM 2938 C C . ASP B 1 121 ? -20.359 0.6 19.719 1 94.94 121 ASP B C 1
ATOM 2940 O O . ASP B 1 121 ? -19.344 0.831 19.062 1 94.94 121 ASP B O 1
ATOM 2944 N N . PRO B 1 122 ? -20.438 0.679 21.062 1 95.62 122 PRO B N 1
ATOM 2945 C CA . PRO B 1 122 ? -19.25 1.148 21.781 1 95.62 122 PRO B CA 1
ATOM 2946 C C . PRO B 1 122 ? -18.031 0.253 21.547 1 95.62 122 PRO B C 1
ATOM 2948 O O . PRO B 1 122 ? -16.906 0.75 21.422 1 95.62 122 PRO B O 1
ATOM 2951 N N . GLN B 1 123 ? -18.234 -0.987 21.516 1 96.5 123 GLN B N 1
ATOM 2952 C CA . GLN B 1 123 ? -17.125 -1.909 21.297 1 96.5 123 GLN B CA 1
ATOM 2953 C C . GLN B 1 123 ? -16.578 -1.788 19.891 1 96.5 123 GLN B C 1
ATOM 2955 O O . GLN B 1 123 ? -15.367 -1.809 19.672 1 96.5 123 GLN B O 1
ATOM 2960 N N . GLU B 1 124 ? -17.438 -1.688 18.922 1 96.06 124 GLU B N 1
ATOM 2961 C CA . GLU B 1 124 ? -17.047 -1.492 17.531 1 96.06 124 GLU B CA 1
ATOM 2962 C C . GLU B 1 124 ? -16.297 -0.178 17.344 1 96.06 124 GLU B C 1
ATOM 2964 O O . GLU B 1 124 ? -15.344 -0.107 16.562 1 96.06 124 GLU B O 1
ATOM 2969 N N . ARG B 1 125 ? -16.75 0.759 18.078 1 96.31 125 ARG B N 1
ATOM 2970 C CA . ARG B 1 125 ? -16.109 2.066 18.016 1 96.31 125 ARG B CA 1
ATOM 2971 C C . ARG B 1 125 ? -14.672 1.991 18.5 1 96.31 125 ARG B C 1
ATOM 2973 O O . ARG B 1 125 ? -13.773 2.6 17.922 1 96.31 125 ARG B O 1
ATOM 2980 N N . LEU B 1 126 ? -14.492 1.299 19.562 1 96.5 126 LEU B N 1
ATOM 2981 C CA . LEU B 1 126 ? -13.141 1.121 20.078 1 96.5 126 LEU B CA 1
ATOM 2982 C C . LEU B 1 126 ? -12.234 0.478 19.031 1 96.5 126 LEU B C 1
ATOM 2984 O O . LEU B 1 126 ? -11.078 0.877 18.875 1 96.5 126 LEU B O 1
ATOM 2988 N N . VAL B 1 127 ? -12.758 -0.45 18.297 1 96.31 127 VAL B N 1
ATOM 2989 C CA . VAL B 1 127 ? -11.992 -1.118 17.25 1 96.31 127 VAL B CA 1
ATOM 2990 C C . VAL B 1 127 ? -11.695 -0.132 16.125 1 96.31 127 VAL B C 1
ATOM 2992 O O . VAL B 1 127 ? -10.562 -0.06 15.648 1 96.31 127 VAL B O 1
ATOM 2995 N N . MET B 1 128 ? -12.664 0.617 15.781 1 95.25 128 MET B N 1
ATOM 2996 C CA . MET B 1 128 ? -12.492 1.616 14.727 1 95.25 128 MET B CA 1
ATOM 2997 C C . MET B 1 128 ? -11.414 2.623 15.102 1 95.25 128 MET B C 1
ATOM 2999 O O . MET B 1 128 ? -10.578 2.977 14.266 1 95.25 128 MET B O 1
ATOM 3003 N N . ASN B 1 129 ? -11.406 3.023 16.375 1 97.25 129 ASN B N 1
ATOM 3004 C CA . ASN B 1 129 ? -10.484 4.055 16.828 1 97.25 129 ASN B CA 1
ATOM 3005 C C . ASN B 1 129 ? -9.039 3.58 16.766 1 97.25 129 ASN B C 1
ATOM 3007 O O . ASN B 1 129 ? -8.109 4.395 16.766 1 97.25 129 ASN B O 1
ATOM 3011 N N . ARG B 1 130 ? -8.812 2.338 16.672 1 97 130 ARG B N 1
ATOM 3012 C CA . ARG B 1 130 ? -7.465 1.783 16.641 1 97 130 ARG B CA 1
ATOM 3013 C C . ARG B 1 130 ? -6.77 2.105 15.328 1 97 130 ARG B C 1
ATOM 3015 O O . ARG B 1 130 ? -5.555 1.942 15.211 1 97 130 ARG B O 1
ATOM 3022 N N . HIS B 1 131 ? -7.535 2.582 14.297 1 96.75 131 HIS B N 1
ATOM 3023 C CA . HIS B 1 131 ? -6.91 2.854 13.008 1 96.75 131 HIS B CA 1
ATOM 3024 C C . HIS B 1 131 ? -5.816 3.91 13.141 1 96.75 131 HIS B C 1
ATOM 3026 O O . HIS B 1 131 ? -4.848 3.902 12.375 1 96.75 131 HIS B O 1
ATOM 3032 N N . ALA B 1 132 ? -5.965 4.824 14.133 1 97.62 132 ALA B N 1
ATOM 3033 C CA . ALA B 1 132 ? -4.953 5.855 14.352 1 97.62 132 ALA B CA 1
ATOM 3034 C C . ALA B 1 132 ? -3.611 5.234 14.742 1 97.62 132 ALA B C 1
ATOM 3036 O O . ALA B 1 132 ? -2.582 5.543 14.133 1 97.62 132 ALA B O 1
ATOM 3037 N N . GLU B 1 133 ? -3.605 4.309 15.648 1 96.75 133 GLU B N 1
ATOM 3038 C CA . GLU B 1 133 ? -2.395 3.631 16.109 1 96.75 133 GLU B CA 1
ATOM 3039 C C . GLU B 1 133 ? -1.841 2.703 15.031 1 96.75 133 GLU B C 1
ATOM 3041 O O . GLU B 1 133 ? -0.626 2.621 14.836 1 96.75 133 GLU B O 1
ATOM 3046 N N . ILE B 1 134 ? -2.678 2.006 14.398 1 94.81 134 ILE B N 1
ATOM 3047 C CA . ILE B 1 134 ? -2.273 1.09 13.336 1 94.81 134 ILE B CA 1
ATOM 3048 C C . ILE B 1 134 ? -1.563 1.866 12.227 1 94.81 134 ILE B C 1
ATOM 3050 O O . ILE B 1 134 ? -0.497 1.46 11.766 1 94.81 134 ILE B O 1
ATOM 3054 N N . GLY B 1 135 ? -2.209 2.982 11.82 1 96.25 135 GLY B N 1
ATOM 3055 C CA . GLY B 1 135 ? -1.592 3.812 10.797 1 96.25 135 GLY B CA 1
ATOM 3056 C C . GLY B 1 135 ? -0.233 4.348 11.203 1 96.25 135 GLY B C 1
ATOM 3057 O O . GLY B 1 135 ? 0.713 4.324 10.414 1 96.25 135 GLY B O 1
ATOM 3058 N N . ALA B 1 136 ? -0.118 4.816 12.43 1 96.62 136 ALA B N 1
ATOM 3059 C CA . ALA B 1 136 ? 1.147 5.332 12.945 1 96.62 136 ALA B CA 1
ATOM 3060 C C . ALA B 1 136 ? 2.23 4.258 12.922 1 96.62 136 ALA B C 1
ATOM 3062 O O . ALA B 1 136 ? 3.369 4.523 12.523 1 96.62 136 ALA B O 1
ATOM 3063 N N . ARG B 1 137 ? 1.911 3.109 13.289 1 93.12 137 ARG B N 1
ATOM 3064 C CA . ARG B 1 137 ? 2.859 2 13.312 1 93.12 137 ARG B CA 1
ATOM 3065 C C . ARG B 1 137 ? 3.295 1.625 11.898 1 93.12 137 ARG B C 1
ATOM 3067 O O . ARG B 1 137 ? 4.48 1.394 11.648 1 93.12 137 ARG B O 1
ATOM 3074 N N . LEU B 1 138 ? 2.348 1.58 11.062 1 91.12 138 LEU B N 1
ATOM 3075 C CA . LEU B 1 138 ? 2.615 1.219 9.672 1 91.12 138 LEU B CA 1
ATOM 3076 C C . LEU B 1 138 ? 3.564 2.221 9.023 1 91.12 138 LEU B C 1
ATOM 3078 O O . LEU B 1 138 ? 4.477 1.834 8.289 1 91.12 138 LEU B O 1
ATOM 3082 N N . LEU B 1 139 ? 3.371 3.498 9.352 1 93.81 139 LEU B N 1
ATOM 3083 C CA . LEU B 1 139 ? 4.125 4.578 8.719 1 93.81 139 LEU B CA 1
ATOM 3084 C C . LEU B 1 139 ? 5.438 4.82 9.461 1 93.81 139 LEU B C 1
ATOM 3086 O O . LEU B 1 139 ? 6.387 5.363 8.883 1 93.81 139 LEU B O 1
ATOM 3090 N N . GLY B 1 140 ? 5.5 4.703 10.789 1 76.62 140 GLY B N 1
ATOM 3091 C CA . GLY B 1 140 ? 6.465 5.242 11.734 1 76.62 140 GLY B CA 1
ATOM 3092 C C . GLY B 1 140 ? 7.793 4.512 11.711 1 76.62 140 GLY B C 1
ATOM 3093 O O . GLY B 1 140 ? 8.758 4.945 12.336 1 76.62 140 GLY B O 1
ATOM 3094 N N . GLN B 1 141 ? 8.062 3.652 11.016 1 69.12 141 GLN B N 1
ATOM 3095 C CA . GLN B 1 141 ? 9.336 2.936 11.062 1 69.12 141 GLN B CA 1
ATOM 3096 C C . GLN B 1 141 ? 10.352 3.553 10.102 1 69.12 141 GLN B C 1
ATOM 3098 O O . GLN B 1 141 ? 11.461 3.047 9.961 1 69.12 141 GLN B O 1
ATOM 3103 N N . SER B 1 142 ? 10.023 4.832 9.727 1 78.44 142 SER B N 1
ATOM 3104 C CA . SER B 1 142 ? 10.891 5.375 8.688 1 78.44 142 SER B CA 1
ATOM 3105 C C . SER B 1 142 ? 11.633 6.613 9.18 1 78.44 142 SER B C 1
ATOM 3107 O O . SER B 1 142 ? 11.109 7.383 9.984 1 78.44 142 SER B O 1
ATOM 3109 N N . ARG B 1 143 ? 12.859 6.875 8.812 1 84.12 143 ARG B N 1
ATOM 3110 C CA . ARG B 1 143 ? 13.648 8.07 9.078 1 84.12 143 ARG B CA 1
ATOM 3111 C C . ARG B 1 143 ? 13.391 9.148 8.031 1 84.12 143 ARG B C 1
ATOM 3113 O O . ARG B 1 143 ? 13.961 10.242 8.102 1 84.12 143 ARG B O 1
ATOM 3120 N N . ILE B 1 144 ? 12.602 8.844 7.105 1 88.69 144 ILE B N 1
ATOM 3121 C CA . ILE B 1 144 ? 12.297 9.773 6.023 1 88.69 144 ILE B CA 1
ATOM 3122 C C . ILE B 1 144 ? 11.242 10.781 6.488 1 88.69 144 ILE B C 1
ATOM 3124 O O . ILE B 1 144 ? 10.172 10.391 6.949 1 88.69 144 ILE B O 1
ATOM 3128 N N . PRO B 1 145 ? 11.422 12.031 6.328 1 92.62 145 PRO B N 1
ATOM 3129 C CA . PRO B 1 145 ? 10.602 13.086 6.941 1 92.62 145 PRO B CA 1
ATOM 3130 C C . PRO B 1 145 ? 9.125 12.977 6.57 1 92.62 145 PRO B C 1
ATOM 3132 O O . PRO B 1 145 ? 8.258 13.141 7.43 1 92.62 145 PRO B O 1
ATOM 3135 N N . VAL B 1 146 ? 8.805 12.758 5.324 1 95.12 146 VAL B N 1
ATOM 3136 C CA . VAL B 1 146 ? 7.41 12.711 4.898 1 95.12 146 VAL B CA 1
ATOM 3137 C C . VAL B 1 146 ? 6.684 11.586 5.641 1 95.12 146 VAL B C 1
ATOM 3139 O O . VAL B 1 146 ? 5.531 11.758 6.047 1 95.12 146 VAL B O 1
ATOM 3142 N N . PHE B 1 147 ? 7.328 10.492 5.879 1 95.12 147 PHE B N 1
ATOM 3143 C CA . PHE B 1 147 ? 6.684 9.367 6.543 1 95.12 147 PHE B CA 1
ATOM 3144 C C . PHE B 1 147 ? 6.613 9.594 8.047 1 95.12 147 PHE B C 1
ATOM 3146 O O . PHE B 1 147 ? 5.664 9.156 8.703 1 95.12 147 PHE B O 1
ATOM 3153 N N . GLN B 1 148 ? 7.578 10.328 8.578 1 95.75 148 GLN B N 1
ATOM 3154 C CA . GLN B 1 148 ? 7.512 10.719 9.977 1 95.75 148 GLN B CA 1
ATOM 3155 C C . GLN B 1 148 ? 6.312 11.633 10.242 1 95.75 148 GLN B C 1
ATOM 3157 O O . GLN B 1 148 ? 5.566 11.422 11.195 1 95.75 148 GLN B O 1
ATOM 3162 N N . MET B 1 149 ? 6.16 12.547 9.398 1 97.25 149 MET B N 1
ATOM 3163 C CA . MET B 1 149 ? 5.02 13.445 9.547 1 97.25 149 MET B CA 1
ATOM 3164 C C . MET B 1 149 ? 3.707 12.695 9.328 1 97.25 149 MET B C 1
ATOM 3166 O O . MET B 1 149 ? 2.723 12.938 10.031 1 97.25 149 MET B O 1
ATOM 3170 N N . ALA B 1 150 ? 3.734 11.82 8.328 1 98 150 ALA B N 1
ATOM 3171 C CA . ALA B 1 150 ? 2.535 11.031 8.07 1 98 150 ALA B CA 1
ATOM 3172 C C . ALA B 1 150 ? 2.152 10.195 9.289 1 98 150 ALA B C 1
ATOM 3174 O O . ALA B 1 150 ? 0.972 10.102 9.641 1 98 150 ALA B O 1
ATOM 3175 N N . ALA B 1 151 ? 3.146 9.625 9.922 1 97.56 151 ALA B N 1
ATOM 3176 C CA . ALA B 1 151 ? 2.904 8.828 11.125 1 97.56 151 ALA B CA 1
ATOM 3177 C C . ALA B 1 151 ? 2.328 9.695 12.242 1 97.56 151 ALA B C 1
ATOM 3179 O O . ALA B 1 151 ? 1.394 9.281 12.938 1 97.56 151 ALA B O 1
ATOM 3180 N N . GLU B 1 152 ? 2.9 10.805 12.336 1 97.25 152 GLU B N 1
ATOM 3181 C CA . GLU B 1 152 ? 2.436 11.781 13.32 1 97.25 152 GLU B CA 1
ATOM 3182 C C . GLU B 1 152 ? 0.975 12.148 13.086 1 97.25 152 GLU B C 1
ATOM 3184 O O . GLU B 1 152 ? 0.174 12.172 14.023 1 97.25 152 GLU B O 1
ATOM 3189 N N . ILE B 1 153 ? 0.648 12.414 11.93 1 98.44 153 ILE B N 1
ATOM 3190 C CA . ILE B 1 153 ? -0.706 12.805 11.547 1 98.44 153 ILE B CA 1
ATOM 3191 C C . ILE B 1 153 ? -1.662 11.633 11.781 1 98.44 153 ILE B C 1
ATOM 3193 O O . ILE B 1 153 ? -2.729 11.812 12.375 1 98.44 153 ILE B O 1
ATOM 3197 N N . ALA B 1 154 ? -1.292 10.484 11.32 1 98.19 154 ALA B N 1
ATOM 3198 C CA . ALA B 1 154 ? -2.131 9.305 11.508 1 98.19 154 ALA B CA 1
ATOM 3199 C C . ALA B 1 154 ? -2.42 9.062 12.992 1 98.19 154 ALA B C 1
ATOM 3201 O O . ALA B 1 154 ? -3.545 8.727 13.359 1 98.19 154 ALA B O 1
ATOM 3202 N N . ALA B 1 155 ? -1.482 9.32 13.828 1 97.75 155 ALA B N 1
ATOM 3203 C CA . ALA B 1 155 ? -1.588 9.047 15.258 1 97.75 155 ALA B CA 1
ATOM 3204 C C . ALA B 1 155 ? -2.486 10.07 15.953 1 97.75 155 ALA B C 1
ATOM 3206 O O . ALA B 1 155 ? -3.076 9.781 17 1 97.75 155 ALA B O 1
ATOM 3207 N N . SER B 1 156 ? -2.611 11.258 15.328 1 98.25 156 SER B N 1
ATOM 3208 C CA . SER B 1 156 ? -3.105 12.312 16.203 1 98.25 156 SER B CA 1
ATOM 3209 C C . SER B 1 156 ? -4.234 13.094 15.539 1 98.25 156 SER B C 1
ATOM 3211 O O . SER B 1 156 ? -4.812 14 16.156 1 98.25 156 SER B O 1
ATOM 3213 N N . HIS B 1 157 ? -4.613 12.75 14.32 1 98.31 157 HIS B N 1
ATOM 3214 C CA . HIS B 1 157 ? -5.566 13.602 13.617 1 98.31 157 HIS B CA 1
ATOM 3215 C C . HIS B 1 157 ? -6.953 13.516 14.25 1 98.31 157 HIS B C 1
ATOM 3217 O O . HIS B 1 157 ? -7.82 14.344 13.969 1 98.31 157 HIS B O 1
ATOM 3223 N N . HIS B 1 158 ? -7.184 12.57 15.125 1 98.31 158 HIS B N 1
ATOM 3224 C CA . HIS B 1 158 ? -8.461 12.461 15.82 1 98.31 158 HIS B CA 1
ATOM 3225 C C . HIS B 1 158 ? -8.352 13 17.25 1 98.31 158 HIS B C 1
ATOM 3227 O O . HIS B 1 158 ? -9.32 12.938 18.016 1 98.31 158 HIS B O 1
ATOM 3233 N N . GLU B 1 159 ? -7.227 13.453 17.625 1 98.62 159 GLU B N 1
ATOM 3234 C CA . GLU B 1 159 ? -7.156 14.203 18.875 1 98.62 159 GLU B CA 1
ATOM 3235 C C . GLU B 1 159 ? -7.961 15.5 18.781 1 98.62 159 GLU B C 1
ATOM 3237 O O . GLU B 1 159 ? -8.078 16.094 17.719 1 98.62 159 GLU B O 1
ATOM 3242 N N . ARG B 1 160 ? -8.469 15.867 19.906 1 98.56 160 ARG B N 1
ATOM 3243 C CA . ARG B 1 160 ? -9.297 17.062 19.969 1 98.56 160 ARG B CA 1
ATOM 3244 C C . ARG B 1 160 ? -8.609 18.156 20.781 1 98.56 160 ARG B C 1
ATOM 3246 O O . ARG B 1 160 ? -7.953 17.875 21.781 1 98.56 160 ARG B O 1
ATOM 3253 N N . PHE B 1 161 ? -8.898 19.328 20.328 1 98.56 161 PHE B N 1
ATOM 3254 C CA . PHE B 1 161 ? -8.242 20.453 20.984 1 98.56 161 PHE B CA 1
ATOM 3255 C C . PHE B 1 161 ? -8.617 20.5 22.453 1 98.56 161 PHE B C 1
ATOM 3257 O O . PHE B 1 161 ? -7.812 20.938 23.297 1 98.56 161 PHE B O 1
ATOM 3264 N N . ASP B 1 162 ? -9.758 20.047 22.859 1 98.38 162 ASP B N 1
ATOM 3265 C CA . ASP B 1 162 ? -10.25 20.078 24.234 1 98.38 162 ASP B CA 1
ATOM 3266 C C . ASP B 1 162 ? -9.781 18.844 25.016 1 98.38 162 ASP B C 1
ATOM 3268 O O . ASP B 1 162 ? -10.164 18.672 26.172 1 98.38 162 ASP B O 1
ATOM 3272 N N . GLY B 1 163 ? -9.055 17.969 24.406 1 98.31 163 GLY B N 1
ATOM 3273 C CA . GLY B 1 163 ? -8.438 16.844 25.094 1 98.31 163 GLY B CA 1
ATOM 3274 C C . GLY B 1 163 ? -9.328 15.617 25.156 1 98.31 163 GLY B C 1
ATOM 3275 O O . GLY B 1 163 ? -8.984 14.617 25.797 1 98.31 163 GLY B O 1
ATOM 3276 N N . LYS B 1 164 ? -10.445 15.609 24.469 1 97.94 164 LYS B N 1
ATOM 3277 C CA . LYS B 1 164 ? -11.414 14.523 24.562 1 97.94 164 LYS B CA 1
ATOM 3278 C C . LYS B 1 164 ? -11.297 13.578 23.359 1 97.94 164 LYS B C 1
ATOM 3280 O O . LYS B 1 164 ? -12.18 12.758 23.125 1 97.94 164 LYS B O 1
ATOM 3285 N N . GLY B 1 165 ? -10.258 13.742 22.562 1 97.81 165 GLY B N 1
ATOM 3286 C CA . GLY B 1 165 ? -10.055 12.898 21.406 1 97.81 165 GLY B CA 1
ATOM 3287 C C . GLY B 1 165 ? -9.297 11.625 21.719 1 97.81 165 GLY B C 1
ATOM 3288 O O . GLY B 1 165 ? -9.227 11.203 22.875 1 97.81 165 GLY B O 1
ATOM 3289 N N . TYR B 1 166 ? -8.844 10.961 20.812 1 97.75 166 TYR B N 1
ATOM 3290 C CA . TYR B 1 166 ? -8.133 9.695 20.922 1 97.75 166 TYR B CA 1
ATOM 3291 C C . TYR B 1 166 ? -6.977 9.633 19.922 1 97.75 166 TYR B C 1
ATOM 3293 O O . TYR B 1 166 ? -6.957 10.375 18.938 1 97.75 166 TYR B O 1
ATOM 3301 N N . PRO B 1 167 ? -5.969 8.773 20.047 1 97.81 167 PRO B N 1
ATOM 3302 C CA . PRO B 1 167 ? -5.918 7.691 21.031 1 97.81 167 PRO B CA 1
ATOM 3303 C C . PRO B 1 167 ? -5.316 8.133 22.375 1 97.81 167 PRO B C 1
ATOM 3305 O O . PRO B 1 167 ? -5.465 7.441 23.375 1 97.81 167 PRO B O 1
ATOM 3308 N N . GLU B 1 168 ? -4.598 9.227 22.406 1 97.12 168 GLU B N 1
ATOM 3309 C CA . GLU B 1 168 ? -3.805 9.547 23.594 1 97.12 168 GLU B CA 1
ATOM 3310 C C . GLU B 1 168 ? -4.488 10.617 24.438 1 97.12 168 GLU B C 1
ATOM 3312 O O . GLU B 1 168 ? -4.039 10.93 25.547 1 97.12 168 GLU B O 1
ATOM 3317 N N . GLY B 1 169 ? -5.457 11.25 23.922 1 98.06 169 GLY B N 1
ATOM 3318 C CA . GLY B 1 169 ? -6.137 12.312 24.641 1 98.06 169 GLY B CA 1
ATOM 3319 C C . GLY B 1 169 ? -5.316 13.586 24.75 1 98.06 169 GLY B C 1
ATOM 3320 O O . GLY B 1 169 ? -5.34 14.266 25.766 1 98.06 169 GLY B O 1
ATOM 3321 N N . LEU B 1 170 ? -4.492 13.891 23.734 1 98.19 170 LEU B N 1
ATOM 3322 C CA . LEU B 1 170 ? -3.715 15.125 23.672 1 98.19 170 LEU B CA 1
ATOM 3323 C C . LEU B 1 170 ? -4.633 16.344 23.594 1 98.19 170 LEU B C 1
ATOM 3325 O O . LEU B 1 170 ? -5.742 16.266 23.062 1 98.19 170 LEU B O 1
ATOM 3329 N N . ALA B 1 171 ? -4.102 17.516 24.141 1 98.31 171 ALA B N 1
ATOM 3330 C CA . ALA B 1 171 ? -4.914 18.734 24.156 1 98.31 171 ALA B CA 1
ATOM 3331 C C . ALA B 1 171 ? -4.125 19.922 23.625 1 98.31 171 ALA B C 1
ATOM 3333 O O . ALA B 1 171 ? -2.918 20.031 23.859 1 98.31 171 ALA B O 1
ATOM 3334 N N . GLY B 1 172 ? -4.801 20.766 23.016 1 97.81 172 GLY B N 1
ATOM 3335 C CA . GLY B 1 172 ? -4.195 22.016 22.562 1 97.81 172 GLY B CA 1
ATOM 3336 C C . GLY B 1 172 ? -2.975 21.797 21.672 1 97.81 172 GLY B C 1
ATOM 3337 O O . GLY B 1 172 ? -3.025 21.031 20.719 1 97.81 172 GLY B O 1
ATOM 3338 N N . GLU B 1 173 ? -1.905 22.438 22.109 1 97.88 173 GLU B N 1
ATOM 3339 C CA . GLU B 1 173 ? -0.71 22.453 21.266 1 97.88 173 GLU B CA 1
ATOM 3340 C C . GLU B 1 173 ? 0.151 21.219 21.531 1 97.88 173 GLU B C 1
ATOM 3342 O O . GLU B 1 173 ? 1.197 21.031 20.906 1 97.88 173 GLU B O 1
ATOM 3347 N N . GLU B 1 174 ? -0.37 20.328 22.391 1 98.25 174 GLU B N 1
ATOM 3348 C CA . GLU B 1 174 ? 0.251 19 22.469 1 98.25 174 GLU B CA 1
ATOM 3349 C C . GLU B 1 174 ? 0.037 18.219 21.188 1 98.25 174 GLU B C 1
ATOM 3351 O O . GLU B 1 174 ? 0.81 17.312 20.859 1 98.25 174 GLU B O 1
ATOM 3356 N N . ILE B 1 175 ? -1.061 18.5 20.531 1 98.69 175 ILE B N 1
ATOM 3357 C CA . ILE B 1 175 ? -1.323 17.922 19.219 1 98.69 175 ILE B CA 1
ATOM 3358 C C . ILE B 1 175 ? -0.423 18.578 18.172 1 98.69 175 ILE B C 1
ATOM 3360 O O . ILE B 1 175 ? -0.385 19.797 18.047 1 98.69 175 ILE B O 1
ATOM 3364 N N . PRO B 1 176 ? 0.3 17.797 17.453 1 98.56 176 PRO B N 1
ATOM 3365 C CA . PRO B 1 176 ? 1.179 18.391 16.438 1 98.56 176 PRO B CA 1
ATOM 3366 C C . PRO B 1 176 ? 0.427 19.281 15.461 1 98.56 176 PRO B C 1
ATOM 3368 O O . PRO B 1 176 ? -0.71 18.984 15.094 1 98.56 176 PRO B O 1
ATOM 3371 N N . LEU B 1 177 ? 1.094 20.328 15.031 1 98.81 177 LEU B N 1
ATOM 3372 C CA . LEU B 1 177 ? 0.489 21.281 14.109 1 98.81 177 LEU B CA 1
ATOM 3373 C C . LEU B 1 177 ? -0.004 20.578 12.844 1 98.81 177 LEU B C 1
ATOM 3375 O O . LEU B 1 177 ? -1.083 20.891 12.336 1 98.81 177 LEU B O 1
ATOM 3379 N N . SER B 1 178 ? 0.797 19.609 12.32 1 98.75 178 SER B N 1
ATOM 3380 C CA . SER B 1 178 ? 0.44 18.859 11.133 1 98.75 178 SER B CA 1
ATOM 3381 C C . SER B 1 178 ? -0.909 18.156 11.297 1 98.75 178 SER B C 1
ATOM 3383 O O . SER B 1 178 ? -1.757 18.219 10.406 1 98.75 178 SER B O 1
ATOM 3385 N N . ALA B 1 179 ? -1.154 17.594 12.43 1 98.81 179 ALA B N 1
ATOM 3386 C CA . ALA B 1 179 ? -2.396 16.875 12.711 1 98.81 179 ALA B CA 1
ATOM 3387 C C . ALA B 1 179 ? -3.557 17.844 12.914 1 98.81 179 ALA B C 1
ATOM 3389 O O . ALA B 1 179 ? -4.676 17.594 12.461 1 98.81 179 ALA B O 1
ATOM 3390 N N . ARG B 1 180 ? -3.262 18.938 13.578 1 98.88 180 ARG B N 1
ATOM 3391 C CA . ARG B 1 180 ? -4.309 19.938 13.805 1 98.88 180 ARG B CA 1
ATOM 3392 C C . ARG B 1 180 ? -4.809 20.516 12.484 1 98.88 180 ARG B C 1
ATOM 3394 O O . ARG B 1 180 ? -6.016 20.688 12.297 1 98.88 180 ARG B O 1
ATOM 3401 N N . ILE B 1 181 ? -3.918 20.766 11.578 1 98.88 181 ILE B N 1
ATOM 3402 C CA . ILE B 1 181 ? -4.293 21.297 10.266 1 98.88 181 ILE B CA 1
ATOM 3403 C C . ILE B 1 181 ? -5.066 20.234 9.492 1 98.88 181 ILE B C 1
ATOM 3405 O O . ILE B 1 181 ? -6.137 20.5 8.938 1 98.88 181 ILE B O 1
ATOM 3409 N N . THR B 1 182 ? -4.57 19 9.461 1 98.81 182 THR B N 1
ATOM 3410 C CA . THR B 1 182 ? -5.168 17.891 8.711 1 98.81 182 THR B CA 1
ATOM 3411 C C . THR B 1 182 ? -6.586 17.609 9.195 1 98.81 182 THR B C 1
ATOM 3413 O O . THR B 1 182 ? -7.48 17.344 8.398 1 98.81 182 THR B O 1
ATOM 3416 N N . SER B 1 183 ? -6.809 17.75 10.453 1 98.56 183 SER B N 1
ATOM 3417 C CA . SER B 1 183 ? -8.109 17.453 11.039 1 98.56 183 SER B CA 1
ATOM 3418 C C . SER B 1 183 ? -9.188 18.391 10.5 1 98.56 183 SER B C 1
ATOM 3420 O O . SER B 1 183 ? -10.273 17.938 10.117 1 98.56 183 SER B O 1
ATOM 3422 N N . ILE B 1 184 ? -8.914 19.641 10.453 1 98.56 184 ILE B N 1
ATOM 3423 C CA . ILE B 1 184 ? -9.891 20.609 9.977 1 98.56 184 ILE B CA 1
ATOM 3424 C C . ILE B 1 184 ? -10.18 20.359 8.492 1 98.56 184 ILE B C 1
ATOM 3426 O O . ILE B 1 184 ? -11.336 20.375 8.07 1 98.56 184 ILE B O 1
ATOM 3430 N N . VAL B 1 185 ? -9.141 20.078 7.727 1 98.5 185 VAL B N 1
ATOM 3431 C CA . VAL B 1 185 ? -9.289 19.828 6.297 1 98.5 185 VAL B CA 1
ATOM 3432 C C . VAL B 1 185 ? -10.102 18.562 6.066 1 98.5 185 VAL B C 1
ATOM 3434 O O . VAL B 1 185 ? -10.992 18.531 5.219 1 98.5 185 VAL B O 1
ATOM 3437 N N . ASP B 1 186 ? -9.797 17.562 6.844 1 97.06 186 ASP B N 1
ATOM 3438 C CA . ASP B 1 186 ? -10.516 16.297 6.738 1 97.06 186 ASP B CA 1
ATOM 3439 C C . ASP B 1 186 ? -12 16.484 7.035 1 97.06 186 ASP B C 1
ATOM 3441 O O . ASP B 1 186 ? -12.852 15.977 6.301 1 97.06 186 ASP B O 1
ATOM 3445 N N . ILE B 1 187 ? -12.281 17.188 8.078 1 97 187 ILE B N 1
ATOM 3446 C CA . ILE B 1 187 ? -13.664 17.422 8.469 1 97 187 ILE B CA 1
ATOM 3447 C C . ILE B 1 187 ? -14.375 18.234 7.379 1 97 187 ILE B C 1
ATOM 3449 O O . ILE B 1 187 ? -15.492 17.906 6.977 1 97 187 ILE B O 1
ATOM 3453 N N . PHE B 1 188 ? -13.719 19.281 6.883 1 98.06 188 PHE B N 1
ATOM 3454 C CA . PHE B 1 188 ? -14.289 20.109 5.836 1 98.06 188 PHE B CA 1
ATOM 3455 C C . PHE B 1 188 ? -14.609 19.297 4.598 1 98.06 188 PHE B C 1
ATOM 3457 O O . PHE B 1 188 ? -15.719 19.359 4.062 1 98.06 188 PHE B O 1
ATOM 3464 N N . ASP B 1 189 ? -13.648 18.5 4.133 1 95.62 189 ASP B N 1
ATOM 3465 C CA . ASP B 1 189 ? -13.844 17.688 2.939 1 95.62 189 ASP B CA 1
ATOM 3466 C C . ASP B 1 189 ? -14.961 16.656 3.148 1 95.62 189 ASP B C 1
ATOM 3468 O O . ASP B 1 189 ? -15.789 16.453 2.264 1 95.62 189 ASP B O 1
ATOM 3472 N N . ALA B 1 190 ? -14.984 16.062 4.355 1 91.31 190 ALA B N 1
ATOM 3473 C CA . ALA B 1 190 ? -16 15.062 4.68 1 91.31 190 ALA B CA 1
ATOM 3474 C C . ALA B 1 190 ? -17.391 15.672 4.664 1 91.31 190 ALA B C 1
ATOM 3476 O O . ALA B 1 190 ? -18.359 15.039 4.227 1 91.31 190 ALA B O 1
ATOM 3477 N N . LEU B 1 191 ? -17.516 16.844 5.145 1 94.5 191 LEU B N 1
ATOM 3478 C CA . LEU B 1 191 ? -18.812 17.516 5.234 1 94.5 191 LEU B CA 1
ATOM 3479 C C . LEU B 1 191 ? -19.297 17.938 3.854 1 94.5 191 LEU B C 1
ATOM 3481 O O . LEU B 1 191 ? -20.516 18.016 3.611 1 94.5 191 LEU B O 1
ATOM 3485 N N . THR B 1 192 ? -18.375 18.203 2.977 1 94.31 192 THR B N 1
ATOM 3486 C CA . THR B 1 192 ? -18.75 18.781 1.694 1 94.31 192 THR B CA 1
ATOM 3487 C C . THR B 1 192 ? -18.703 17.734 0.586 1 94.31 192 THR B C 1
ATOM 3489 O O . THR B 1 192 ? -18.703 18.078 -0.598 1 94.31 192 THR B O 1
ATOM 3492 N N . MET B 1 193 ? -18.594 16.5 0.874 1 88.5 193 MET B N 1
ATOM 3493 C CA . MET B 1 193 ? -18.641 15.43 -0.116 1 88.5 193 MET B CA 1
ATOM 3494 C C . MET B 1 193 ? -19.859 14.539 0.104 1 88.5 193 MET B C 1
ATOM 3496 O O . MET B 1 193 ? -20.375 14.461 1.218 1 88.5 193 MET B O 1
ATOM 3500 N N . ASP B 1 194 ? -20.266 13.977 -0.985 1 82.62 194 ASP B N 1
ATOM 3501 C CA . ASP B 1 194 ? -21.375 13.039 -0.887 1 82.62 194 ASP B CA 1
ATOM 3502 C C . ASP B 1 194 ? -20.969 11.75 -0.184 1 82.62 194 ASP B C 1
ATOM 3504 O O . ASP B 1 194 ? -19.844 11.258 -0.392 1 82.62 194 ASP B O 1
ATOM 3508 N N . ARG B 1 195 ? -21.859 11.297 0.654 1 75.19 195 ARG B N 1
ATOM 3509 C CA . ARG B 1 195 ? -21.703 9.977 1.259 1 75.19 195 ARG B CA 1
ATOM 3510 C C . ARG B 1 195 ? -22.875 9.07 0.88 1 75.19 195 ARG B C 1
ATOM 3512 O O . ARG B 1 195 ? -23.875 9.539 0.316 1 75.19 195 ARG B O 1
ATOM 3519 N N . VAL B 1 196 ? -22.656 7.809 0.994 1 68.38 196 VAL B N 1
ATOM 3520 C CA . VAL B 1 196 ? -23.641 6.812 0.6 1 68.38 196 VAL B CA 1
ATOM 3521 C C . VAL B 1 196 ? -24.984 7.113 1.274 1 68.38 196 VAL B C 1
ATOM 3523 O O . VAL B 1 196 ? -26.047 7.012 0.647 1 68.38 196 VAL B O 1
ATOM 3526 N N . TYR B 1 197 ? -24.938 7.672 2.447 1 71.19 197 TYR B N 1
ATOM 3527 C CA . TYR B 1 197 ? -26.188 7.801 3.199 1 71.19 197 TYR B CA 1
ATOM 3528 C C . TYR B 1 197 ? -26.531 9.266 3.416 1 71.19 197 TYR B C 1
ATOM 3530 O O . TYR B 1 197 ? -27.531 9.578 4.074 1 71.19 197 TYR B O 1
ATOM 3538 N N . ARG B 1 198 ? -25.719 10.141 2.9 1 78.38 198 ARG B N 1
ATOM 3539 C CA . ARG B 1 198 ? -25.969 11.555 3.133 1 78.38 198 ARG B CA 1
ATOM 3540 C C . ARG B 1 198 ? -25.375 12.406 2.01 1 78.38 198 ARG B C 1
ATOM 3542 O O . ARG B 1 198 ? -24.203 12.258 1.657 1 78.38 198 ARG B O 1
ATOM 3549 N N . PRO B 1 199 ? -26.234 13.203 1.499 1 86.81 199 PRO B N 1
ATOM 3550 C CA . PRO B 1 199 ? -25.672 14.148 0.532 1 86.81 199 PRO B CA 1
ATOM 3551 C C . PRO B 1 199 ? -24.703 15.148 1.171 1 86.81 199 PRO B C 1
ATOM 3553 O O . PRO B 1 199 ? -24.734 15.336 2.391 1 86.81 199 PRO B O 1
ATOM 3556 N N . ALA B 1 200 ? -23.891 15.742 0.338 1 91.38 200 ALA B N 1
ATOM 3557 C CA . ALA B 1 200 ? -22.969 16.781 0.8 1 91.38 200 ALA B CA 1
ATOM 3558 C C . ALA B 1 200 ? -23.719 17.938 1.443 1 91.38 200 ALA B C 1
ATOM 3560 O O . ALA B 1 200 ? -24.797 18.328 0.979 1 91.38 200 ALA B O 1
ATOM 3561 N N . PHE B 1 201 ? -23.188 18.453 2.477 1 93.75 201 PHE B N 1
ATOM 3562 C CA . PHE B 1 201 ? -23.719 19.688 3.031 1 93.75 201 PHE B CA 1
ATOM 3563 C C . PHE B 1 201 ? -23.328 20.875 2.152 1 93.75 201 PHE B C 1
ATOM 3565 O O . PHE B 1 201 ? -22.266 20.875 1.528 1 93.75 201 PHE B O 1
ATOM 3572 N N . GLY B 1 202 ? -24.234 21.812 2.15 1 94.94 202 GLY B N 1
ATOM 3573 C CA . GLY B 1 202 ? -23.859 23.078 1.548 1 94.94 202 GLY B CA 1
ATOM 3574 C C . GLY B 1 202 ? -22.703 23.75 2.273 1 94.94 202 GLY B C 1
ATOM 3575 O O . GLY B 1 202 ? -22.453 23.469 3.447 1 94.94 202 GLY B O 1
ATOM 3576 N N . LEU B 1 203 ? -22.047 24.656 1.575 1 96.75 203 LEU B N 1
ATOM 3577 C CA . LEU B 1 203 ? -20.875 25.312 2.123 1 96.75 203 LEU B CA 1
ATOM 3578 C C . LEU B 1 203 ? -21.203 26.031 3.428 1 96.75 203 LEU B C 1
ATOM 3580 O O . LEU B 1 203 ? -20.484 25.875 4.422 1 96.75 203 LEU B O 1
ATOM 3584 N N . GLU B 1 204 ? -22.266 26.734 3.43 1 97.25 204 GLU B N 1
ATOM 3585 C CA . GLU B 1 204 ? -22.641 27.5 4.609 1 97.25 204 GLU B CA 1
ATOM 3586 C C . GLU B 1 204 ? -22.891 26.594 5.809 1 97.25 204 GLU B C 1
ATOM 3588 O O . GLU B 1 204 ? -22.438 26.891 6.918 1 97.25 204 GLU B O 1
ATOM 3593 N N . GLN B 1 205 ? -23.547 25.578 5.566 1 97.56 205 GLN B N 1
ATOM 3594 C CA . GLN B 1 205 ? -23.844 24.641 6.645 1 97.56 205 GLN B CA 1
ATOM 3595 C C . GLN B 1 205 ? -22.562 23.969 7.145 1 97.56 205 GLN B C 1
ATOM 3597 O O . GLN B 1 205 ? -22.375 23.812 8.352 1 97.56 205 GLN B O 1
ATOM 3602 N N . ALA B 1 206 ? -21.75 23.578 6.258 1 97.94 206 ALA B N 1
ATOM 3603 C CA . ALA B 1 206 ? -20.469 22.969 6.613 1 97.94 206 ALA B CA 1
ATOM 3604 C C . ALA B 1 206 ? -19.641 23.922 7.473 1 97.94 206 ALA B C 1
ATOM 3606 O O . ALA B 1 206 ? -19.031 23.5 8.469 1 97.94 206 ALA B O 1
ATOM 3607 N N . LEU B 1 207 ? -19.656 25.188 7.117 1 98.31 207 LEU B N 1
ATOM 3608 C CA . LEU B 1 207 ? -18.859 26.172 7.84 1 98.31 207 LEU B CA 1
ATOM 3609 C C . LEU B 1 207 ? -19.422 26.391 9.242 1 98.31 207 LEU B C 1
ATOM 3611 O O . LEU B 1 207 ? -18.656 26.594 10.195 1 98.31 207 LEU B O 1
ATOM 3615 N N . GLU B 1 208 ? -20.688 26.328 9.352 1 98.31 208 GLU B N 1
ATOM 3616 C CA . GLU B 1 208 ? -21.328 26.438 10.664 1 98.31 208 GLU B CA 1
ATOM 3617 C C . GLU B 1 208 ? -20.922 25.281 11.57 1 98.31 208 GLU B C 1
ATOM 3619 O O . GLU B 1 208 ? -20.641 25.469 12.758 1 98.31 208 GLU B O 1
ATOM 3624 N N . MET B 1 209 ? -20.906 24.188 11.016 1 98 209 MET B N 1
ATOM 3625 C CA . MET B 1 209 ? -20.547 22.984 11.773 1 98 209 MET B CA 1
ATOM 3626 C C . MET B 1 209 ? -19.094 23.047 12.234 1 98 209 MET B C 1
ATOM 3628 O O . MET B 1 209 ? -18.766 22.641 13.352 1 98 209 MET B O 1
ATOM 3632 N N . ILE B 1 210 ? -18.219 23.547 11.391 1 98.44 210 ILE B N 1
ATOM 3633 C CA . ILE B 1 210 ? -16.812 23.672 11.734 1 98.44 210 ILE B CA 1
ATOM 3634 C C . ILE B 1 210 ? -16.641 24.75 12.797 1 98.44 210 ILE B C 1
ATOM 3636 O O . ILE B 1 210 ? -15.898 24.562 13.773 1 98.44 210 ILE B O 1
ATOM 3640 N N . ALA B 1 211 ? -17.344 25.828 12.633 1 98.31 211 ALA B N 1
ATOM 3641 C CA . ALA B 1 211 ? -17.281 26.922 13.602 1 98.31 211 ALA B CA 1
ATOM 3642 C C . ALA B 1 211 ? -17.75 26.453 14.977 1 98.31 211 ALA B C 1
ATOM 3644 O O . ALA B 1 211 ? -17.234 26.922 16 1 9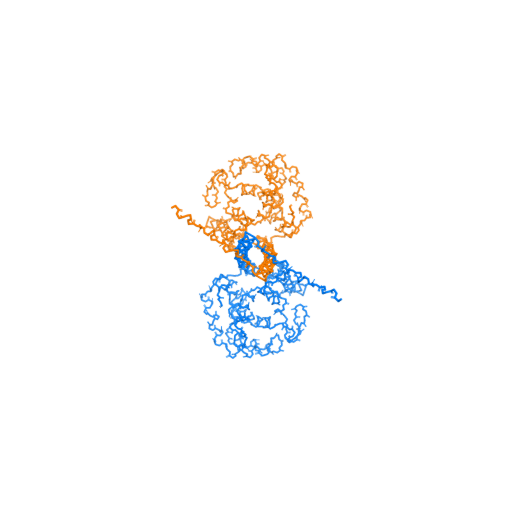8.31 211 ALA B O 1
ATOM 3645 N N . ALA B 1 212 ? -18.688 25.562 14.992 1 98.44 212 ALA B N 1
ATOM 3646 C CA . ALA B 1 212 ? -19.234 25.047 16.25 1 98.44 212 ALA B CA 1
ATOM 3647 C C . ALA B 1 212 ? -18.172 24.25 17 1 98.44 212 ALA B C 1
ATOM 3649 O O . ALA B 1 212 ? -18.281 24.062 18.219 1 98.44 212 ALA B O 1
ATOM 3650 N N . GLU B 1 213 ? -17.156 23.75 16.297 1 98.38 213 GLU B N 1
ATOM 3651 C CA . GLU B 1 213 ? -16.125 22.922 16.922 1 98.38 213 GLU B CA 1
ATOM 3652 C C . GLU B 1 213 ? -14.898 23.75 17.281 1 98.38 213 GLU B C 1
ATOM 3654 O O . GLU B 1 213 ? -13.93 23.219 17.828 1 98.38 213 GLU B O 1
ATOM 3659 N N . ARG B 1 214 ? -14.945 25.078 17.016 1 98.44 214 ARG B N 1
ATOM 3660 C CA . ARG B 1 214 ? -13.852 25.984 17.344 1 98.44 214 ARG B CA 1
ATOM 3661 C C . ARG B 1 214 ? -13.523 25.953 18.828 1 98.44 214 ARG B C 1
ATOM 3663 O O . ARG B 1 214 ? -14.383 26.234 19.656 1 98.44 214 ARG B O 1
ATOM 3670 N N . GLY B 1 215 ? -12.32 25.609 19.125 1 98.06 215 GLY B N 1
ATOM 3671 C CA . GLY B 1 215 ? -11.883 25.578 20.5 1 98.06 215 GLY B CA 1
ATOM 3672 C C . GLY B 1 215 ? -12.312 24.312 21.219 1 98.06 215 GLY B C 1
ATOM 3673 O O . GLY B 1 215 ? -11.945 24.094 22.391 1 98.06 215 GLY B O 1
ATOM 3674 N N . LYS B 1 216 ? -13.07 23.516 20.625 1 98.31 216 LYS B N 1
ATOM 3675 C CA . LYS B 1 216 ? -13.438 22.188 21.125 1 98.31 216 LYS B CA 1
ATOM 3676 C C . LYS B 1 216 ? -12.641 21.094 20.438 1 98.31 216 LYS B C 1
ATOM 3678 O O . LYS B 1 216 ? -11.508 20.812 20.812 1 98.31 216 LYS B O 1
ATOM 3683 N N . ALA B 1 217 ? -13.062 20.641 19.312 1 98.31 217 ALA B N 1
ATOM 3684 C CA . ALA B 1 217 ? -12.336 19.609 18.562 1 98.31 217 ALA B CA 1
ATOM 3685 C C . ALA B 1 217 ? -11.195 20.234 17.75 1 98.31 217 ALA B C 1
ATOM 3687 O O . ALA B 1 217 ? -10.164 19.578 17.531 1 98.31 217 ALA B O 1
ATOM 3688 N N . LEU B 1 218 ? -11.391 21.438 17.406 1 98.75 218 LEU B N 1
ATOM 3689 C CA . LEU B 1 218 ? -10.484 22.031 16.438 1 98.75 218 LEU B CA 1
ATOM 3690 C C . LEU B 1 218 ? -9.75 23.219 17.031 1 98.75 218 LEU B C 1
ATOM 3692 O O . LEU B 1 218 ? -10.312 23.969 17.844 1 98.75 218 LEU B O 1
ATOM 3696 N N . ASP B 1 219 ? -8.5 23.438 16.656 1 98.69 219 ASP B N 1
ATOM 3697 C CA . ASP B 1 219 ? -7.68 24.578 17.062 1 98.69 219 ASP B CA 1
ATOM 3698 C C . ASP B 1 219 ? -8.336 25.891 16.656 1 98.69 219 ASP B C 1
ATOM 3700 O O . ASP B 1 219 ? -8.57 26.141 15.469 1 98.69 219 ASP B O 1
ATOM 3704 N N . PRO B 1 220 ? -8.641 26.734 17.672 1 98.69 220 PRO B N 1
ATOM 3705 C CA . PRO B 1 220 ? -9.367 27.953 17.328 1 98.69 220 PRO B CA 1
ATOM 3706 C C . PRO B 1 220 ? -8.594 28.859 16.375 1 98.69 220 PRO B C 1
ATOM 3708 O O . PRO B 1 220 ? -9.188 29.516 15.516 1 98.69 220 PRO B O 1
ATOM 3711 N N . GLY B 1 221 ? -7.281 28.953 16.531 1 98.44 221 GLY B N 1
ATOM 3712 C CA . GLY B 1 221 ? -6.484 29.75 15.617 1 98.44 221 GLY B CA 1
ATOM 3713 C C . GLY B 1 221 ? -6.531 29.25 14.188 1 98.44 221 GLY B C 1
ATOM 3714 O O . GLY B 1 221 ? -6.594 30.047 13.242 1 98.44 221 GLY B O 1
ATOM 3715 N N . ILE B 1 222 ? -6.516 27.969 13.992 1 98.75 222 ILE B N 1
ATOM 3716 C CA . ILE B 1 222 ? -6.539 27.391 12.648 1 98.75 222 ILE B CA 1
ATOM 3717 C C . ILE B 1 222 ? -7.938 27.516 12.055 1 98.75 222 ILE B C 1
ATOM 3719 O O . ILE B 1 222 ? -8.086 27.766 10.852 1 98.75 222 ILE B O 1
ATOM 3723 N N . VAL B 1 223 ? -8.961 27.359 12.898 1 98.81 223 VAL B N 1
ATOM 3724 C CA . VAL B 1 223 ? -10.328 27.562 12.422 1 98.81 223 VAL B CA 1
ATOM 3725 C C . VAL B 1 223 ? -10.492 28.984 11.898 1 98.81 223 VAL B C 1
ATOM 3727 O O . VAL B 1 223 ? -11.07 29.203 10.836 1 98.81 223 VAL B O 1
ATOM 3730 N N . ASP B 1 224 ? -9.984 29.938 12.656 1 98.75 224 ASP B N 1
ATOM 3731 C CA . ASP B 1 224 ? -10.07 31.344 12.242 1 98.75 224 ASP B CA 1
ATOM 3732 C C . ASP B 1 224 ? -9.398 31.547 10.891 1 98.75 224 ASP B C 1
ATOM 3734 O O . ASP B 1 224 ? -9.969 32.156 9.992 1 98.75 224 ASP B O 1
ATOM 3738 N N . ALA B 1 225 ? -8.227 31.016 10.766 1 98.62 225 ALA B N 1
ATOM 3739 C CA . ALA B 1 225 ? -7.508 31.125 9.492 1 98.62 225 ALA B CA 1
ATOM 3740 C C . ALA B 1 225 ? -8.273 30.453 8.367 1 98.62 225 ALA B C 1
ATOM 3742 O O . ALA B 1 225 ? -8.328 30.953 7.246 1 98.62 225 ALA B O 1
ATOM 3743 N N . PHE B 1 226 ? -8.773 29.344 8.641 1 98.81 226 PHE B N 1
ATOM 3744 C CA . PHE B 1 226 ? -9.57 28.578 7.676 1 98.81 226 PHE B CA 1
ATOM 3745 C C . PHE B 1 226 ? -10.766 29.406 7.199 1 98.81 226 PHE B C 1
ATOM 3747 O O . PHE B 1 226 ? -10.984 29.547 5.996 1 98.81 226 PHE B O 1
ATOM 3754 N N . MET B 1 227 ? -11.469 29.984 8.148 1 98.5 227 MET B N 1
ATOM 3755 C CA . MET B 1 227 ? -12.656 30.781 7.832 1 98.5 227 MET B CA 1
ATOM 3756 C C . MET B 1 227 ? -12.281 32.031 7.043 1 98.5 227 MET B C 1
ATOM 3758 O O . MET B 1 227 ? -12.977 32.406 6.098 1 98.5 227 MET B O 1
ATOM 3762 N N . ASP B 1 228 ? -11.227 32.594 7.438 1 98.38 228 ASP B N 1
ATOM 3763 C CA . ASP B 1 228 ? -10.773 33.844 6.793 1 98.38 228 ASP B CA 1
ATOM 3764 C C . ASP B 1 228 ? -10.391 33.562 5.34 1 98.38 228 ASP B C 1
ATOM 3766 O O . ASP B 1 228 ? -10.383 34.5 4.52 1 98.38 228 ASP B O 1
ATOM 3770 N N . ASN B 1 229 ? -10.055 32.375 5.031 1 98.5 229 ASN B N 1
ATOM 3771 C CA . ASN B 1 229 ? -9.562 32.062 3.695 1 98.5 229 ASN B CA 1
ATOM 3772 C C . ASN B 1 229 ? -10.469 31.062 2.977 1 98.5 229 ASN B C 1
ATOM 3774 O O . ASN B 1 229 ? -10.023 30.359 2.072 1 98.5 229 ASN B O 1
ATOM 3778 N N . ILE B 1 230 ? -11.664 30.984 3.369 1 98.38 230 ILE B N 1
ATOM 3779 C CA . ILE B 1 230 ? -12.57 29.922 2.928 1 98.38 230 ILE B CA 1
ATOM 3780 C C . ILE B 1 230 ? -12.836 30.078 1.432 1 98.38 230 ILE B C 1
ATOM 3782 O O . ILE B 1 230 ? -12.984 29.078 0.722 1 98.38 230 ILE B O 1
ATOM 3786 N N . GLU B 1 231 ? -12.969 31.25 0.907 1 97.81 231 GLU B N 1
ATOM 3787 C CA . GLU B 1 231 ? -13.242 31.438 -0.516 1 97.81 231 GLU B CA 1
ATOM 3788 C C . GLU B 1 231 ? -12.18 30.766 -1.374 1 97.81 231 GLU B C 1
ATOM 3790 O O . GLU B 1 231 ? -12.5 30.031 -2.309 1 97.81 231 GLU B O 1
ATOM 3795 N N . GLU B 1 232 ? -10.977 31 -1.013 1 98 232 GLU B N 1
ATOM 3796 C CA . GLU B 1 232 ? -9.867 30.391 -1.742 1 98 232 GLU B CA 1
ATOM 3797 C C . GLU B 1 232 ? -9.836 28.875 -1.541 1 98 232 GLU B C 1
ATOM 3799 O O . GLU B 1 232 ? -9.625 28.125 -2.494 1 98 232 GLU B O 1
ATOM 3804 N N . LEU B 1 233 ? -9.945 28.453 -0.339 1 98.38 233 LEU B N 1
ATOM 3805 C CA . LEU B 1 233 ? -9.875 27.031 -0.014 1 98.38 233 LEU B CA 1
ATOM 3806 C C . LEU B 1 233 ? -11.016 26.266 -0.689 1 98.38 233 LEU B C 1
ATOM 3808 O O . LEU B 1 233 ? -10.805 25.172 -1.21 1 98.38 233 LEU B O 1
ATOM 3812 N N . ASP B 1 234 ? -12.18 26.859 -0.688 1 97.94 234 ASP B N 1
ATOM 3813 C CA . ASP B 1 234 ? -13.32 26.203 -1.337 1 97.94 234 ASP B CA 1
ATOM 3814 C C . ASP B 1 234 ? -13.141 26.188 -2.854 1 97.94 234 ASP B C 1
ATOM 3816 O O . ASP B 1 234 ? -13.531 25.219 -3.514 1 97.94 234 ASP B O 1
ATOM 3820 N N . ALA B 1 235 ? -12.672 27.281 -3.375 1 97.81 235 ALA B N 1
ATOM 3821 C CA . ALA B 1 235 ? -12.383 27.297 -4.809 1 97.81 235 ALA B CA 1
ATOM 3822 C C . ALA B 1 235 ? -11.398 26.188 -5.184 1 97.81 235 ALA B C 1
ATOM 3824 O O . ALA B 1 235 ? -11.562 25.531 -6.215 1 97.81 235 ALA B O 1
ATOM 3825 N N . LEU B 1 236 ? -10.391 26.047 -4.387 1 97.69 236 LEU B N 1
ATOM 3826 C CA . LEU B 1 236 ? -9.414 24.984 -4.609 1 97.69 236 LEU B CA 1
ATOM 3827 C C . LEU B 1 236 ? -10.078 23.609 -4.516 1 97.69 236 LEU B C 1
ATOM 3829 O O . LEU B 1 236 ? -9.852 22.75 -5.371 1 97.69 236 LEU B O 1
ATOM 3833 N N . ARG B 1 237 ? -10.836 23.406 -3.514 1 96.81 237 ARG B N 1
ATOM 3834 C CA . ARG B 1 237 ? -11.555 22.156 -3.352 1 96.81 237 ARG B CA 1
ATOM 3835 C C . ARG B 1 237 ? -12.375 21.828 -4.594 1 96.81 237 ARG B C 1
ATOM 3837 O O . ARG B 1 237 ? -12.328 20.703 -5.102 1 96.81 237 ARG B O 1
ATOM 3844 N N . LEU B 1 238 ? -13.133 22.797 -5.07 1 95.38 238 LEU B N 1
ATOM 3845 C CA . LEU B 1 238 ? -13.977 22.625 -6.242 1 95.38 238 LEU B CA 1
ATOM 3846 C C . LEU B 1 238 ? -13.148 22.312 -7.477 1 95.38 238 LEU B C 1
ATOM 3848 O O . LEU B 1 238 ? -13.516 21.453 -8.281 1 95.38 238 LEU B O 1
ATOM 3852 N N . ALA B 1 239 ? -12.078 23 -7.621 1 96.19 239 ALA B N 1
ATOM 3853 C CA . ALA B 1 239 ? -11.195 22.75 -8.758 1 96.19 239 ALA B CA 1
ATOM 3854 C C . ALA B 1 239 ? -10.648 21.328 -8.742 1 96.19 239 ALA B C 1
ATOM 3856 O O . ALA B 1 239 ? -10.602 20.656 -9.781 1 96.19 239 ALA B O 1
ATOM 3857 N N . LEU B 1 240 ? -10.289 20.875 -7.566 1 94.94 240 LEU B N 1
ATOM 3858 C CA . LEU B 1 240 ? -9.719 19.547 -7.406 1 94.94 240 LEU B CA 1
ATOM 3859 C C . LEU B 1 240 ? -10.789 18.469 -7.621 1 94.94 240 LEU B C 1
ATOM 3861 O O . LEU B 1 240 ? -10.469 17.344 -8.039 1 94.94 240 LEU B O 1
ATOM 3865 N N . THR B 1 241 ? -11.953 18.797 -7.293 1 91.44 241 THR B N 1
ATOM 3866 C CA . THR B 1 241 ? -13.07 17.891 -7.516 1 91.44 241 THR B CA 1
ATOM 3867 C C . THR B 1 241 ? -13.359 17.734 -9.008 1 91.44 241 THR B C 1
ATOM 3869 O O . THR B 1 241 ? -13.672 16.641 -9.477 1 91.44 241 THR B O 1
ATOM 3872 N N . ARG B 1 242 ? -13.234 18.828 -9.742 1 90.75 242 ARG B N 1
ATOM 3873 C CA . ARG B 1 242 ? -13.461 18.797 -11.188 1 90.75 242 ARG B CA 1
ATOM 3874 C C . ARG B 1 242 ? -12.352 18.047 -11.898 1 90.75 242 ARG B C 1
ATOM 3876 O O . ARG B 1 242 ? -12.625 17.25 -12.805 1 90.75 242 ARG B O 1
ATOM 3883 N N . GLN B 1 243 ? -11.141 18.328 -11.461 1 90 243 GLN B N 1
ATOM 3884 C CA . GLN B 1 243 ? -9.961 17.672 -12.016 1 90 243 GLN B CA 1
ATOM 3885 C C . GLN B 1 243 ? -8.953 17.344 -10.922 1 90 243 GLN B C 1
ATOM 3887 O O . GLN B 1 243 ? -8.18 18.203 -10.5 1 90 243 GLN B O 1
ATOM 3892 N N . ALA B 1 244 ? -8.938 16.094 -10.586 1 85.06 244 ALA B N 1
ATOM 3893 C CA . ALA B 1 244 ? -8.008 15.711 -9.523 1 85.06 244 ALA B CA 1
ATOM 3894 C C . ALA B 1 244 ? -6.656 15.305 -10.102 1 85.06 244 ALA B C 1
ATOM 3896 O O . ALA B 1 244 ? -6.59 14.492 -11.031 1 85.06 244 ALA B O 1
ATOM 3897 N N . PRO B 1 245 ? -5.625 15.945 -9.578 1 88.25 245 PRO B N 1
ATOM 3898 C CA . PRO B 1 245 ? -4.293 15.453 -9.945 1 88.25 245 PRO B CA 1
ATOM 3899 C C . PRO B 1 245 ? -4.086 13.984 -9.578 1 88.25 245 PRO B C 1
ATOM 3901 O O . PRO B 1 245 ? -4.797 13.453 -8.719 1 88.25 245 PRO B O 1
ATOM 3904 N N . SER B 1 246 ? -3.076 13.375 -10.289 1 89.81 246 SER B N 1
ATOM 3905 C CA . SER B 1 246 ? -2.697 12.008 -9.945 1 89.81 246 SER B CA 1
ATOM 3906 C C . SER B 1 246 ? -1.88 11.969 -8.656 1 89.81 246 SER B C 1
ATOM 3908 O O . SER B 1 246 ? -1.402 13 -8.188 1 89.81 246 SER B O 1
ATOM 3910 N N . PHE B 1 247 ? -1.732 10.797 -8.078 1 89.44 247 PHE B N 1
ATOM 3911 C CA . PHE B 1 247 ? -0.87 10.633 -6.918 1 89.44 247 PHE B CA 1
ATOM 3912 C C . PHE B 1 247 ? 0.562 11.039 -7.242 1 89.44 247 PHE B C 1
ATOM 3914 O O . PHE B 1 247 ? 1.256 11.617 -6.402 1 89.44 247 PHE B O 1
ATOM 3921 N N . THR B 1 248 ? 0.934 10.781 -8.469 1 88.44 248 THR B N 1
ATOM 3922 C CA . THR B 1 248 ? 2.271 11.156 -8.906 1 88.44 248 THR B CA 1
ATOM 3923 C C . THR B 1 248 ? 2.443 12.672 -8.867 1 88.44 248 THR B C 1
ATOM 3925 O O . THR B 1 248 ? 3.465 13.18 -8.391 1 88.44 248 THR B O 1
ATOM 3928 N N . GLU B 1 249 ? 1.47 13.359 -9.281 1 91.75 249 GLU B N 1
ATOM 3929 C CA . GLU B 1 249 ? 1.509 14.82 -9.258 1 91.75 249 GLU B CA 1
ATOM 3930 C C . GLU B 1 249 ? 1.514 15.344 -7.82 1 91.75 249 GLU B C 1
ATOM 3932 O O . GLU B 1 249 ? 2.223 16.297 -7.508 1 91.75 249 GLU B O 1
ATOM 3937 N N . LEU B 1 250 ? 0.698 14.727 -7.031 1 93.94 250 LEU B N 1
ATOM 3938 C CA . LEU B 1 250 ? 0.617 15.109 -5.625 1 93.94 250 LEU B CA 1
ATOM 3939 C C . LEU B 1 250 ? 1.98 14.992 -4.953 1 93.94 250 LEU B C 1
ATOM 3941 O O . LEU B 1 250 ? 2.359 15.852 -4.156 1 93.94 250 LEU B O 1
ATOM 3945 N N . ILE B 1 251 ? 2.758 13.961 -5.293 1 92.31 251 ILE B N 1
ATOM 3946 C CA . ILE B 1 251 ? 4.043 13.656 -4.676 1 92.31 251 ILE B CA 1
ATOM 3947 C C . ILE B 1 251 ? 5.129 14.547 -5.27 1 92.31 251 ILE B C 1
ATOM 3949 O O . ILE B 1 251 ? 5.961 15.094 -4.543 1 92.31 251 ILE B O 1
ATOM 3953 N N . ASP B 1 252 ? 5.09 14.742 -6.562 1 88.31 252 ASP B N 1
ATOM 3954 C CA . ASP B 1 252 ? 6.23 15.312 -7.277 1 88.31 252 ASP B CA 1
ATOM 3955 C C . ASP B 1 252 ? 6.121 16.828 -7.367 1 88.31 252 ASP B C 1
ATOM 3957 O O . ASP B 1 252 ? 7.105 17.516 -7.66 1 88.31 252 ASP B O 1
ATOM 3961 N N . THR B 1 253 ? 4.98 17.312 -7.18 1 79.19 253 THR B N 1
ATOM 3962 C CA . THR B 1 253 ? 4.848 18.766 -7.203 1 79.19 253 THR B CA 1
ATOM 3963 C C . THR B 1 253 ? 5.672 19.406 -6.086 1 79.19 253 THR B C 1
ATOM 3965 O O . THR B 1 253 ? 5.621 18.969 -4.938 1 79.19 253 THR B O 1
ATOM 3968 N N . PRO B 1 254 ? 6.5 20.359 -6.457 1 70.62 254 PRO B N 1
ATOM 3969 C CA . PRO B 1 254 ? 7.332 21.016 -5.449 1 70.62 254 PRO B CA 1
ATOM 3970 C C . PRO B 1 254 ? 6.516 21.844 -4.461 1 70.62 254 PRO B C 1
ATOM 3972 O O . PRO B 1 254 ? 5.434 22.328 -4.801 1 70.62 254 PRO B O 1
#

Nearest PDB structures (foldseek):
  4me4-assembly1_B  TM=8.141E-01  e=3.888E-14  Persephonella marina EX-H1
  4r8z-assembly1_B  TM=8.744E-01  e=7.089E-13  Pseudomonas aeruginosa PAO1
  5z7c-assembly1_A  TM=6.932E-01  e=2.381E-05  Vibrio cholerae O1 biovar El Tor str. N16961
  8wqf-assembly1_F  TM=2.008E-01  e=2.301E+00  Homo sapiens
  5krw-assembly1_A  TM=1.497E-01  e=3.146E+00  Salmonella enterica subsp. enterica serovar Typhimurium str. LT2

InterPro domains:
  IPR003607 HD/PDEase domain [SM00471] (63-200)
  IPR003607 HD/PDEase domain [cd00077] (65-210)
  IPR037522 HD-GYP domain [PF13487] (60-221)
  IPR037522 HD-GYP domain [PS51832] (45-242)
  IPR052020 Cyclic di-GMP and 3'3'-cGAMP-specific phosphodiesterases [PTHR45228] (23-236)

Foldseek 3Di:
DPPPPPPPPPPPPVPPDPVNVVVVVVVVVVVVVVVVVVVVVVVVVVLVVLQVLLVLLLVLADPDPCSQLLLQLLLVLLLVLCVLLVHDNVVSLLLSSQLSNLQSLSSVADCCLRVPDDDDDPVSVVSSQCSLVSSLVVQVPDPDSSSPLNSLLNNPLQAFQQQPGDDVSDHHPSRPPSSLSSNLSSQLSVQQPCDPVDHHDDPVVSLVVSCVCQNTRHDVSSNVSCVVCVVVSVVSSVVCSVPPDDSSCSNPPD/DPPPPPPPPPPPPVPPDPVNVVVVVVVVVVVVVVVVVVVVVVVVVVLVVLQVLLVLLLVLADPDPCSQLLLQLLLVLLLVLCVLLVHDNVVSLLLSSQLSNLQSLSSVADCCLRVPDDDDDPVSVVSSQCSLVSSLVVQVPDPDSSSPLNSLLNNDLQAFQCQPGDDVSDHHPSRPPSSLSSNLSSQLSVQQPCDPVDHHDDPVVSLVVSCVCQNTRHDNSSNVSCVVCVVVSVVSSVVCSVPPDDSSCSNPPD

Secondary structure (DSSP, 8-state):
-----------------HHHHHHHHHHHHHHHHHHHHHHHHHHHHHHHHHHHHHHHHHHHS---TTHHHHHHHHHHHHHHHHHHTT--HHHHHHHHHHGGGTTGGGGGS-HHHHT-SSPPPHHHHHHHHTHHHHHHHHHTT--SHHHHHHHHHHHHTT--TTS--SSS---GGGS-HHHHHHHHHHHHHHHTS-BTTBPPPPHHHHHHHHHHTBTTTB-HHHHHHHHHTHHHHHHHHHHHHHSPPPHHHHHH--/-----------------HHHHHHHHHHHHHHHHHHHHHHHHHHHHHHHHHHHHHHHHHHHS---TTHHHHHHHHHHHHHHHHHHTT--HHHHHHHHHHGGGTTGGGGGS-HHHHT-SSPPPHHHHHHHHTHHHHHHHHHTT--SHHHHHHHHHHHHTT--TTS--SSS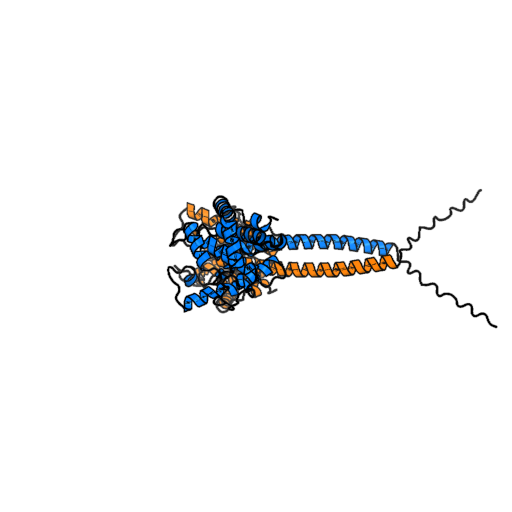---GGGS-HHHHHHHHHHHHHHHTS--SSSPPPPHHHHHHHHHHTBTTTB-HHHHHHHHHTHHHHHHHHHHHHHSPPPHHHHHH--

Radius of gyration: 30.25 Å; Cα contacts (8 Å, |Δi|>4): 725; chains: 2; bounding box: 109×70×56 Å

pLDDT: mean 88.77, std 15.54, range [23.72, 98.88]

Solvent-accessible surface area (backbone atoms only — not comparable to full-atom values): 26651 Å² total; per-residue (Å²): 135,83,78,76,77,75,72,72,75,73,68,77,72,64,69,49,52,61,67,56,53,53,50,51,53,50,49,46,51,51,47,50,52,52,42,50,52,51,51,51,49,39,53,51,50,52,52,52,35,50,50,49,49,47,51,34,20,40,65,30,34,72,86,47,97,57,38,64,46,47,35,47,44,38,6,55,50,33,19,53,50,32,46,73,72,64,46,53,66,68,57,18,51,39,39,22,57,13,46,40,37,34,58,31,10,35,59,78,42,58,60,76,62,72,67,42,87,71,84,71,50,75,70,52,40,56,54,57,58,44,19,24,56,47,17,16,59,73,36,47,85,44,92,49,66,50,36,39,49,18,13,50,22,9,38,37,36,57,32,12,29,65,31,80,28,37,80,81,36,40,38,51,82,70,41,52,66,70,13,55,49,39,32,54,41,48,52,52,53,58,38,55,34,73,46,98,87,39,74,43,44,54,69,69,57,40,50,50,58,52,58,73,28,49,56,35,52,34,50,45,70,57,48,50,51,47,63,76,41,36,69,62,52,49,50,49,49,52,49,33,69,76,54,57,74,51,70,65,49,58,64,66,54,123,134,82,79,74,78,74,71,70,74,70,67,77,72,63,69,48,51,62,66,56,53,52,52,50,52,50,48,46,51,53,48,51,53,51,41,51,53,51,50,52,50,37,52,51,50,49,50,52,34,50,52,51,49,46,51,34,19,39,66,30,35,72,87,46,95,57,38,65,46,47,36,48,44,38,8,55,50,34,18,53,51,33,45,74,70,64,47,54,67,67,57,19,49,40,40,23,57,12,47,40,37,33,57,31,9,35,60,79,41,58,62,78,63,73,66,42,87,69,85,71,51,74,70,51,41,57,53,57,58,44,20,25,56,46,18,17,59,74,36,47,83,44,90,49,66,50,37,40,50,19,12,51,23,9,38,36,35,57,31,12,29,64,30,80,28,38,79,81,36,40,38,53,84,69,42,51,66,71,14,56,48,37,32,54,42,47,49,52,52,58,38,54,34,71,47,97,88,39,74,44,43,54,69,69,58,40,49,50,57,53,58,71,27,47,55,36,53,34,52,44,70,58,48,50,51,47,62,75,41,37,71,59,54,49,51,50,49,52,50,35,68,76,53,56,72,51,72,65,50,58,63,67,54,124

Sequence (508 aa):
MAQYQTGNPREPSRRFDPAAVEQMEQLIQDFGRMYRERNDLLKEVTRAHHETLLRLAMAAELKDDDTGSHIVRIGYLSEALALRLGCRIEFASLLRKAAPMHDIGKVGIPDTILKKGGPLDPQERLVMNRHAEIGARLLGQSRIPVFQMAAEIAASHHERFDGKGYPEGLAGEEIPLSARITSIVDIFDALTMDRVYRPAFGLEQALEMIAAERGKALDPGIVDAFMDNIEELDALRLALTRQAPSFTELIDTPMAQYQTGNPREPSRRFDPAAVEQMEQLIQDFGRMYRERNDLLKEVTRAHHETLLRLAMAAELKDDDTGSHIVRIGYLSEALALRLGCRIEFASLLRKAAPMHDIGKVGIPDTILKKGGPLDPQERLVMNRHAEIGARLLGQSRIPVFQMAAEIAASHHERFDGKGYPEGLAGEEIPLSARITSIVDIFDALTMDRVYRPAFGLEQALEMIAAERGKALDPGIVDAFMDNIEELDALRLALTRQAPSFTELIDTP

Organism: Delftia acidovorans (strain DSM 14801 / SPH-1) (NCBI:txid398578)